Protein AF-A0A957RH98-F1 (afdb_monomer_lite)

Structure (mmCIF, N/CA/C/O backbone):
data_AF-A0A957RH98-F1
#
_entry.id   AF-A0A957RH98-F1
#
loop_
_atom_site.group_PDB
_atom_site.id
_atom_site.type_symbol
_atom_site.label_atom_id
_atom_site.label_alt_id
_atom_site.label_comp_id
_atom_site.label_asym_id
_atom_site.label_entity_id
_atom_site.label_seq_id
_atom_site.pdbx_PDB_ins_code
_atom_site.Cartn_x
_atom_site.Cartn_y
_atom_site.Cartn_z
_atom_site.occupancy
_atom_site.B_iso_or_equiv
_atom_site.auth_seq_id
_atom_site.auth_comp_id
_atom_site.auth_asym_id
_atom_site.auth_atom_id
_atom_site.pdbx_PDB_model_num
ATOM 1 N N . MET A 1 1 ? -29.090 23.094 19.861 1.00 29.77 1 MET A N 1
ATOM 2 C CA . MET A 1 1 ? -27.992 22.490 19.081 1.00 29.77 1 MET A CA 1
ATOM 3 C C . MET A 1 1 ? -27.721 23.424 17.920 1.00 29.77 1 MET A C 1
ATOM 5 O O . MET A 1 1 ? -28.563 23.540 17.043 1.00 29.77 1 MET A O 1
ATOM 9 N N . ASN A 1 2 ? -26.683 24.254 18.038 1.00 29.02 2 ASN A N 1
ATOM 10 C CA . ASN A 1 2 ? -26.508 25.449 17.209 1.00 29.02 2 ASN A CA 1
ATOM 11 C C . ASN A 1 2 ? -25.617 25.167 15.992 1.00 29.02 2 ASN A C 1
ATOM 13 O O . ASN A 1 2 ? -24.521 24.645 16.154 1.00 29.02 2 ASN A O 1
ATOM 17 N N . HIS A 1 3 ? -26.076 25.636 14.826 1.00 26.50 3 HIS A N 1
ATOM 18 C CA . HIS A 1 3 ? -25.448 25.745 13.494 1.00 26.50 3 HIS A CA 1
ATOM 19 C C . HIS A 1 3 ? -24.010 26.317 13.415 1.00 26.50 3 HIS A C 1
ATOM 21 O O . HIS A 1 3 ? -23.558 26.675 12.339 1.00 26.50 3 HIS A O 1
ATOM 27 N N . ARG A 1 4 ? -23.264 26.457 14.514 1.00 29.28 4 ARG A N 1
ATOM 28 C CA . ARG A 1 4 ? -21.980 27.180 14.528 1.00 29.28 4 ARG A CA 1
ATOM 29 C C . ARG A 1 4 ? -20.740 26.318 14.297 1.00 29.28 4 ARG A C 1
ATOM 31 O O . ARG A 1 4 ? -19.682 26.881 14.065 1.00 29.28 4 ARG A O 1
ATOM 38 N N . MET A 1 5 ? -20.851 24.993 14.330 1.00 33.06 5 MET A N 1
ATOM 39 C CA . MET A 1 5 ? -19.681 24.110 14.231 1.00 33.06 5 MET A CA 1
ATOM 40 C C . MET A 1 5 ? -19.246 23.837 12.779 1.00 33.06 5 MET A C 1
ATOM 42 O O . MET A 1 5 ? -18.066 23.652 12.519 1.00 33.06 5 MET A O 1
ATOM 46 N N . ILE A 1 6 ? -20.176 23.912 11.821 1.00 35.78 6 ILE A N 1
ATOM 47 C CA . ILE A 1 6 ? -19.923 23.665 10.386 1.00 35.78 6 ILE A CA 1
ATOM 48 C C . ILE A 1 6 ? -19.353 24.916 9.674 1.00 35.78 6 ILE A C 1
ATOM 50 O O . ILE A 1 6 ? -18.767 24.841 8.603 1.00 35.78 6 ILE A O 1
ATOM 54 N N . VAL A 1 7 ? -19.453 26.085 10.308 1.00 32.44 7 VAL A N 1
ATOM 55 C CA . VAL A 1 7 ? -19.204 27.395 9.685 1.00 32.44 7 VAL A CA 1
ATOM 56 C C . VAL A 1 7 ? -17.771 27.913 9.859 1.00 32.44 7 VAL A C 1
ATOM 58 O O . VAL A 1 7 ? -17.294 28.729 9.074 1.00 32.44 7 VAL A O 1
ATOM 61 N N . ILE A 1 8 ? -17.048 27.467 10.886 1.00 40.31 8 ILE A N 1
ATOM 62 C CA . ILE A 1 8 ? -15.886 28.222 11.389 1.00 40.31 8 ILE A CA 1
ATOM 63 C C . ILE A 1 8 ? -14.602 28.036 10.556 1.00 40.31 8 ILE A C 1
ATOM 65 O O . ILE A 1 8 ? -13.663 28.807 10.728 1.00 40.31 8 ILE A O 1
ATOM 69 N N . VAL A 1 9 ? -14.566 27.130 9.573 1.00 35.16 9 VAL A N 1
ATOM 70 C CA . VAL A 1 9 ? -13.389 26.996 8.683 1.00 35.16 9 VAL A CA 1
ATOM 71 C C . VAL A 1 9 ? -13.604 27.567 7.271 1.00 35.16 9 VAL A C 1
ATOM 73 O O . VAL A 1 9 ? -12.643 27.772 6.538 1.00 35.16 9 VAL A O 1
ATOM 76 N N . ALA A 1 10 ? -14.827 27.960 6.903 1.00 29.50 10 ALA A N 1
ATOM 77 C CA . ALA A 1 10 ? -15.150 28.367 5.529 1.00 29.50 10 ALA A CA 1
ATOM 78 C C . ALA A 1 10 ? -14.884 29.855 5.186 1.00 29.50 10 ALA A C 1
ATOM 80 O O . ALA A 1 10 ? -14.974 30.248 4.024 1.00 29.50 10 ALA A O 1
ATOM 81 N N . LEU A 1 11 ? -14.548 30.722 6.149 1.00 28.14 11 LEU A N 1
ATOM 82 C CA . LEU A 1 11 ? -14.756 32.176 5.990 1.00 28.14 11 LEU A CA 1
ATOM 83 C C . LEU A 1 11 ? -13.517 33.035 5.660 1.00 28.14 11 LEU A C 1
ATOM 85 O O . LEU A 1 11 ? -13.523 34.234 5.943 1.00 28.14 11 LEU A O 1
ATOM 89 N N . VAL A 1 12 ? -12.466 32.485 5.028 1.00 28.16 12 VAL A N 1
ATOM 90 C CA . VAL A 1 12 ? -11.275 33.293 4.648 1.00 28.16 12 VAL A CA 1
ATOM 91 C C . VAL A 1 12 ? -10.871 33.264 3.158 1.00 28.16 12 VAL A C 1
ATOM 93 O O . VAL A 1 12 ? -10.129 34.153 2.751 1.00 28.16 12 VAL A O 1
ATOM 96 N N . LEU A 1 13 ? -11.381 32.385 2.281 1.00 27.28 13 LEU A N 1
ATOM 97 C CA . LEU A 1 13 ? -10.785 32.233 0.927 1.00 27.28 13 LEU A CA 1
ATOM 98 C C . LEU A 1 13 ? -11.716 32.327 -0.297 1.00 27.28 13 LEU A C 1
ATOM 100 O O . LEU A 1 13 ? -11.290 32.057 -1.418 1.00 27.28 13 LEU A O 1
ATOM 104 N N . ALA A 1 14 ? -12.947 32.819 -0.154 1.00 25.80 14 ALA A N 1
ATOM 105 C CA . ALA A 1 14 ? -13.790 33.106 -1.315 1.00 25.80 14 ALA A CA 1
ATOM 106 C C . ALA A 1 14 ? -13.508 34.505 -1.898 1.00 25.80 14 ALA A C 1
ATOM 108 O O . ALA A 1 14 ? -14.192 35.460 -1.548 1.00 25.80 14 ALA A O 1
ATOM 109 N N . LEU A 1 15 ? -12.533 34.634 -2.811 1.00 25.78 15 LEU A N 1
ATOM 110 C CA . LEU A 1 15 ? -12.534 35.657 -3.872 1.00 25.78 15 LEU A CA 1
ATOM 111 C C . LEU A 1 15 ? -11.564 35.280 -5.015 1.00 25.78 15 LEU A C 1
ATOM 113 O O . LEU A 1 15 ? -10.349 35.300 -4.849 1.00 25.78 15 LEU A O 1
ATOM 117 N N . ILE A 1 16 ? -12.152 35.098 -6.208 1.00 24.81 16 ILE A N 1
ATOM 118 C CA . ILE A 1 16 ? -11.563 34.989 -7.564 1.00 24.81 16 ILE A CA 1
ATOM 119 C C . ILE A 1 16 ? -11.386 33.549 -8.092 1.00 24.81 16 ILE A C 1
ATOM 121 O O . ILE A 1 16 ? -10.298 32.990 -8.145 1.00 24.81 16 ILE A O 1
ATOM 125 N N . SER A 1 17 ? -12.495 33.014 -8.612 1.00 25.27 17 SER A N 1
ATOM 126 C CA . SER A 1 17 ? -12.532 31.986 -9.660 1.00 25.27 17 SER A CA 1
ATOM 127 C C . SER A 1 17 ? -12.879 32.649 -11.000 1.00 25.27 17 SER A C 1
ATOM 129 O O . SER A 1 17 ? -13.677 33.590 -11.009 1.00 25.27 17 SER A O 1
ATOM 131 N N . ALA A 1 18 ? -12.289 32.180 -12.109 1.00 25.45 18 ALA A N 1
ATOM 132 C CA . ALA A 1 18 ? -13.003 31.867 -13.360 1.00 25.45 18 ALA A CA 1
ATOM 133 C C . ALA A 1 18 ? -12.047 31.617 -14.544 1.00 25.45 18 ALA A C 1
ATOM 135 O O . ALA A 1 18 ? -11.405 32.547 -15.029 1.00 25.45 18 ALA A O 1
ATOM 136 N N . ALA A 1 19 ? -12.090 30.403 -15.105 1.00 25.14 19 ALA A N 1
ATOM 137 C CA . ALA A 1 19 ? -12.153 30.190 -16.557 1.00 25.14 19 ALA A CA 1
ATOM 138 C C . ALA A 1 19 ? -12.586 28.744 -16.871 1.00 25.14 19 ALA A C 1
ATOM 140 O O . ALA A 1 19 ? -11.840 27.794 -16.666 1.00 25.14 19 ALA A O 1
ATOM 141 N N . VAL A 1 20 ? -13.809 28.606 -17.387 1.00 26.19 20 VAL A N 1
ATOM 142 C CA . VAL A 1 20 ? -14.414 27.370 -17.910 1.00 26.19 20 VAL A CA 1
ATOM 143 C C . VAL A 1 20 ? -14.108 27.251 -19.408 1.00 26.19 20 VAL A C 1
ATOM 145 O O . VAL A 1 20 ? -14.205 28.247 -20.129 1.00 26.19 20 VAL A O 1
ATOM 148 N N . LEU A 1 21 ? -13.825 26.038 -19.898 1.00 26.12 21 LEU A N 1
ATOM 149 C CA . LEU A 1 21 ? -13.835 25.688 -21.327 1.00 26.12 21 LEU A CA 1
ATOM 150 C C . LEU A 1 21 ? -14.715 24.441 -21.579 1.00 26.12 21 LEU A C 1
ATOM 152 O O . LEU A 1 21 ? -14.805 23.585 -20.702 1.00 26.12 21 LEU A O 1
ATOM 156 N N . PRO A 1 22 ? -15.403 24.346 -22.738 1.00 28.41 22 PRO A N 1
ATOM 157 C CA . PRO A 1 22 ? -16.508 23.411 -22.957 1.00 28.41 22 PRO A CA 1
ATOM 158 C C . PRO A 1 22 ? -16.081 22.054 -23.546 1.00 28.41 22 PRO A C 1
ATOM 160 O O . PRO A 1 22 ? -15.100 21.956 -24.282 1.00 28.41 22 PRO A O 1
ATOM 163 N N . ALA A 1 23 ? -16.893 21.027 -23.276 1.00 26.70 23 ALA A N 1
ATOM 164 C CA . ALA A 1 23 ? -16.767 19.668 -23.803 1.00 26.70 23 ALA A CA 1
ATOM 165 C C . ALA A 1 23 ? -17.073 19.559 -25.313 1.00 26.70 23 ALA A C 1
ATOM 167 O O . ALA A 1 23 ? -17.955 20.242 -25.842 1.00 26.70 23 ALA A O 1
ATOM 168 N N . ALA A 1 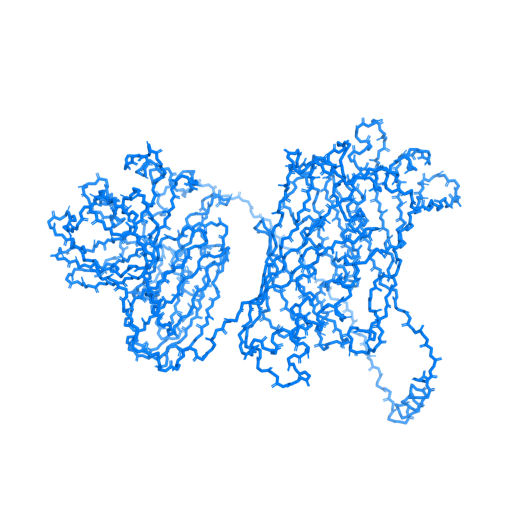24 ? -16.361 18.654 -25.992 1.00 27.55 24 ALA A N 1
ATOM 169 C CA . ALA A 1 24 ? -16.532 18.307 -27.406 1.00 27.55 24 ALA A CA 1
ATOM 170 C C . ALA A 1 24 ? -17.416 17.046 -27.594 1.00 27.55 24 ALA A C 1
ATOM 172 O O . ALA A 1 24 ? -17.500 16.222 -26.683 1.00 27.55 24 ALA A O 1
ATOM 173 N N . PRO A 1 25 ? -18.084 16.873 -28.755 1.00 29.22 25 PRO A N 1
ATOM 174 C CA . PRO A 1 25 ? -19.106 15.843 -28.951 1.00 29.22 25 PRO A CA 1
ATOM 175 C C . PRO A 1 25 ? -18.546 14.476 -29.380 1.00 29.22 25 PRO A C 1
ATOM 177 O O . PRO A 1 25 ? -17.615 14.382 -30.179 1.00 29.22 25 PRO A O 1
ATOM 180 N N . VAL A 1 26 ? -19.204 13.417 -28.905 1.00 27.11 26 VAL A N 1
ATOM 181 C CA . VAL A 1 26 ? -18.986 12.010 -29.274 1.00 27.11 26 VAL A CA 1
ATOM 182 C C . VAL A 1 26 ? -19.637 11.709 -30.633 1.00 27.11 26 VAL A C 1
ATOM 184 O O . VAL A 1 26 ? -20.814 12.004 -30.845 1.00 27.11 26 VAL A O 1
ATOM 187 N N . LEU A 1 27 ? -18.882 11.101 -31.554 1.00 27.61 27 LEU A N 1
ATOM 188 C CA . LEU A 1 27 ? -19.374 10.579 -32.836 1.00 27.61 27 LEU A CA 1
ATOM 189 C C . LEU A 1 27 ? -19.612 9.065 -32.728 1.00 27.61 27 LEU A C 1
ATOM 191 O O . LEU A 1 27 ? -18.693 8.309 -32.430 1.00 27.61 27 LEU A O 1
ATOM 195 N N . ALA A 1 28 ? -20.842 8.629 -33.006 1.00 27.38 28 ALA A N 1
ATOM 196 C CA . ALA A 1 28 ? -21.233 7.222 -33.056 1.00 27.38 28 ALA A CA 1
ATOM 197 C C . ALA A 1 28 ? -20.888 6.585 -34.418 1.00 27.38 28 ALA A C 1
ATOM 199 O O . ALA A 1 28 ? -21.296 7.093 -35.466 1.00 27.38 28 ALA A O 1
ATOM 200 N N . GLY A 1 29 ? -20.166 5.460 -34.397 1.00 29.31 29 GLY A N 1
ATOM 201 C CA . GLY A 1 29 ? -19.955 4.562 -35.542 1.00 29.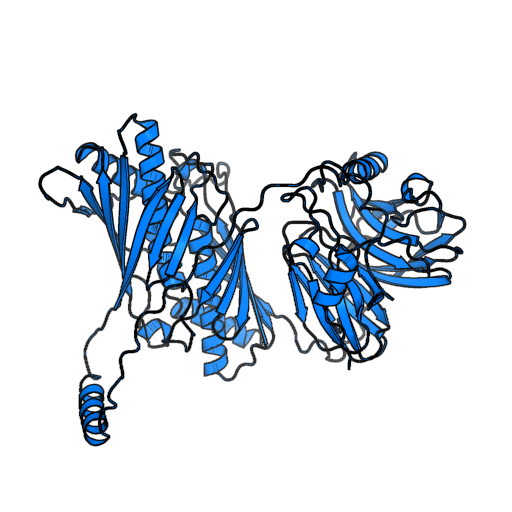31 29 GLY A CA 1
ATOM 202 C C . GLY A 1 29 ? -20.968 3.401 -35.562 1.00 29.31 29 GLY A C 1
ATOM 203 O O . GLY A 1 29 ? -21.584 3.119 -34.534 1.00 29.31 29 GLY A O 1
ATOM 204 N N . PRO A 1 30 ? -21.199 2.743 -36.715 1.00 28.33 30 PRO A N 1
ATOM 205 C CA . PRO A 1 30 ? -22.316 1.821 -36.890 1.00 28.33 30 PRO A CA 1
ATOM 206 C C . PRO A 1 30 ? -22.034 0.415 -36.338 1.00 28.33 30 PRO A C 1
ATOM 208 O O . PRO A 1 30 ? -20.932 -0.114 -36.455 1.00 28.33 30 PRO A O 1
ATOM 211 N N . LEU A 1 31 ? -23.089 -0.188 -35.788 1.00 26.23 31 LEU A N 1
ATOM 212 C CA . LEU A 1 31 ? -23.157 -1.547 -35.251 1.00 26.23 31 LEU A CA 1
ATOM 213 C C . LEU A 1 31 ? -22.905 -2.607 -36.339 1.00 26.23 31 LEU A C 1
ATOM 215 O O . LEU A 1 31 ? -23.602 -2.632 -37.357 1.00 26.23 31 LEU A O 1
ATOM 219 N N . VAL A 1 32 ? -21.955 -3.511 -36.090 1.00 27.92 32 VAL A N 1
ATOM 220 C CA . VAL A 1 32 ? -21.774 -4.765 -36.837 1.00 27.92 32 VAL A CA 1
ATOM 221 C C . VAL A 1 32 ? -22.638 -5.841 -36.171 1.00 27.92 32 VAL A C 1
ATOM 223 O O . VAL A 1 32 ? -22.651 -5.961 -34.951 1.00 27.92 32 VAL A O 1
ATOM 226 N N . GLN A 1 33 ? -23.417 -6.576 -36.967 1.00 27.92 33 GLN A N 1
ATOM 227 C CA . GLN A 1 33 ? -24.229 -7.705 -36.506 1.00 27.92 33 GLN A CA 1
ATOM 228 C C . GLN A 1 33 ? -23.386 -8.983 -36.509 1.00 27.92 33 GLN A C 1
ATOM 230 O O . GLN A 1 33 ? -22.944 -9.407 -37.578 1.00 27.92 33 GLN A O 1
ATOM 235 N N . ASP A 1 34 ? -23.223 -9.612 -35.346 1.00 29.69 34 ASP A N 1
ATOM 236 C CA . ASP A 1 34 ? -22.621 -10.941 -35.229 1.00 29.69 34 ASP A CA 1
ATOM 237 C C . ASP A 1 34 ? -23.623 -12.038 -35.612 1.00 29.69 34 ASP A C 1
ATOM 239 O O . ASP A 1 34 ? -24.773 -12.062 -35.164 1.00 29.69 34 ASP A O 1
ATOM 243 N N . ALA A 1 35 ? -23.172 -12.963 -36.459 1.00 32.72 35 ALA A N 1
ATOM 244 C CA . ALA A 1 35 ? -23.873 -14.201 -36.761 1.00 32.72 35 ALA A CA 1
ATOM 245 C C . ALA A 1 35 ? -23.460 -15.279 -35.747 1.00 32.72 35 ALA A C 1
ATOM 247 O O . ALA A 1 35 ? -22.274 -15.532 -35.550 1.00 32.72 35 ALA A O 1
ATOM 248 N N . THR A 1 36 ? -24.441 -15.927 -35.125 1.00 31.50 36 THR A N 1
ATOM 249 C CA . THR A 1 36 ? -24.247 -17.041 -34.188 1.00 31.50 36 THR A CA 1
ATOM 250 C C . THR A 1 36 ? -23.942 -18.346 -34.944 1.00 31.50 36 THR A C 1
ATOM 252 O O . THR A 1 36 ? -24.664 -18.661 -35.897 1.00 31.50 36 THR A O 1
ATOM 255 N N . PRO A 1 37 ? -22.909 -19.124 -34.555 1.00 37.28 37 PRO A N 1
ATOM 256 C CA . PRO A 1 37 ? -22.647 -20.437 -35.138 1.00 37.28 37 PRO A CA 1
ATOM 257 C C . PRO A 1 37 ? -23.659 -21.478 -34.646 1.00 37.28 37 PRO A C 1
ATOM 259 O O . PRO A 1 37 ? -24.359 -21.282 -33.652 1.00 37.28 37 PRO A O 1
ATOM 262 N N . THR A 1 38 ? -23.777 -22.588 -35.376 1.00 42.69 38 THR A N 1
ATOM 263 C CA . THR A 1 38 ? -24.780 -23.626 -35.084 1.00 42.69 38 THR A CA 1
ATOM 264 C C . THR A 1 38 ? -24.230 -24.723 -34.170 1.00 42.69 38 THR A C 1
ATOM 266 O O . THR A 1 38 ? -23.065 -25.089 -34.263 1.00 42.69 38 THR A O 1
ATOM 269 N N . ALA A 1 39 ? -25.096 -25.321 -33.343 1.00 40.75 39 ALA A N 1
ATOM 270 C CA . ALA A 1 39 ? -24.755 -26.325 -32.319 1.00 40.75 39 ALA A CA 1
ATOM 271 C C . ALA A 1 39 ? -23.998 -27.581 -32.821 1.00 40.75 39 ALA A C 1
ATOM 273 O O . ALA A 1 39 ? -23.426 -28.317 -32.027 1.00 40.75 39 ALA A O 1
ATOM 274 N N . ALA A 1 40 ? -23.976 -27.844 -34.132 1.00 36.91 40 ALA A N 1
ATOM 275 C CA . ALA A 1 40 ? -23.206 -28.946 -34.721 1.00 36.91 40 ALA A CA 1
ATOM 276 C C . ALA A 1 40 ? -21.735 -28.576 -35.016 1.00 36.91 40 ALA A C 1
ATOM 278 O O . ALA A 1 40 ? -20.913 -29.466 -35.239 1.00 36.91 40 ALA A O 1
ATOM 279 N N . GLU A 1 41 ? -21.406 -27.281 -35.044 1.00 39.16 41 GLU A N 1
ATOM 280 C CA . GLU A 1 41 ? -20.034 -26.771 -35.155 1.00 39.16 41 GLU A CA 1
ATOM 281 C C . GLU A 1 41 ? -19.368 -26.691 -33.773 1.00 39.16 41 GLU A C 1
ATOM 283 O O . GLU A 1 41 ? -18.196 -27.040 -33.674 1.00 39.16 41 GLU A O 1
ATOM 288 N N . GLU A 1 42 ? -20.127 -26.387 -32.709 1.00 37.97 42 GLU A N 1
ATOM 289 C CA . GLU A 1 42 ? -19.653 -26.388 -31.310 1.00 37.97 42 GLU A CA 1
ATOM 290 C C . GLU A 1 42 ? -19.216 -27.780 -30.818 1.00 37.97 42 GLU A C 1
ATOM 292 O O . GLU A 1 42 ? -18.209 -27.917 -30.126 1.00 37.97 42 GLU A O 1
ATOM 297 N N . GLU A 1 43 ? -19.935 -28.840 -31.202 1.00 34.38 43 GLU A N 1
ATOM 298 C CA . GLU A 1 43 ? -19.629 -30.209 -30.755 1.00 34.38 43 GLU A CA 1
ATOM 299 C C . GLU A 1 43 ? -18.377 -30.780 -31.451 1.00 34.38 43 GLU A C 1
ATOM 301 O O . GLU A 1 43 ? -17.658 -31.603 -30.890 1.00 34.38 43 GLU A O 1
ATOM 306 N N . LYS A 1 44 ? -18.065 -30.301 -32.664 1.00 33.94 44 LYS A N 1
ATOM 307 C CA . LYS A 1 44 ? -16.897 -30.740 -33.444 1.00 33.94 44 LYS A CA 1
ATOM 308 C C . LYS A 1 44 ? -15.617 -29.973 -33.102 1.00 33.94 44 LYS A C 1
ATOM 310 O O . LYS A 1 44 ? -14.535 -30.526 -33.287 1.00 33.94 44 LYS A O 1
ATOM 315 N N . THR A 1 45 ? -15.734 -28.733 -32.624 1.00 42.78 45 THR A N 1
ATOM 316 C CA . THR A 1 45 ? -14.619 -27.976 -32.036 1.00 42.78 45 THR A CA 1
ATOM 317 C C . THR A 1 45 ? -14.295 -28.490 -30.638 1.00 42.78 45 THR A C 1
ATOM 319 O O . THR A 1 45 ? -13.128 -28.709 -30.350 1.00 42.78 45 THR A O 1
ATOM 322 N N . ALA A 1 46 ? -15.303 -28.834 -29.826 1.00 39.47 46 ALA A N 1
ATOM 323 C CA . ALA A 1 46 ? -15.091 -29.354 -28.473 1.00 39.47 46 ALA A CA 1
ATOM 324 C C . ALA A 1 46 ? -14.312 -30.685 -28.434 1.00 39.47 46 ALA A C 1
ATOM 326 O O . ALA A 1 46 ? -13.457 -30.867 -27.572 1.00 39.47 46 ALA A O 1
ATOM 327 N N . ASP A 1 47 ? -14.559 -31.602 -29.377 1.00 33.25 47 ASP A N 1
ATOM 328 C CA . ASP A 1 47 ? -13.866 -32.904 -29.435 1.00 33.25 47 ASP A CA 1
ATOM 329 C C . ASP A 1 47 ? -12.442 -32.793 -30.030 1.00 33.25 47 ASP A C 1
ATOM 331 O O . ASP A 1 47 ? -11.559 -33.593 -29.713 1.00 33.25 47 ASP A O 1
ATOM 335 N N . ALA A 1 48 ? -12.193 -31.776 -30.867 1.00 35.41 48 ALA A N 1
ATOM 336 C CA . ALA A 1 48 ? -10.863 -31.452 -31.390 1.00 35.41 48 ALA A CA 1
ATOM 337 C C . ALA A 1 48 ? -10.011 -30.678 -30.365 1.00 35.41 48 ALA A C 1
ATOM 339 O O . ALA A 1 48 ? -8.819 -30.953 -30.246 1.00 35.41 48 ALA A O 1
ATOM 340 N N . ASP A 1 49 ? -10.630 -29.793 -29.581 1.00 39.41 49 ASP A N 1
ATOM 341 C CA . ASP A 1 49 ? -9.997 -29.076 -28.469 1.00 39.41 49 ASP A CA 1
ATOM 342 C C . ASP A 1 49 ? -9.702 -30.025 -27.293 1.00 39.41 49 ASP A C 1
ATOM 344 O O . ASP A 1 49 ? -8.649 -29.930 -26.666 1.00 39.41 49 ASP A O 1
ATOM 348 N N . ALA A 1 50 ? -10.564 -31.021 -27.047 1.00 36.47 50 ALA A N 1
ATOM 349 C CA . ALA A 1 50 ? -10.331 -32.051 -26.031 1.00 36.47 50 ALA A CA 1
ATOM 350 C C . ALA A 1 50 ? -9.210 -33.038 -26.412 1.00 36.47 50 ALA A C 1
ATOM 352 O O . ALA A 1 50 ? -8.485 -33.501 -25.533 1.00 36.47 50 ALA A O 1
ATOM 353 N N . GLN A 1 51 ? -9.031 -33.344 -27.705 1.00 34.94 51 GLN A N 1
ATOM 354 C CA . GLN A 1 51 ? -7.936 -34.202 -28.192 1.00 34.94 51 GLN A CA 1
ATOM 355 C C . GLN A 1 51 ? -6.621 -33.451 -28.459 1.00 34.94 51 GLN A C 1
ATOM 357 O O . GLN A 1 51 ? -5.584 -34.095 -28.603 1.00 34.94 51 GLN A O 1
ATOM 362 N N . ALA A 1 52 ? -6.624 -32.113 -28.475 1.00 35.12 52 ALA A N 1
ATOM 363 C CA . ALA A 1 52 ? -5.410 -31.289 -28.475 1.00 35.12 52 ALA A CA 1
ATOM 364 C C . ALA A 1 52 ? -4.797 -31.110 -27.068 1.00 35.12 52 ALA A C 1
ATOM 366 O O . ALA A 1 52 ? -3.699 -30.578 -26.930 1.00 35.12 52 ALA A O 1
ATOM 367 N N . MET A 1 53 ? -5.485 -31.581 -26.023 1.00 39.16 53 MET A N 1
ATOM 368 C CA . MET A 1 53 ? -5.153 -31.333 -24.616 1.00 39.16 53 MET A CA 1
ATOM 369 C C . MET A 1 53 ? -4.199 -32.372 -23.993 1.00 39.16 53 MET A C 1
ATOM 371 O O . MET A 1 53 ? -3.971 -32.357 -22.783 1.00 39.16 53 MET A O 1
ATOM 375 N N . GLU A 1 54 ? -3.606 -33.255 -24.803 1.00 38.84 54 GLU A N 1
ATOM 376 C CA . GLU A 1 54 ? -2.636 -34.261 -24.359 1.00 38.84 54 GLU A CA 1
ATOM 377 C C . GLU A 1 54 ? -1.295 -34.087 -25.116 1.00 38.84 54 GLU A C 1
ATOM 379 O O . GLU A 1 54 ? -1.176 -34.411 -26.293 1.00 38.84 54 GLU A O 1
ATOM 384 N N . GLU A 1 55 ? -0.296 -33.554 -24.391 1.00 44.03 55 GLU A N 1
ATOM 385 C CA . GLU A 1 55 ? 1.139 -33.380 -24.725 1.00 44.03 55 GLU A CA 1
ATOM 386 C C . GLU A 1 55 ? 1.599 -32.196 -25.616 1.00 44.03 55 GLU A C 1
ATOM 388 O O . GLU A 1 55 ? 2.184 -32.396 -26.679 1.00 44.03 55 GLU A O 1
ATOM 393 N N . VAL A 1 56 ? 1.555 -30.959 -25.088 1.00 40.41 56 VAL A N 1
ATOM 394 C CA . VAL A 1 56 ? 2.570 -29.915 -25.381 1.00 40.41 56 VAL A CA 1
ATOM 395 C C . VAL A 1 56 ? 2.942 -29.149 -24.094 1.00 40.41 56 VAL A C 1
ATOM 397 O O . VAL A 1 56 ? 2.098 -28.796 -23.273 1.00 40.41 56 VAL A O 1
ATOM 400 N N . LEU A 1 57 ? 4.241 -28.919 -23.874 1.00 52.28 57 LEU A N 1
ATOM 401 C CA . LEU A 1 57 ? 4.776 -27.984 -22.873 1.00 52.28 57 LEU A CA 1
ATOM 402 C C . LEU A 1 57 ? 4.451 -26.539 -23.304 1.00 52.28 57 LEU A C 1
ATOM 404 O O . LEU A 1 57 ? 5.285 -25.890 -23.929 1.00 52.28 57 LEU A O 1
ATOM 408 N N . GLU A 1 58 ? 3.255 -26.028 -23.020 1.00 60.62 58 GLU A N 1
ATOM 409 C CA . GLU A 1 58 ? 2.888 -24.667 -23.438 1.00 60.62 58 GLU A CA 1
ATOM 410 C C . GLU A 1 58 ? 3.342 -23.621 -22.412 1.00 60.62 58 GLU A C 1
ATOM 412 O O . GLU A 1 58 ? 2.644 -23.287 -21.457 1.00 60.62 58 GLU A O 1
ATOM 417 N N . LEU A 1 59 ? 4.563 -23.113 -22.606 1.00 74.69 59 LEU A N 1
ATOM 418 C CA . LEU A 1 59 ? 4.940 -21.804 -22.077 1.00 74.69 59 LEU A CA 1
ATOM 419 C C . LEU A 1 59 ? 4.085 -20.731 -22.759 1.00 74.69 59 LEU A C 1
ATOM 421 O O . LEU A 1 59 ? 3.890 -20.779 -23.972 1.00 74.69 59 LEU A O 1
ATOM 425 N N . VAL A 1 60 ? 3.634 -19.747 -21.989 1.00 85.25 60 VAL A N 1
ATOM 426 C CA . VAL A 1 60 ? 2.996 -18.531 -22.499 1.00 85.25 60 VAL A CA 1
ATOM 427 C C . VAL A 1 60 ? 3.990 -17.382 -22.400 1.00 85.25 60 VAL A C 1
ATOM 429 O O . VAL A 1 60 ? 4.721 -17.274 -21.414 1.00 85.25 60 VAL A O 1
ATOM 432 N N . THR A 1 61 ? 4.000 -16.522 -23.417 1.00 90.69 61 THR A N 1
ATOM 433 C CA . THR A 1 61 ? 4.794 -15.293 -23.441 1.00 90.69 61 THR A CA 1
ATOM 434 C C . THR A 1 61 ? 3.899 -14.107 -23.101 1.00 90.69 61 THR A C 1
ATOM 436 O O . THR A 1 61 ? 2.961 -13.801 -23.835 1.00 90.69 61 THR A O 1
ATOM 439 N N . ALA A 1 62 ? 4.182 -13.445 -21.982 1.00 93.12 62 ALA A N 1
ATOM 440 C CA . ALA A 1 62 ? 3.577 -12.167 -21.627 1.00 93.12 62 ALA A CA 1
ATOM 441 C C . ALA A 1 62 ? 4.382 -11.017 -22.247 1.00 93.12 62 ALA A C 1
ATOM 443 O O . ALA A 1 62 ? 5.610 -11.099 -22.311 1.00 93.12 62 ALA A O 1
ATOM 444 N N . THR A 1 63 ? 3.703 -9.950 -22.677 1.00 96.44 63 THR A N 1
ATOM 445 C CA . THR A 1 63 ? 4.329 -8.817 -23.375 1.00 96.44 63 THR A CA 1
ATOM 446 C C . THR A 1 63 ? 3.841 -7.486 -22.817 1.00 96.44 63 THR A C 1
ATOM 448 O O . THR A 1 63 ? 2.637 -7.290 -22.652 1.00 96.44 63 THR A O 1
ATOM 451 N N . ALA A 1 64 ? 4.765 -6.549 -22.600 1.00 97.62 64 ALA A N 1
ATOM 452 C CA . ALA A 1 64 ? 4.455 -5.159 -22.275 1.00 97.62 64 ALA A CA 1
ATOM 453 C C . ALA A 1 64 ? 5.326 -4.196 -23.093 1.00 97.62 64 ALA A C 1
ATOM 455 O O . ALA A 1 64 ? 6.442 -4.534 -23.496 1.00 97.62 64 ALA A O 1
ATOM 456 N N . HIS A 1 65 ? 4.807 -2.993 -23.319 1.00 97.06 65 HIS A N 1
ATOM 457 C CA . HIS A 1 65 ? 5.493 -1.907 -24.014 1.00 97.06 65 HIS A CA 1
ATOM 458 C 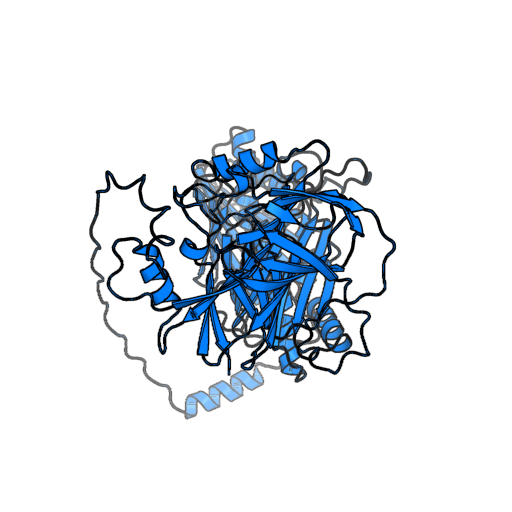C . HIS A 1 65 ? 5.667 -0.732 -23.060 1.00 97.06 65 HIS A C 1
ATOM 460 O O . HIS A 1 65 ? 4.800 -0.492 -22.221 1.00 97.06 65 HIS A O 1
ATOM 466 N N . ALA A 1 66 ? 6.783 -0.030 -23.185 1.00 97.81 66 ALA A N 1
ATOM 467 C CA . ALA A 1 66 ? 7.129 1.121 -22.374 1.00 97.81 66 ALA A CA 1
ATOM 468 C C . ALA A 1 66 ? 7.622 2.246 -23.285 1.00 97.81 66 ALA A C 1
ATOM 470 O O . ALA A 1 66 ? 8.531 2.032 -24.081 1.00 97.81 66 ALA A O 1
ATOM 471 N N . ASP A 1 67 ? 7.056 3.437 -23.162 1.00 93.62 67 ASP A N 1
ATOM 472 C CA . ASP A 1 67 ? 7.356 4.586 -24.009 1.00 93.62 67 ASP A CA 1
ATOM 473 C C . ASP A 1 67 ? 7.732 5.783 -23.139 1.00 93.62 67 ASP A C 1
ATOM 475 O O . ASP A 1 67 ? 6.971 6.192 -22.259 1.00 93.62 67 ASP A O 1
ATOM 479 N N . LEU A 1 68 ? 8.902 6.373 -23.383 1.00 94.12 68 LEU A N 1
ATOM 480 C CA . LEU A 1 68 ? 9.283 7.627 -22.746 1.00 94.12 68 LEU A CA 1
ATOM 481 C C . LEU A 1 68 ? 8.395 8.755 -23.285 1.00 94.12 68 LEU A C 1
ATOM 483 O O . LEU A 1 68 ? 8.500 9.124 -24.455 1.00 94.12 68 LEU A O 1
ATOM 487 N N . VAL A 1 69 ? 7.528 9.315 -22.439 1.00 91.69 69 VAL A N 1
ATOM 488 C CA . VAL A 1 69 ? 6.571 10.359 -22.860 1.00 91.69 69 VAL A CA 1
ATOM 489 C C . VAL A 1 69 ? 7.037 11.770 -22.522 1.00 91.69 69 VAL A C 1
ATOM 491 O O . VAL A 1 69 ? 6.742 12.719 -23.248 1.00 91.69 69 VAL A O 1
ATOM 494 N N . ARG A 1 70 ? 7.771 11.919 -21.420 1.00 90.44 70 ARG A N 1
ATOM 495 C CA . ARG A 1 70 ? 8.483 13.135 -21.009 1.00 90.44 70 ARG A CA 1
ATOM 496 C C . ARG A 1 70 ? 9.619 12.725 -20.068 1.00 90.44 70 ARG A C 1
ATOM 498 O O . ARG A 1 70 ? 9.539 11.621 -19.529 1.00 90.44 70 ARG A O 1
ATOM 505 N N . PRO A 1 71 ? 10.613 13.593 -19.817 1.00 90.00 71 PRO A N 1
ATOM 506 C CA . PRO A 1 71 ? 11.709 13.247 -18.928 1.00 90.00 71 PRO A CA 1
ATOM 507 C C . PRO A 1 71 ? 11.240 12.685 -17.588 1.00 90.00 71 PRO A C 1
ATOM 509 O O . PRO A 1 71 ? 10.415 13.305 -16.911 1.00 90.00 71 PRO A O 1
ATOM 512 N N . GLY A 1 72 ? 11.731 11.495 -17.244 1.00 91.06 72 GLY A N 1
ATOM 513 C CA . GLY A 1 72 ? 11.402 10.801 -16.006 1.00 91.06 72 GLY A CA 1
ATOM 514 C C . GLY A 1 72 ? 9.986 10.225 -15.927 1.00 91.06 72 GLY A C 1
ATOM 515 O O . GLY A 1 72 ? 9.574 9.874 -14.827 1.00 91.06 72 GLY A O 1
ATOM 516 N N . ARG A 1 73 ? 9.236 10.120 -17.034 1.00 94.94 73 ARG A N 1
ATOM 517 C CA . ARG A 1 73 ? 7.884 9.535 -17.059 1.00 94.94 73 ARG A CA 1
ATOM 518 C C . ARG A 1 73 ? 7.699 8.589 -18.240 1.00 94.94 73 ARG A C 1
ATOM 520 O O . ARG A 1 73 ? 7.843 8.984 -19.400 1.00 94.94 73 ARG A O 1
ATOM 527 N N . VAL A 1 74 ? 7.304 7.358 -17.938 1.00 97.00 74 VAL A N 1
ATOM 528 C CA . VAL A 1 74 ? 7.163 6.268 -18.905 1.00 97.00 74 VAL A CA 1
ATOM 529 C C . VAL A 1 74 ? 5.710 5.808 -18.965 1.00 97.00 74 VAL A C 1
ATOM 531 O O . VAL A 1 74 ? 5.131 5.441 -17.946 1.00 97.00 74 VAL A O 1
ATOM 534 N N . LEU A 1 75 ? 5.125 5.812 -20.162 1.00 96.94 75 LEU A N 1
ATOM 535 C CA . LEU A 1 75 ? 3.824 5.211 -20.435 1.00 96.94 75 LEU A CA 1
ATOM 536 C C . LEU A 1 75 ? 3.989 3.723 -20.690 1.00 96.94 75 LEU A C 1
ATOM 538 O O . LEU A 1 75 ? 4.761 3.314 -21.549 1.00 96.94 75 LEU A O 1
ATOM 542 N N . ILE A 1 76 ? 3.222 2.922 -19.971 1.00 98.31 76 ILE A N 1
ATOM 543 C CA . ILE A 1 76 ? 3.176 1.481 -20.126 1.00 98.31 76 ILE A CA 1
ATOM 544 C C . ILE A 1 76 ? 1.912 1.085 -20.872 1.00 98.31 76 ILE A C 1
ATOM 546 O O . ILE A 1 76 ? 0.852 1.668 -20.661 1.00 98.31 76 ILE A O 1
ATOM 550 N N . SER A 1 77 ? 2.031 0.079 -21.736 1.00 95.31 77 SER A N 1
ATOM 551 C CA . SER A 1 77 ? 0.907 -0.545 -22.428 1.00 95.31 77 SER A CA 1
ATOM 552 C C . SER A 1 77 ? 1.016 -2.068 -22.373 1.00 95.31 77 SER A C 1
ATOM 554 O O . SER A 1 77 ? 1.978 -2.647 -22.887 1.00 95.31 77 SER A O 1
ATOM 556 N N . ALA A 1 78 ? 0.013 -2.736 -21.804 1.00 94.00 78 ALA A N 1
ATOM 557 C CA . ALA A 1 78 ? -0.085 -4.196 -21.791 1.00 94.00 78 ALA A CA 1
ATOM 558 C C . ALA A 1 78 ? -1.553 -4.628 -21.851 1.00 94.00 78 ALA A C 1
ATOM 560 O O . ALA A 1 78 ? -2.392 -4.084 -21.143 1.00 94.00 78 ALA A O 1
ATOM 561 N N . ARG A 1 79 ? -1.874 -5.595 -22.721 1.00 92.12 79 ARG A N 1
ATOM 562 C CA . ARG A 1 79 ? -3.235 -6.148 -22.904 1.00 92.12 79 ARG A CA 1
ATOM 563 C C . ARG A 1 79 ? -4.364 -5.110 -23.087 1.00 92.12 79 ARG A C 1
ATOM 565 O O . ARG A 1 79 ? -5.511 -5.402 -22.779 1.00 92.12 79 ARG A O 1
ATOM 572 N N . GLY A 1 80 ? -4.057 -3.927 -23.621 1.00 88.50 80 GLY A N 1
ATOM 573 C CA . GLY A 1 80 ? -5.028 -2.838 -23.810 1.00 88.50 80 GLY A CA 1
ATOM 574 C C . GLY A 1 80 ? -5.174 -1.888 -22.617 1.00 88.50 80 GLY A C 1
ATOM 575 O O . GLY A 1 80 ? -5.847 -0.872 -22.752 1.00 88.50 80 GLY A O 1
ATOM 576 N N . ASN A 1 81 ? -4.504 -2.173 -21.498 1.00 95.31 81 ASN A N 1
ATOM 577 C CA . ASN A 1 81 ? -4.407 -1.282 -20.349 1.00 95.31 81 ASN A CA 1
ATOM 578 C C . ASN A 1 81 ? -3.186 -0.369 -20.472 1.00 95.31 81 ASN A C 1
ATOM 580 O O . ASN A 1 81 ? -2.154 -0.761 -21.030 1.00 95.31 81 ASN A O 1
ATOM 584 N N . HIS A 1 82 ? -3.316 0.839 -19.922 1.00 95.50 82 HIS A N 1
ATOM 585 C CA . HIS A 1 82 ? -2.301 1.882 -19.978 1.00 95.50 82 HIS A CA 1
ATOM 586 C C . HIS A 1 82 ? -2.113 2.533 -18.609 1.00 95.50 82 HIS A C 1
ATOM 588 O O . HIS A 1 82 ? -3.091 2.914 -17.973 1.00 95.50 82 HIS A O 1
ATOM 594 N N . TRP A 1 83 ? -0.867 2.684 -18.167 1.00 96.56 83 TRP A N 1
ATOM 595 C CA . TRP A 1 83 ? -0.535 3.331 -16.895 1.00 96.56 83 TRP A CA 1
ATOM 596 C C . TRP A 1 83 ? 0.836 3.995 -16.960 1.00 96.56 83 TRP A C 1
ATOM 598 O O . TRP A 1 83 ? 1.570 3.829 -17.933 1.00 96.56 83 TRP A O 1
ATOM 608 N N . ILE A 1 84 ? 1.177 4.775 -15.941 1.00 96.38 84 ILE A N 1
ATOM 609 C CA . ILE A 1 84 ? 2.418 5.541 -15.890 1.00 96.38 84 ILE A CA 1
ATOM 610 C C . ILE A 1 84 ? 3.347 4.963 -14.824 1.00 96.38 84 ILE A C 1
ATOM 612 O O . ILE A 1 84 ? 2.893 4.586 -13.746 1.00 96.38 84 ILE A O 1
ATOM 616 N N . TYR A 1 85 ? 4.646 4.942 -15.128 1.00 97.38 85 TYR A N 1
ATOM 617 C CA . TYR A 1 85 ? 5.688 4.896 -14.111 1.00 97.38 85 TYR A CA 1
ATOM 618 C C . TYR A 1 85 ? 6.547 6.161 -14.136 1.00 97.38 85 TYR A C 1
ATOM 620 O O . TYR A 1 85 ? 7.008 6.582 -15.202 1.00 97.38 85 TYR A O 1
ATOM 628 N N . ASP A 1 86 ? 6.813 6.716 -12.957 1.00 93.44 86 ASP A N 1
ATOM 629 C CA . ASP A 1 86 ? 7.724 7.840 -12.759 1.00 93.44 86 ASP A CA 1
ATOM 630 C C . ASP A 1 86 ? 9.109 7.389 -12.286 1.00 93.44 86 ASP A C 1
ATOM 632 O O . ASP A 1 86 ? 9.289 6.388 -11.589 1.00 93.44 86 ASP A O 1
ATOM 636 N N . SER A 1 87 ? 10.106 8.166 -12.698 1.00 90.50 87 SER A N 1
ATOM 637 C CA . SER A 1 87 ? 11.480 8.055 -12.235 1.00 90.50 87 SER A CA 1
ATOM 638 C C . SER A 1 87 ? 11.608 8.587 -10.811 1.00 90.50 87 SER A C 1
ATOM 640 O O . SER A 1 87 ? 10.874 9.482 -10.391 1.00 90.50 87 SER A O 1
ATOM 642 N N . VAL A 1 88 ? 12.571 8.042 -10.077 1.00 87.31 88 VAL A N 1
ATOM 643 C CA . VAL A 1 88 ? 12.802 8.315 -8.655 1.00 87.31 88 VAL A CA 1
ATOM 644 C C . VAL A 1 88 ? 13.839 9.430 -8.450 1.00 87.31 88 VAL A C 1
ATOM 646 O O . VAL A 1 88 ? 14.658 9.665 -9.343 1.00 87.31 88 VAL A O 1
ATOM 649 N N . PRO A 1 89 ? 13.896 10.077 -7.267 1.00 84.50 89 PRO A N 1
ATOM 650 C CA . PRO A 1 89 ? 14.846 11.160 -7.011 1.00 84.50 89 PRO A CA 1
ATOM 651 C C . PRO A 1 89 ? 16.327 10.779 -7.218 1.00 84.50 89 PRO A C 1
ATOM 653 O O . PRO A 1 89 ? 17.054 11.601 -7.765 1.00 84.50 89 PRO A O 1
ATOM 656 N N . PRO A 1 90 ? 16.795 9.547 -6.897 1.00 84.88 90 PRO A N 1
ATOM 657 C CA . PRO A 1 90 ? 18.149 9.095 -7.249 1.00 84.88 90 PRO A CA 1
ATOM 658 C C . PRO A 1 90 ? 18.513 9.159 -8.743 1.00 84.88 90 PRO A C 1
ATOM 660 O O . PRO A 1 90 ? 19.694 9.134 -9.070 1.00 84.88 90 PRO A O 1
ATOM 663 N N . LEU A 1 91 ? 17.527 9.221 -9.644 1.00 85.88 91 LEU A N 1
ATOM 664 C CA . LEU A 1 91 ? 17.709 9.368 -11.094 1.00 85.88 91 LEU A CA 1
ATOM 665 C C . LEU A 1 91 ? 17.307 10.771 -11.593 1.00 85.88 91 LEU A C 1
ATOM 667 O O . LEU A 1 91 ? 17.104 10.957 -12.792 1.00 85.88 91 LEU A O 1
ATOM 671 N N . ASP A 1 92 ? 17.177 11.748 -10.687 1.00 83.31 92 ASP A N 1
ATOM 672 C CA . ASP A 1 92 ? 16.642 13.096 -10.940 1.00 83.31 92 ASP A CA 1
ATOM 673 C C . ASP A 1 92 ? 15.208 13.086 -11.517 1.00 83.31 92 ASP A C 1
ATOM 675 O O . ASP A 1 92 ? 14.826 13.939 -12.321 1.00 83.31 92 ASP A O 1
ATOM 679 N N . GLY A 1 93 ? 14.410 12.088 -11.123 1.00 84.25 93 GLY A N 1
ATOM 680 C CA . GLY A 1 93 ? 13.025 11.912 -11.551 1.00 84.25 93 GLY A CA 1
ATOM 681 C C . GLY A 1 93 ? 11.988 12.656 -10.696 1.00 84.25 93 GLY A C 1
ATOM 682 O O . GLY A 1 93 ? 12.270 12.991 -9.544 1.00 84.25 93 GLY A O 1
ATOM 683 N N . PRO A 1 94 ? 10.774 12.890 -11.235 1.00 79.75 94 PRO A N 1
ATOM 684 C CA . PRO A 1 94 ? 9.708 13.626 -10.549 1.00 79.75 94 PRO A CA 1
ATOM 685 C C . PRO A 1 94 ? 9.131 12.872 -9.344 1.00 79.75 94 PRO A C 1
ATOM 687 O O . PRO A 1 94 ? 8.794 13.492 -8.341 1.00 79.75 94 PRO A O 1
ATOM 690 N N . ASN A 1 95 ? 9.043 11.539 -9.431 1.00 83.69 95 ASN A N 1
ATOM 691 C CA . ASN A 1 95 ? 8.496 10.656 -8.399 1.00 83.69 95 ASN A CA 1
ATOM 692 C C . ASN A 1 95 ? 7.083 11.040 -7.905 1.00 83.69 95 ASN A C 1
ATOM 694 O O . ASN A 1 95 ? 6.726 10.731 -6.766 1.00 83.69 95 ASN A O 1
ATOM 698 N N . GLU A 1 96 ? 6.301 11.712 -8.757 1.00 82.75 96 GLU A N 1
ATOM 699 C CA . GLU A 1 96 ? 4.932 12.168 -8.475 1.00 82.75 96 GLU A CA 1
ATOM 700 C C . GLU A 1 96 ? 3.950 10.986 -8.559 1.00 82.75 96 GLU A C 1
ATOM 702 O O . GLU A 1 96 ? 3.079 10.839 -7.709 1.00 82.75 96 GLU A O 1
ATOM 707 N N . GLU A 1 97 ? 4.142 10.110 -9.549 1.00 88.12 97 GLU A N 1
ATOM 708 C CA . GLU A 1 97 ? 3.339 8.901 -9.784 1.00 88.12 97 GLU A CA 1
ATOM 709 C C . GLU A 1 97 ? 3.999 7.640 -9.201 1.00 88.12 97 GLU A C 1
ATOM 711 O O . GLU A 1 97 ? 5.121 7.673 -8.681 1.00 88.12 97 GLU A O 1
ATOM 716 N N . VAL A 1 98 ? 3.321 6.495 -9.345 1.00 92.31 98 VAL A N 1
ATOM 717 C CA . VAL A 1 98 ? 3.859 5.148 -9.080 1.00 92.31 98 VAL A CA 1
ATOM 718 C C . VAL A 1 98 ? 5.219 4.984 -9.768 1.00 92.31 98 VAL A C 1
ATOM 720 O O . VAL A 1 98 ? 5.363 5.317 -10.941 1.00 92.31 98 VAL A O 1
ATOM 723 N N . ASN A 1 99 ? 6.229 4.451 -9.079 1.00 94.56 99 ASN A N 1
ATOM 724 C CA . ASN A 1 99 ? 7.520 4.132 -9.703 1.00 94.56 99 ASN A CA 1
ATOM 725 C C . ASN A 1 99 ? 7.637 2.615 -9.991 1.00 94.56 99 ASN A C 1
ATOM 727 O O . ASN A 1 99 ? 6.852 1.820 -9.464 1.00 94.56 99 ASN A O 1
ATOM 731 N N . PRO A 1 100 ? 8.610 2.157 -10.805 1.00 96.81 100 PRO A N 1
ATOM 732 C CA . PRO A 1 100 ? 8.725 0.737 -11.151 1.00 96.81 100 PRO A CA 1
ATOM 733 C C . PRO A 1 100 ? 8.915 -0.204 -9.949 1.00 96.81 100 PRO A C 1
ATOM 735 O O . PRO A 1 100 ? 8.524 -1.370 -10.009 1.00 96.81 100 PRO A O 1
ATOM 738 N N . LEU A 1 101 ? 9.516 0.282 -8.858 1.00 95.69 101 LEU A N 1
ATOM 739 C CA . LEU A 1 101 ? 9.708 -0.496 -7.635 1.00 95.69 101 LEU A CA 1
ATOM 740 C C . LEU A 1 101 ? 8.387 -0.658 -6.874 1.00 95.69 101 LEU A C 1
ATOM 742 O O . LEU A 1 101 ? 8.077 -1.777 -6.469 1.00 95.69 101 LEU A O 1
ATOM 746 N N . ASP A 1 102 ? 7.578 0.400 -6.775 1.00 95.81 102 ASP A N 1
ATOM 747 C CA . ASP A 1 102 ? 6.214 0.332 -6.234 1.00 95.81 102 ASP A CA 1
ATOM 748 C C . ASP A 1 102 ? 5.366 -0.676 -7.029 1.00 95.81 102 ASP A C 1
ATOM 750 O O . ASP A 1 102 ? 4.708 -1.539 -6.447 1.00 95.81 102 ASP A O 1
ATOM 754 N N . GLY A 1 103 ? 5.454 -0.635 -8.364 1.00 97.56 103 GLY A N 1
ATOM 755 C CA . GLY A 1 103 ? 4.771 -1.579 -9.252 1.00 97.56 103 GLY A CA 1
ATOM 756 C C . GLY A 1 103 ? 5.195 -3.035 -9.031 1.00 97.56 103 GLY A C 1
ATOM 757 O O . GLY A 1 103 ? 4.347 -3.916 -8.896 1.00 97.56 103 GLY A O 1
ATOM 758 N N . MET A 1 104 ? 6.503 -3.306 -8.921 1.00 98.06 104 MET A N 1
ATOM 759 C CA . MET A 1 104 ? 7.020 -4.651 -8.626 1.00 98.06 104 MET A CA 1
ATOM 760 C C . MET A 1 104 ? 6.549 -5.168 -7.257 1.00 98.06 104 MET A C 1
ATOM 762 O O . MET A 1 104 ? 6.157 -6.333 -7.141 1.00 98.06 104 MET A O 1
ATOM 766 N N . LEU A 1 105 ? 6.599 -4.328 -6.220 1.00 98.06 105 LEU A N 1
ATOM 767 C CA . LEU A 1 105 ? 6.187 -4.697 -4.864 1.00 98.06 105 LEU A CA 1
ATOM 768 C C . LEU A 1 105 ? 4.669 -4.917 -4.793 1.00 98.06 105 LEU A C 1
ATOM 770 O O . LEU A 1 105 ? 4.224 -5.971 -4.334 1.00 98.06 105 LEU A O 1
ATOM 774 N N . GLY A 1 106 ? 3.873 -3.992 -5.332 1.00 98.00 106 GLY A N 1
ATOM 775 C CA . GLY A 1 106 ? 2.418 -4.122 -5.415 1.00 98.00 106 GLY A CA 1
ATOM 776 C C . GLY A 1 106 ? 1.982 -5.364 -6.189 1.00 98.00 106 GLY A C 1
ATOM 777 O O . GLY A 1 106 ? 1.033 -6.047 -5.792 1.00 98.00 106 GLY A O 1
ATOM 778 N N . ALA A 1 107 ? 2.718 -5.710 -7.248 1.00 98.50 107 ALA A N 1
ATOM 779 C CA . ALA A 1 107 ? 2.504 -6.934 -7.998 1.00 98.50 107 ALA A CA 1
ATOM 780 C C . ALA A 1 107 ? 2.780 -8.181 -7.139 1.00 98.50 107 ALA A C 1
ATOM 782 O O . ALA A 1 107 ? 1.938 -9.078 -7.075 1.00 98.50 107 ALA A O 1
ATOM 783 N N . LEU A 1 108 ? 3.918 -8.238 -6.436 1.00 98.62 108 LEU A N 1
ATOM 784 C CA . LEU A 1 108 ? 4.253 -9.346 -5.533 1.00 98.62 108 LEU A CA 1
ATOM 785 C C . LEU A 1 108 ? 3.175 -9.551 -4.457 1.00 98.62 108 LEU A C 1
ATOM 787 O O . LEU A 1 108 ? 2.720 -10.681 -4.260 1.00 98.62 108 LEU A O 1
ATOM 791 N N . LEU A 1 109 ? 2.745 -8.472 -3.802 1.00 98.31 109 LEU A N 1
ATOM 792 C CA . LEU A 1 109 ? 1.732 -8.530 -2.754 1.00 98.31 109 LEU A CA 1
ATOM 793 C C . LEU A 1 109 ? 0.369 -8.977 -3.298 1.00 98.31 109 LEU A C 1
ATOM 795 O O . LEU A 1 109 ? -0.206 -9.935 -2.785 1.00 98.31 109 LEU A O 1
ATOM 799 N N . SER A 1 110 ? -0.109 -8.358 -4.382 1.00 98.56 110 SER A N 1
ATOM 800 C CA . SER A 1 110 ? -1.407 -8.699 -4.985 1.00 98.56 110 SER A CA 1
ATOM 801 C C . SER A 1 110 ? -1.427 -10.126 -5.534 1.00 98.56 110 SER A C 1
ATOM 803 O O . SER A 1 110 ? -2.395 -10.851 -5.338 1.00 98.56 110 SER A O 1
ATOM 805 N N . CYS A 1 111 ? -0.328 -10.587 -6.142 1.00 98.50 111 CYS A N 1
ATOM 806 C CA . CYS A 1 111 ? -0.183 -11.987 -6.540 1.00 98.50 111 CYS A CA 1
ATOM 807 C C . CYS A 1 111 ? -0.328 -12.936 -5.343 1.00 98.50 111 CYS A C 1
ATOM 809 O O . CYS A 1 111 ? -0.997 -13.960 -5.457 1.00 98.50 111 CYS A O 1
ATOM 811 N N . GLY A 1 112 ? 0.265 -12.597 -4.194 1.00 98.06 112 GLY A N 1
ATOM 812 C CA . GLY A 1 112 ? 0.082 -13.349 -2.955 1.00 98.06 112 GLY A CA 1
ATOM 813 C C . GLY A 1 112 ? -1.380 -13.396 -2.508 1.00 98.06 112 GLY A C 1
ATOM 814 O O . GLY A 1 112 ? -1.894 -14.490 -2.286 1.00 98.06 112 GLY A O 1
ATOM 815 N N . LEU A 1 113 ? -2.061 -12.247 -2.461 1.00 97.88 113 LEU A N 1
ATOM 816 C CA . LEU A 1 113 ? -3.481 -12.156 -2.092 1.00 97.88 113 LEU A CA 1
ATOM 817 C C . LEU A 1 113 ? -4.376 -13.010 -3.008 1.00 97.88 113 LEU A C 1
ATOM 819 O O . LEU A 1 113 ? -5.241 -13.739 -2.526 1.00 97.88 113 LEU A O 1
ATOM 823 N N . TYR A 1 114 ? -4.118 -13.018 -4.317 1.00 98.50 114 TYR A N 1
ATOM 824 C CA . TYR A 1 114 ? -4.884 -13.840 -5.260 1.00 98.50 114 TYR A CA 1
ATOM 825 C C . TYR A 1 114 ? -4.626 -15.337 -5.121 1.00 98.50 114 TYR A C 1
ATOM 827 O O . TYR A 1 114 ? -5.541 -16.137 -5.314 1.00 98.50 114 TYR A O 1
ATOM 835 N N . ILE A 1 115 ? -3.406 -15.745 -4.755 1.00 98.25 115 ILE A N 1
ATOM 836 C CA . ILE A 1 115 ? -3.157 -17.152 -4.422 1.00 98.25 115 ILE A CA 1
ATOM 837 C C . ILE A 1 115 ? -3.870 -17.536 -3.121 1.00 98.25 115 ILE A C 1
ATOM 839 O O . ILE A 1 115 ? -4.409 -18.639 -3.053 1.00 98.25 115 ILE A O 1
ATOM 843 N N . TYR A 1 116 ? -3.932 -16.650 -2.122 1.00 97.81 116 TYR A N 1
ATOM 844 C CA . TYR A 1 116 ? -4.702 -16.895 -0.897 1.00 97.81 116 TYR A CA 1
ATOM 845 C C . TYR A 1 116 ? -6.185 -17.099 -1.211 1.00 97.81 116 TYR A C 1
ATOM 847 O O . TYR A 1 116 ? -6.758 -18.102 -0.793 1.00 97.81 116 TYR A O 1
ATOM 855 N N . GLU A 1 117 ? -6.782 -16.214 -2.011 1.00 97.31 117 GLU A N 1
ATOM 856 C CA . GLU A 1 117 ? -8.175 -16.335 -2.451 1.00 97.31 117 GLU A CA 1
ATOM 857 C C . GLU A 1 117 ? -8.432 -17.636 -3.229 1.00 97.31 117 GLU A C 1
ATOM 859 O O . GLU A 1 117 ? -9.393 -18.356 -2.946 1.00 97.31 117 GLU A O 1
ATOM 864 N N . ALA A 1 118 ? -7.553 -17.985 -4.175 1.00 96.88 118 ALA A N 1
ATOM 865 C CA . ALA A 1 118 ? -7.679 -19.211 -4.959 1.00 96.88 118 ALA A CA 1
ATOM 866 C C . ALA A 1 118 ? -7.608 -20.465 -4.075 1.00 96.88 118 ALA A C 1
ATOM 868 O O . ALA A 1 118 ? -8.448 -21.357 -4.180 1.00 96.88 118 ALA A O 1
ATOM 869 N N . VAL A 1 119 ? -6.636 -20.519 -3.162 1.00 97.31 119 VAL A N 1
ATOM 870 C CA . VAL A 1 119 ? -6.452 -21.642 -2.233 1.00 97.31 119 VAL A CA 1
ATOM 871 C C . VAL A 1 119 ? -7.611 -21.735 -1.247 1.00 97.31 119 VAL A C 1
ATOM 873 O O . VAL A 1 119 ? -8.061 -22.844 -0.953 1.00 97.31 119 VAL A O 1
ATOM 876 N N . ALA A 1 120 ? -8.117 -20.600 -0.761 1.00 96.75 120 ALA A N 1
ATOM 877 C CA . ALA A 1 120 ? -9.282 -20.563 0.110 1.00 96.75 120 ALA A CA 1
ATOM 878 C C . ALA A 1 120 ? -10.507 -21.167 -0.587 1.00 96.75 120 ALA A C 1
ATOM 880 O O . ALA A 1 120 ? -11.155 -22.061 -0.041 1.00 96.75 120 ALA A O 1
ATOM 881 N N . LEU A 1 121 ? -10.757 -20.763 -1.836 1.00 95.06 121 LEU A N 1
ATOM 882 C CA . LEU A 1 121 ? -11.843 -21.297 -2.653 1.00 95.06 121 LEU A CA 1
ATOM 883 C C . LEU A 1 121 ? -11.696 -22.807 -2.908 1.00 95.06 121 LEU A C 1
ATOM 885 O O . LEU A 1 121 ? -12.661 -23.551 -2.740 1.00 95.06 121 LEU A O 1
ATOM 889 N N . GLU A 1 122 ? -10.503 -23.259 -3.298 1.00 95.69 122 GLU A N 1
ATOM 890 C CA . GLU A 1 122 ? -10.201 -24.667 -3.600 1.00 95.69 122 GLU A CA 1
ATOM 891 C C . GLU A 1 122 ? -10.374 -25.592 -2.386 1.00 95.69 122 GLU A C 1
ATOM 893 O O . GLU A 1 122 ? -10.757 -26.751 -2.546 1.00 95.69 122 GLU A O 1
ATOM 898 N N . ASN A 1 123 ? -10.093 -25.089 -1.181 1.00 96.75 123 ASN A N 1
ATOM 899 C CA . ASN A 1 123 ? -10.104 -25.874 0.057 1.00 96.75 123 ASN A CA 1
ATOM 900 C C . ASN A 1 123 ? -11.317 -25.582 0.951 1.00 96.75 123 ASN A C 1
ATOM 902 O O . ASN A 1 123 ? -11.401 -26.120 2.051 1.00 96.75 123 ASN A O 1
ATOM 906 N N . HIS A 1 124 ? -12.265 -24.768 0.476 1.00 96.44 124 HIS A N 1
ATOM 907 C CA . HIS A 1 124 ? -13.453 -24.349 1.226 1.00 96.44 124 HIS A CA 1
ATOM 908 C C . HIS A 1 124 ? -13.128 -23.660 2.561 1.00 96.44 124 HIS A C 1
ATOM 910 O O . HIS A 1 124 ? -13.844 -23.833 3.548 1.00 96.44 124 HIS A O 1
ATOM 916 N N . ILE A 1 125 ? -12.050 -22.877 2.582 1.00 95.88 125 ILE A N 1
ATOM 917 C CA . ILE A 1 125 ? -11.628 -22.095 3.743 1.00 95.88 125 ILE A CA 1
ATOM 918 C C . ILE A 1 125 ? -12.346 -20.743 3.674 1.00 95.88 125 ILE A C 1
ATOM 920 O O . ILE A 1 125 ? -12.317 -20.108 2.615 1.00 95.88 125 ILE A O 1
ATOM 924 N N . PRO A 1 126 ? -13.001 -20.283 4.753 1.00 88.56 126 PRO A N 1
ATOM 925 C CA . PRO A 1 126 ? -13.562 -18.940 4.780 1.00 88.56 126 PRO A CA 1
ATOM 926 C C . PRO A 1 126 ? -12.424 -17.920 4.689 1.00 88.56 126 PRO A C 1
ATOM 928 O O . PRO A 1 126 ? -11.493 -17.958 5.486 1.00 88.56 126 PRO A O 1
ATOM 931 N N . LEU A 1 127 ? -12.500 -17.023 3.710 1.00 88.44 127 LEU A N 1
ATOM 932 C CA . LEU A 1 127 ? -11.620 -15.865 3.589 1.00 88.44 127 LEU A CA 1
ATOM 933 C C . LEU A 1 127 ? -12.516 -14.637 3.450 1.00 88.44 127 LEU A C 1
ATOM 935 O O . LEU A 1 127 ? -12.976 -14.320 2.355 1.00 88.44 127 LEU A O 1
ATOM 939 N N . ASN A 1 128 ? -12.829 -14.015 4.583 1.00 81.31 128 ASN A N 1
ATOM 940 C CA . ASN A 1 128 ? -13.754 -12.884 4.664 1.00 81.31 128 ASN A CA 1
ATOM 941 C C . ASN A 1 128 ? -13.061 -11.576 4.276 1.00 81.31 128 ASN A C 1
ATOM 943 O O . ASN A 1 128 ? -13.658 -10.716 3.635 1.00 81.31 128 ASN A O 1
ATOM 947 N N . HIS A 1 129 ? -11.787 -11.457 4.647 1.00 79.19 129 HIS A N 1
ATOM 948 C CA . HIS A 1 129 ? -10.946 -10.304 4.368 1.00 79.19 129 HIS A CA 1
ATOM 949 C C . HIS A 1 129 ? -9.519 -10.761 4.085 1.00 79.19 129 HIS A C 1
ATOM 951 O O . HIS A 1 129 ? -9.019 -11.702 4.708 1.00 79.19 129 HIS A O 1
ATOM 957 N N . ALA A 1 130 ? -8.864 -10.082 3.148 1.00 82.88 130 ALA A N 1
ATOM 958 C CA . ALA A 1 130 ? -7.449 -10.259 2.871 1.00 82.88 130 ALA A CA 1
ATOM 959 C C . ALA A 1 130 ? -6.827 -8.920 2.461 1.00 82.88 130 ALA A C 1
ATOM 961 O O . ALA A 1 130 ? -7.199 -8.319 1.449 1.00 82.88 130 ALA A O 1
ATOM 962 N N . SER A 1 131 ? -5.853 -8.465 3.236 1.00 84.94 131 SER A N 1
ATOM 963 C CA . SER A 1 131 ? -5.000 -7.328 2.912 1.00 84.94 131 SER A CA 1
ATOM 964 C C . SER A 1 131 ? -3.554 -7.644 3.256 1.00 84.94 131 SER A C 1
ATOM 966 O O . SER A 1 131 ? -3.227 -8.733 3.724 1.00 84.94 131 SER A O 1
ATOM 968 N N . GLY A 1 132 ? -2.654 -6.712 2.999 1.00 78.69 132 GLY A N 1
ATOM 969 C CA . GLY A 1 132 ? -1.288 -6.868 3.432 1.00 78.69 132 GLY A CA 1
ATOM 970 C C . GLY A 1 132 ? -0.415 -5.679 3.112 1.00 78.69 132 GLY A C 1
ATOM 971 O O . GLY A 1 132 ? -0.835 -4.698 2.496 1.00 78.69 132 GLY A O 1
ATOM 972 N N . THR A 1 133 ? 0.832 -5.809 3.531 1.00 76.19 133 THR A N 1
ATOM 973 C CA . THR A 1 133 ? 1.904 -4.872 3.233 1.00 76.19 133 THR A CA 1
ATOM 974 C C . THR A 1 133 ? 3.102 -5.640 2.708 1.00 76.19 133 THR A C 1
ATOM 976 O O . THR A 1 133 ? 3.313 -6.815 3.019 1.00 76.19 133 THR A O 1
ATOM 979 N N . VAL A 1 134 ? 3.900 -4.979 1.885 1.00 91.44 134 VAL A N 1
ATOM 980 C CA . VAL A 1 134 ? 5.177 -5.496 1.425 1.00 91.44 134 VAL A CA 1
ATOM 981 C C . VAL A 1 134 ? 6.232 -4.413 1.533 1.00 91.44 134 VAL A C 1
ATOM 983 O O . VAL A 1 134 ? 6.009 -3.266 1.151 1.00 91.44 134 VAL A O 1
ATOM 986 N N . THR A 1 135 ? 7.401 -4.797 2.033 1.00 79.00 135 THR A N 1
ATOM 987 C CA . THR A 1 135 ? 8.602 -3.964 2.003 1.00 79.00 135 THR A CA 1
ATOM 988 C C . THR A 1 135 ? 9.725 -4.662 1.256 1.00 79.00 135 THR A C 1
ATOM 990 O O . THR A 1 135 ? 9.778 -5.894 1.196 1.00 79.00 135 THR A O 1
ATOM 993 N N . GLY A 1 136 ? 10.625 -3.868 0.681 1.00 87.44 136 GLY A N 1
ATOM 994 C CA . GLY A 1 136 ? 11.871 -4.347 0.089 1.00 87.44 136 GLY A CA 1
ATOM 995 C C . GLY A 1 136 ? 13.056 -3.557 0.625 1.00 87.44 136 GLY A C 1
ATOM 996 O O . GLY A 1 136 ? 12.978 -2.342 0.726 1.00 87.44 136 GLY A O 1
ATOM 997 N N . GLU A 1 137 ? 14.160 -4.219 0.956 1.00 87.38 137 GLU A N 1
ATOM 998 C CA . GLU A 1 137 ? 15.387 -3.539 1.387 1.00 87.38 137 GLU A CA 1
ATOM 999 C C . GLU A 1 137 ? 16.359 -3.368 0.218 1.00 87.38 137 GLU A C 1
ATOM 1001 O O . GLU A 1 137 ? 16.783 -4.361 -0.372 1.00 87.38 137 GLU A O 1
ATOM 1006 N N . LEU A 1 138 ? 16.758 -2.137 -0.102 1.00 90.75 138 LEU A N 1
ATOM 1007 C CA . LEU A 1 138 ? 17.751 -1.856 -1.146 1.00 90.75 138 LEU A CA 1
ATOM 1008 C C . LEU A 1 138 ? 18.672 -0.691 -0.776 1.00 90.75 138 LEU A C 1
ATOM 1010 O O . LEU A 1 138 ? 18.338 0.120 0.081 1.00 90.75 138 LEU A O 1
ATOM 1014 N N . ASP A 1 139 ? 19.811 -0.585 -1.456 1.00 90.00 139 ASP A N 1
ATOM 1015 C CA . ASP A 1 139 ? 20.705 0.572 -1.348 1.00 90.00 139 ASP A CA 1
ATOM 1016 C C . ASP A 1 139 ? 20.470 1.519 -2.532 1.00 90.00 139 ASP A C 1
ATOM 1018 O O . ASP A 1 139 ? 20.907 1.265 -3.658 1.00 90.00 139 ASP A O 1
ATOM 1022 N N . ALA A 1 140 ? 19.742 2.611 -2.287 1.00 88.44 140 ALA A N 1
ATOM 1023 C CA . ALA A 1 140 ? 19.354 3.552 -3.336 1.00 88.44 140 ALA A CA 1
ATOM 1024 C C . ALA A 1 140 ? 20.549 4.305 -3.949 1.00 88.44 140 ALA A C 1
ATOM 1026 O O . ALA A 1 140 ? 20.429 4.837 -5.054 1.00 88.44 140 ALA A O 1
ATOM 1027 N N . ARG A 1 141 ? 21.722 4.313 -3.296 1.00 89.31 141 ARG A N 1
ATOM 1028 C CA . ARG A 1 141 ? 22.933 4.938 -3.855 1.00 89.31 141 ARG A CA 1
ATOM 1029 C C . ARG A 1 141 ? 23.382 4.240 -5.136 1.00 89.31 141 ARG A C 1
ATOM 1031 O O . ARG A 1 141 ? 23.874 4.904 -6.043 1.00 89.31 141 ARG A O 1
ATOM 1038 N N . GLY A 1 142 ? 23.172 2.926 -5.238 1.00 89.81 142 GLY A N 1
ATOM 1039 C CA . GLY A 1 142 ? 23.479 2.160 -6.450 1.00 89.81 142 GLY A CA 1
ATOM 1040 C C . GLY A 1 142 ? 22.619 2.584 -7.641 1.00 89.81 142 GLY A C 1
ATOM 1041 O O . GLY A 1 142 ? 23.091 2.628 -8.774 1.00 89.81 142 GLY A O 1
ATOM 1042 N N . VAL A 1 143 ? 21.375 2.992 -7.374 1.00 91.50 143 VAL A N 1
ATOM 1043 C CA . VAL A 1 143 ? 20.476 3.552 -8.392 1.00 91.50 143 VAL A CA 1
ATOM 1044 C C . VAL A 1 143 ? 21.035 4.877 -8.918 1.00 91.50 143 VAL A C 1
ATOM 1046 O O . VAL A 1 143 ? 21.060 5.093 -10.126 1.00 91.50 143 VAL A O 1
ATOM 1049 N N . ALA A 1 144 ? 21.582 5.708 -8.027 1.00 87.94 144 ALA A N 1
ATOM 1050 C CA . ALA A 1 144 ? 22.274 6.954 -8.368 1.00 87.94 144 ALA A CA 1
ATOM 1051 C C . ALA A 1 144 ? 23.675 6.756 -8.994 1.00 87.94 144 ALA A C 1
ATOM 1053 O O . ALA A 1 144 ? 24.379 7.733 -9.239 1.00 87.94 144 ALA A O 1
ATOM 1054 N N . GLY A 1 145 ? 24.111 5.514 -9.240 1.00 87.62 145 GLY A N 1
ATOM 1055 C CA . GLY A 1 145 ? 25.399 5.211 -9.871 1.00 87.62 145 GLY A CA 1
ATOM 1056 C C . GLY A 1 145 ? 26.593 5.086 -8.921 1.00 87.62 145 GLY A C 1
ATOM 1057 O O . GLY A 1 145 ? 27.731 5.048 -9.390 1.00 87.62 145 GLY A O 1
ATOM 1058 N N . ALA A 1 146 ? 26.377 5.008 -7.604 1.00 88.31 146 ALA A N 1
ATOM 1059 C CA . ALA A 1 146 ? 27.441 4.608 -6.684 1.00 88.31 146 ALA A CA 1
ATOM 1060 C C . ALA A 1 146 ? 27.851 3.141 -6.916 1.00 88.31 146 ALA A C 1
ATOM 1062 O O . ALA A 1 146 ? 27.054 2.332 -7.389 1.00 88.31 146 ALA A O 1
ATOM 1063 N N . ASP A 1 147 ? 29.078 2.787 -6.525 1.00 86.38 147 ASP A N 1
ATOM 1064 C CA . ASP A 1 147 ? 29.636 1.427 -6.640 1.00 86.38 147 ASP A CA 1
ATOM 1065 C C . ASP A 1 147 ? 29.076 0.482 -5.557 1.00 86.38 147 ASP A C 1
ATOM 1067 O O . ASP A 1 147 ? 29.795 -0.080 -4.733 1.00 86.38 147 ASP A O 1
ATOM 1071 N N . VAL A 1 148 ? 27.747 0.388 -5.498 1.00 88.00 148 VAL A N 1
ATOM 1072 C CA . VAL A 1 148 ? 26.987 -0.493 -4.610 1.00 88.00 148 VAL A CA 1
ATOM 1073 C C . VAL A 1 148 ? 25.813 -1.080 -5.378 1.00 88.00 148 VAL A C 1
ATOM 1075 O O . VAL A 1 148 ? 25.229 -0.448 -6.253 1.00 88.00 148 VAL A O 1
ATOM 1078 N N . ASN A 1 149 ? 25.458 -2.315 -5.059 1.00 88.69 149 ASN A N 1
ATOM 1079 C CA . ASN A 1 149 ? 24.419 -3.039 -5.771 1.00 88.69 149 ASN A CA 1
ATOM 1080 C C . ASN A 1 149 ? 23.012 -2.604 -5.305 1.00 88.69 149 ASN A C 1
ATOM 1082 O O . ASN A 1 149 ? 22.694 -2.779 -4.124 1.00 88.69 149 ASN A O 1
ATOM 1086 N N . PRO A 1 150 ? 22.146 -2.094 -6.203 1.00 92.06 150 PRO A N 1
ATOM 1087 C CA . PRO A 1 150 ? 20.832 -1.574 -5.835 1.00 92.06 150 PRO A CA 1
ATOM 1088 C C . PRO A 1 150 ? 19.739 -2.645 -5.733 1.00 92.06 150 PRO A C 1
ATOM 1090 O O . PRO A 1 150 ? 18.566 -2.295 -5.607 1.00 92.06 150 PRO A O 1
ATOM 1093 N N . ARG A 1 151 ? 20.073 -3.941 -5.809 1.00 92.50 151 ARG A N 1
ATOM 1094 C CA . ARG A 1 151 ? 19.061 -5.000 -5.720 1.00 92.50 151 ARG A CA 1
ATOM 1095 C C . ARG A 1 151 ? 18.262 -4.896 -4.423 1.00 92.50 151 ARG A C 1
ATOM 1097 O O . ARG A 1 151 ? 18.813 -4.635 -3.349 1.00 92.50 151 ARG A O 1
ATOM 1104 N N . VAL A 1 152 ? 16.986 -5.250 -4.507 1.00 93.75 152 VAL A N 1
ATOM 1105 C CA . VAL A 1 152 ? 16.216 -5.629 -3.323 1.00 93.75 152 VAL A CA 1
ATOM 1106 C C . VAL A 1 152 ? 16.810 -6.919 -2.760 1.00 93.75 152 VAL A C 1
ATOM 1108 O O . VAL A 1 152 ? 16.815 -7.954 -3.432 1.00 93.75 152 VAL A O 1
ATOM 1111 N N . ARG A 1 153 ? 17.368 -6.853 -1.550 1.00 90.56 153 ARG A N 1
ATOM 1112 C CA . ARG A 1 153 ? 18.094 -7.965 -0.912 1.00 90.56 153 ARG A CA 1
ATOM 1113 C C . ARG A 1 153 ? 17.218 -8.849 -0.040 1.00 90.56 153 ARG A C 1
ATOM 1115 O O . ARG A 1 153 ? 17.594 -9.989 0.203 1.00 90.56 153 ARG A O 1
ATOM 1122 N N . ALA A 1 154 ? 16.086 -8.329 0.417 1.00 89.62 154 ALA A N 1
ATOM 1123 C CA . ALA A 1 154 ? 15.101 -9.038 1.215 1.00 89.62 154 ALA A CA 1
ATOM 1124 C C . ALA A 1 154 ? 13.726 -8.406 0.996 1.00 89.62 154 ALA A C 1
ATOM 1126 O O . ALA A 1 154 ? 13.621 -7.184 0.862 1.00 89.62 154 ALA A O 1
ATOM 1127 N N . PHE A 1 155 ? 12.698 -9.250 0.970 1.00 94.94 155 PHE A N 1
ATOM 1128 C CA . PHE A 1 155 ? 11.301 -8.837 0.959 1.00 94.94 155 PHE A CA 1
ATOM 1129 C C . PHE A 1 155 ? 10.622 -9.305 2.245 1.00 94.94 155 PHE A C 1
ATOM 1131 O O . PHE A 1 155 ? 10.813 -10.453 2.653 1.00 94.94 155 PHE A O 1
ATOM 1138 N N . SER A 1 156 ? 9.793 -8.451 2.841 1.00 86.06 156 SER A N 1
ATOM 1139 C CA . SER A 1 156 ? 8.920 -8.822 3.959 1.00 86.06 156 SER A CA 1
ATOM 1140 C C . SER A 1 156 ? 7.473 -8.569 3.565 1.00 86.06 156 SER A C 1
ATOM 1142 O O . SER A 1 156 ? 7.107 -7.429 3.279 1.00 86.06 156 SER A O 1
ATOM 1144 N N . LEU A 1 157 ? 6.681 -9.638 3.483 1.00 90.88 157 LEU A N 1
ATOM 1145 C CA . LEU A 1 157 ? 5.254 -9.614 3.169 1.00 90.88 157 LEU A CA 1
ATOM 1146 C C . LEU A 1 157 ? 4.487 -9.897 4.453 1.00 90.88 157 LEU A C 1
ATOM 1148 O O . LEU A 1 157 ? 4.606 -10.984 5.015 1.00 90.88 157 LEU A O 1
ATOM 1152 N N . THR A 1 158 ? 3.655 -8.957 4.877 1.00 80.31 158 THR A N 1
ATOM 1153 C CA . THR A 1 158 ? 2.685 -9.186 5.948 1.00 80.31 158 THR A CA 1
ATOM 1154 C C . THR A 1 158 ? 1.315 -9.376 5.321 1.00 80.31 158 THR A C 1
ATOM 1156 O O . THR A 1 158 ? 0.825 -8.480 4.645 1.00 80.31 158 THR A O 1
ATOM 1159 N N . MET A 1 159 ? 0.719 -10.548 5.514 1.00 82.44 159 MET A N 1
ATOM 1160 C CA . MET A 1 159 ? -0.607 -10.917 5.029 1.00 82.44 159 MET A CA 1
ATOM 1161 C C . MET A 1 159 ? -1.588 -10.867 6.192 1.00 82.44 159 MET A C 1
ATOM 1163 O O . MET A 1 159 ? -1.471 -11.636 7.143 1.00 82.44 159 MET A O 1
ATOM 1167 N N . ASN A 1 160 ? -2.560 -9.977 6.100 1.00 77.88 160 ASN A N 1
ATOM 1168 C CA . ASN A 1 160 ? -3.632 -9.808 7.061 1.00 77.88 160 ASN A CA 1
ATOM 1169 C C . ASN A 1 160 ? -4.870 -10.549 6.552 1.00 77.88 160 ASN A C 1
ATOM 1171 O O . ASN A 1 160 ? -5.411 -10.183 5.509 1.00 77.88 160 ASN A O 1
ATOM 1175 N N . VAL A 1 161 ? -5.303 -11.604 7.242 1.00 81.50 161 VAL A N 1
ATOM 1176 C CA . VAL A 1 161 ? -6.367 -12.488 6.741 1.00 81.50 161 VAL A CA 1
ATOM 1177 C C . VAL A 1 161 ? -7.405 -12.795 7.802 1.00 81.50 161 VAL A C 1
ATOM 1179 O O . VAL A 1 161 ? -7.057 -13.149 8.924 1.00 81.50 161 VAL A O 1
ATOM 1182 N N . GLU A 1 162 ? -8.678 -12.704 7.429 1.00 82.69 162 GLU A N 1
ATOM 1183 C CA . GLU A 1 162 ? -9.809 -13.037 8.293 1.00 82.69 162 GLU A CA 1
ATOM 1184 C C . GLU A 1 162 ? -10.524 -14.293 7.795 1.00 82.69 162 GLU A C 1
ATOM 1186 O O . GLU A 1 162 ? -10.892 -14.378 6.622 1.00 82.69 162 GLU A O 1
ATOM 1191 N N . GLY A 1 163 ? -10.744 -15.254 8.695 1.00 84.25 163 GLY A N 1
ATOM 1192 C CA . GLY A 1 163 ? -11.436 -16.515 8.410 1.00 84.25 163 GLY A CA 1
ATOM 1193 C C . GLY A 1 163 ? -10.538 -17.759 8.480 1.00 84.25 163 GLY A C 1
ATOM 1194 O O . GLY A 1 163 ? -10.909 -18.695 9.192 1.00 84.25 163 GLY A O 1
ATOM 1195 N N . PRO A 1 164 ? -9.356 -17.799 7.831 1.00 88.94 164 PRO A N 1
ATOM 1196 C CA . PRO A 1 164 ? -8.465 -18.952 7.910 1.00 88.94 164 PRO A CA 1
ATOM 1197 C C . PRO A 1 164 ? -7.876 -19.138 9.313 1.00 88.94 164 PRO A C 1
ATOM 1199 O O . PRO A 1 164 ? -7.452 -18.184 9.965 1.00 88.94 164 PRO A O 1
ATOM 1202 N N . SER A 1 165 ? -7.751 -20.387 9.757 1.00 89.31 165 SER A N 1
ATOM 1203 C CA . SER A 1 165 ? -6.919 -20.751 10.907 1.00 89.31 165 SER A CA 1
ATOM 1204 C C . SER A 1 165 ? -5.427 -20.523 10.626 1.00 89.31 165 SER A C 1
ATOM 1206 O O . SER A 1 165 ? -4.995 -20.375 9.483 1.00 89.31 165 SER A O 1
ATOM 1208 N N . ALA A 1 166 ? -4.593 -20.570 11.670 1.00 84.06 166 ALA A N 1
ATOM 1209 C CA . ALA A 1 166 ? -3.139 -20.446 11.523 1.00 84.06 166 ALA A CA 1
ATOM 1210 C C . ALA A 1 166 ? -2.533 -21.498 10.580 1.00 84.06 166 ALA A C 1
ATOM 1212 O O . ALA A 1 166 ? -1.624 -21.191 9.809 1.00 84.06 166 ALA A O 1
ATOM 1213 N N . GLU A 1 167 ? -3.037 -22.734 10.634 1.00 93.69 167 GLU A N 1
ATOM 1214 C CA . GLU A 1 167 ? -2.581 -23.825 9.768 1.00 93.69 167 GLU A CA 1
ATOM 1215 C C . GLU A 1 167 ? -2.999 -23.588 8.310 1.00 93.69 167 GLU A C 1
ATOM 1217 O O . GLU A 1 167 ? -2.188 -23.744 7.397 1.00 93.69 167 GLU A O 1
ATOM 1222 N N . GLU A 1 168 ? -4.231 -23.131 8.092 1.00 97.19 168 GLU A N 1
ATOM 1223 C CA . GLU A 1 168 ? -4.751 -22.785 6.768 1.00 97.19 168 GLU A CA 1
ATOM 1224 C C . GLU A 1 168 ? -4.017 -21.585 6.159 1.00 97.19 168 GLU A C 1
ATOM 1226 O O . GLU A 1 168 ? -3.601 -21.646 5.003 1.00 97.19 168 GLU A O 1
ATOM 1231 N N . ALA A 1 169 ? -3.759 -20.530 6.933 1.00 89.56 169 ALA A N 1
ATOM 1232 C CA . ALA A 1 169 ? -2.976 -19.383 6.480 1.00 89.56 169 ALA A CA 1
ATOM 1233 C C . ALA A 1 169 ? -1.519 -19.770 6.163 1.00 89.56 169 ALA A C 1
ATOM 1235 O O . ALA A 1 169 ? -0.941 -19.297 5.181 1.00 89.56 169 ALA A O 1
ATOM 1236 N N . ALA A 1 170 ? -0.909 -20.667 6.948 1.00 93.00 170 ALA A N 1
ATOM 1237 C CA . ALA A 1 170 ? 0.419 -21.205 6.648 1.00 93.00 170 ALA A CA 1
ATOM 1238 C C . ALA A 1 170 ? 0.421 -22.045 5.357 1.00 93.00 170 ALA A C 1
ATOM 1240 O O . ALA A 1 170 ? 1.358 -21.955 4.558 1.00 93.00 170 ALA A O 1
ATOM 1241 N N . MET A 1 171 ? -0.638 -22.823 5.112 1.00 97.19 171 MET A N 1
ATOM 1242 C CA . MET A 1 171 ? -0.834 -23.539 3.851 1.00 97.19 171 MET A CA 1
ATOM 1243 C C . MET A 1 171 ? -0.972 -22.568 2.669 1.00 97.19 171 MET A C 1
ATOM 1245 O O . MET A 1 171 ? -0.349 -22.790 1.631 1.00 97.19 171 MET A O 1
ATOM 1249 N N . MET A 1 172 ? -1.733 -21.480 2.822 1.00 97.88 172 MET A N 1
ATOM 1250 C CA . MET A 1 172 ? -1.861 -20.431 1.804 1.00 97.88 172 MET A CA 1
ATOM 1251 C C . MET A 1 172 ? -0.514 -19.758 1.508 1.00 97.88 172 MET A C 1
ATOM 1253 O O . MET A 1 172 ? -0.136 -19.646 0.343 1.00 97.88 172 MET A O 1
ATOM 1257 N N . ALA A 1 173 ? 0.275 -19.419 2.533 1.00 95.38 173 ALA A N 1
ATOM 1258 C CA . ALA A 1 173 ? 1.631 -18.886 2.363 1.00 95.38 173 ALA A CA 1
ATOM 1259 C C . ALA A 1 173 ? 2.542 -19.857 1.587 1.00 95.38 173 ALA A C 1
ATOM 1261 O O . ALA A 1 173 ? 3.246 -19.464 0.651 1.00 95.38 173 ALA A O 1
ATOM 1262 N N . ALA A 1 174 ? 2.496 -21.149 1.927 1.00 96.69 174 ALA A N 1
ATOM 1263 C CA . ALA A 1 174 ? 3.246 -22.186 1.222 1.00 96.69 174 ALA A CA 1
ATOM 1264 C C . ALA A 1 174 ? 2.788 -22.342 -0.240 1.00 96.69 174 ALA A C 1
ATOM 1266 O O . ALA A 1 174 ? 3.612 -22.542 -1.138 1.00 96.69 174 ALA A O 1
ATOM 1267 N N . ALA A 1 175 ? 1.485 -22.214 -0.498 1.00 96.88 175 ALA A N 1
ATOM 1268 C CA . ALA A 1 175 ? 0.936 -22.210 -1.844 1.00 96.88 175 ALA A CA 1
ATOM 1269 C C . ALA A 1 175 ? 1.396 -20.980 -2.637 1.00 96.88 175 ALA A C 1
ATOM 1271 O O . ALA A 1 175 ? 1.792 -21.143 -3.790 1.00 96.88 175 ALA A O 1
ATOM 1272 N N . THR A 1 176 ? 1.458 -19.789 -2.033 1.00 96.62 176 THR A N 1
ATOM 1273 C CA . THR A 1 176 ? 2.032 -18.580 -2.653 1.00 96.62 176 THR A CA 1
ATOM 1274 C C . THR A 1 176 ? 3.478 -18.806 -3.071 1.00 96.62 176 THR A C 1
ATOM 1276 O O . THR A 1 176 ? 3.824 -18.559 -4.228 1.00 96.62 176 THR A O 1
ATOM 1279 N N . ALA A 1 177 ? 4.300 -19.390 -2.195 1.00 95.62 177 ALA A N 1
ATOM 1280 C CA . ALA A 1 177 ? 5.691 -19.709 -2.509 1.00 95.62 177 ALA A CA 1
ATOM 1281 C C . ALA A 1 177 ? 5.856 -20.711 -3.672 1.00 95.62 177 ALA A C 1
ATOM 1283 O O . ALA A 1 177 ? 6.912 -20.759 -4.310 1.00 95.62 177 ALA A O 1
ATOM 1284 N N . LYS A 1 178 ? 4.821 -21.511 -3.968 1.00 96.12 178 LYS A N 1
ATOM 1285 C CA . LYS A 1 178 ? 4.812 -22.498 -5.059 1.00 96.12 178 LYS A CA 1
ATOM 1286 C C . LYS A 1 178 ? 4.169 -21.976 -6.350 1.00 96.12 178 LYS A C 1
ATOM 1288 O O . LYS A 1 178 ? 4.668 -22.287 -7.432 1.00 96.12 178 LYS A O 1
ATOM 1293 N N . ARG A 1 179 ? 3.063 -21.236 -6.240 1.00 96.12 179 ARG A N 1
ATOM 1294 C CA . ARG A 1 179 ? 2.127 -20.919 -7.334 1.00 96.12 179 ARG A CA 1
ATOM 1295 C C . ARG A 1 179 ? 2.181 -19.467 -7.792 1.00 96.12 179 ARG A C 1
ATOM 1297 O O . ARG A 1 179 ? 1.816 -19.203 -8.932 1.00 96.12 179 ARG A O 1
ATOM 1304 N N . CYS A 1 180 ? 2.637 -18.527 -6.960 1.00 97.12 180 CYS A N 1
ATOM 1305 C CA . CYS A 1 180 ? 2.746 -17.138 -7.397 1.00 97.12 180 CYS A CA 1
ATOM 1306 C C . CYS A 1 180 ? 3.927 -17.002 -8.384 1.00 97.12 180 CYS A C 1
ATOM 1308 O O . CYS A 1 180 ? 5.085 -17.221 -7.993 1.00 97.12 180 CYS A O 1
ATOM 1310 N N . PRO A 1 181 ? 3.687 -16.634 -9.661 1.00 95.56 181 PRO A N 1
ATOM 1311 C CA . PRO A 1 181 ? 4.757 -16.482 -10.650 1.00 95.56 181 PRO A CA 1
ATOM 1312 C C . PRO A 1 181 ? 5.747 -15.386 -10.244 1.00 95.56 181 PRO A C 1
ATOM 1314 O O . PRO A 1 181 ? 6.932 -15.486 -10.540 1.00 95.56 181 PRO A O 1
ATOM 1317 N N . ILE A 1 182 ? 5.291 -14.377 -9.501 1.00 96.88 182 ILE A N 1
ATOM 1318 C CA . ILE A 1 182 ? 6.118 -13.256 -9.043 1.00 96.88 182 ILE A CA 1
ATOM 1319 C C . ILE A 1 182 ? 7.028 -13.690 -7.898 1.00 96.88 182 ILE A C 1
ATOM 1321 O O . ILE A 1 182 ? 8.243 -13.561 -8.005 1.00 96.88 182 ILE A O 1
ATOM 1325 N N . PHE A 1 183 ? 6.469 -14.312 -6.856 1.00 97.31 183 PHE A N 1
ATOM 1326 C CA . PHE A 1 183 ? 7.243 -14.876 -5.748 1.00 97.31 183 PHE A CA 1
ATOM 1327 C C . PHE A 1 183 ? 8.320 -15.836 -6.264 1.00 97.31 183 PHE A C 1
ATOM 1329 O O . PHE A 1 183 ? 9.492 -15.743 -5.898 1.00 97.31 183 PHE A O 1
ATOM 1336 N N . THR A 1 184 ? 7.940 -16.765 -7.145 1.00 95.00 184 THR A N 1
ATOM 1337 C CA . THR A 1 184 ? 8.864 -17.772 -7.687 1.00 95.00 184 THR A CA 1
ATOM 1338 C C . THR A 1 184 ? 9.922 -17.189 -8.630 1.00 95.00 184 THR A C 1
ATOM 1340 O O . THR A 1 184 ? 10.980 -17.801 -8.775 1.00 95.00 184 THR A O 1
ATOM 1343 N N . THR A 1 185 ? 9.667 -16.019 -9.229 1.00 94.75 185 THR A N 1
ATOM 1344 C CA . THR A 1 185 ? 10.641 -15.254 -10.030 1.00 94.75 185 THR A CA 1
ATOM 1345 C C . THR A 1 185 ? 11.552 -14.386 -9.163 1.00 94.75 185 THR A C 1
ATOM 1347 O O . THR A 1 185 ? 12.716 -14.238 -9.478 1.00 94.75 185 THR A O 1
ATOM 1350 N N . LEU A 1 186 ? 11.080 -13.822 -8.052 1.00 94.62 186 LEU A N 1
ATOM 1351 C CA . LEU A 1 186 ? 11.908 -12.971 -7.181 1.00 94.62 186 LEU A CA 1
ATOM 1352 C C . LEU A 1 186 ? 12.786 -13.783 -6.214 1.00 94.62 186 LEU A C 1
ATOM 1354 O O . LEU A 1 186 ? 13.879 -13.367 -5.827 1.00 94.62 186 LEU A O 1
ATOM 1358 N N . SER A 1 187 ? 12.338 -14.987 -5.857 1.00 91.88 187 SER A N 1
ATOM 1359 C CA . SER A 1 187 ? 13.098 -15.930 -5.024 1.00 91.88 187 SER A CA 1
ATOM 1360 C C . SER A 1 187 ? 14.101 -16.781 -5.814 1.00 91.88 187 SER A C 1
ATOM 1362 O O . SER A 1 187 ? 14.805 -17.607 -5.228 1.00 91.88 187 SER A O 1
ATOM 1364 N N . ARG A 1 188 ? 14.184 -16.619 -7.143 1.00 86.19 188 ARG A N 1
ATOM 1365 C CA . ARG A 1 188 ? 15.079 -17.383 -8.029 1.00 86.19 188 ARG A CA 1
ATOM 1366 C C . ARG A 1 188 ? 15.527 -16.525 -9.201 1.00 86.19 188 ARG A C 1
ATOM 1368 O O . ARG A 1 188 ? 14.686 -15.948 -9.861 1.00 86.19 188 ARG A O 1
ATOM 1375 N N . SER A 1 189 ? 16.804 -16.550 -9.560 1.00 82.81 189 SER A N 1
ATOM 1376 C CA . SER A 1 189 ? 17.266 -15.762 -10.704 1.00 82.81 189 SER A CA 1
ATOM 1377 C C . SER A 1 189 ? 16.567 -16.128 -12.028 1.00 82.81 189 SER A C 1
ATOM 1379 O O . SER A 1 189 ? 16.318 -17.300 -12.355 1.00 82.81 189 SER A O 1
ATOM 1381 N N . ALA A 1 190 ? 16.278 -15.099 -12.818 1.00 84.19 190 ALA A N 1
ATOM 1382 C CA . ALA A 1 190 ? 15.834 -15.174 -14.201 1.00 84.19 190 ALA A CA 1
ATOM 1383 C C . ALA A 1 190 ? 16.918 -14.607 -15.126 1.00 84.19 190 ALA A C 1
ATOM 1385 O O . ALA A 1 190 ? 17.661 -13.699 -14.758 1.00 84.19 190 ALA A O 1
ATOM 1386 N N . SER A 1 191 ? 17.023 -15.142 -16.343 1.00 87.38 191 SER A N 1
ATOM 1387 C CA . SER A 1 191 ? 17.925 -14.566 -17.343 1.00 87.38 191 SER A CA 1
ATOM 1388 C C . SER A 1 191 ? 17.272 -13.360 -18.006 1.00 87.38 191 SER A C 1
ATOM 1390 O O . SER A 1 191 ? 16.105 -13.438 -18.390 1.00 87.38 191 SER A O 1
ATOM 1392 N N . ILE A 1 192 ? 18.033 -12.294 -18.220 1.00 89.44 192 ILE A N 1
ATOM 1393 C CA . ILE A 1 192 ? 17.600 -11.133 -18.998 1.00 89.44 192 ILE A CA 1
ATOM 1394 C C . ILE A 1 192 ? 18.503 -11.021 -20.227 1.00 89.44 192 ILE A C 1
ATOM 1396 O O . ILE A 1 192 ? 19.718 -11.170 -20.123 1.00 89.44 192 ILE A O 1
ATOM 1400 N N . SER A 1 193 ? 17.920 -10.772 -21.395 1.00 90.88 193 SER A N 1
ATOM 1401 C CA . SER A 1 193 ? 18.657 -10.347 -22.588 1.00 90.88 193 SER A CA 1
ATOM 1402 C C . SER A 1 193 ? 18.167 -8.974 -23.014 1.00 90.88 193 SER A C 1
ATOM 1404 O O . SER A 1 193 ? 16.957 -8.789 -23.162 1.00 90.88 193 SER A O 1
ATOM 1406 N N . VAL A 1 194 ? 19.093 -8.046 -23.247 1.00 90.06 194 VAL A N 1
ATOM 1407 C CA . VAL A 1 194 ? 18.790 -6.700 -23.740 1.00 90.06 194 VAL A CA 1
ATOM 1408 C C . VAL A 1 194 ? 19.282 -6.596 -25.181 1.00 90.06 194 VAL A C 1
ATOM 1410 O O . VAL A 1 194 ? 20.401 -6.989 -25.500 1.00 90.06 194 VAL A O 1
ATOM 1413 N N . THR A 1 195 ? 18.422 -6.116 -26.071 1.00 90.31 195 THR A N 1
ATOM 1414 C CA . THR A 1 195 ? 18.756 -5.846 -27.472 1.00 90.31 195 THR A CA 1
ATOM 1415 C C . THR A 1 195 ? 18.505 -4.377 -27.755 1.00 90.31 195 THR A C 1
ATOM 1417 O O . THR A 1 195 ? 17.379 -3.911 -27.601 1.00 90.31 195 THR A O 1
ATOM 1420 N N . ASN A 1 196 ? 19.542 -3.661 -28.184 1.00 88.62 196 ASN A N 1
ATOM 1421 C CA . ASN A 1 196 ? 19.428 -2.263 -28.584 1.00 88.62 196 ASN A CA 1
ATOM 1422 C C . ASN A 1 196 ? 19.136 -2.142 -30.079 1.00 88.62 196 ASN A C 1
ATOM 1424 O O . ASN A 1 196 ? 19.734 -2.829 -30.910 1.00 88.62 196 ASN A O 1
ATOM 1428 N N . VAL A 1 197 ? 18.240 -1.222 -30.417 1.00 86.56 197 VAL A N 1
ATOM 1429 C CA . VAL A 1 197 ? 17.911 -0.828 -31.784 1.00 86.56 197 VAL A CA 1
ATOM 1430 C C . VAL A 1 197 ? 18.030 0.688 -31.871 1.00 86.56 197 VAL A C 1
ATOM 1432 O O . VAL A 1 197 ? 17.252 1.421 -31.267 1.00 86.56 197 VAL A O 1
ATOM 1435 N N . VAL A 1 198 ? 19.014 1.167 -32.629 1.00 86.69 198 VAL A N 1
ATOM 1436 C CA . VAL A 1 198 ? 19.270 2.602 -32.807 1.00 86.69 198 VAL A CA 1
ATOM 1437 C C . VAL A 1 198 ? 18.596 3.102 -34.080 1.00 86.69 198 VAL A C 1
ATOM 1439 O O . VAL A 1 198 ? 18.835 2.572 -35.171 1.00 86.69 198 VAL A O 1
ATOM 1442 N N . TYR A 1 199 ? 17.769 4.142 -33.967 1.00 81.62 199 TYR A N 1
ATOM 1443 C CA . TYR A 1 199 ? 17.075 4.716 -35.117 1.00 81.62 199 TYR A CA 1
ATOM 1444 C C . TYR A 1 199 ? 18.064 5.276 -36.157 1.00 81.62 199 TYR A C 1
ATOM 1446 O O . TYR A 1 199 ? 19.018 5.979 -35.836 1.00 81.62 199 TYR A O 1
ATOM 1454 N N . GLY A 1 200 ? 17.847 4.964 -37.439 1.00 70.31 200 GLY A N 1
ATOM 1455 C CA . GLY A 1 200 ? 18.670 5.472 -38.545 1.00 70.31 200 GLY A CA 1
ATOM 1456 C C . GLY A 1 200 ? 20.007 4.752 -38.785 1.00 70.31 200 GLY A C 1
ATOM 1457 O O . GLY A 1 200 ? 20.681 5.074 -39.767 1.00 70.31 200 GLY A O 1
ATOM 1458 N N . GLN A 1 201 ? 20.380 3.759 -37.970 1.00 67.94 201 GLN A N 1
ATOM 1459 C CA . GLN A 1 201 ? 21.486 2.839 -38.269 1.00 67.94 201 GLN A CA 1
ATOM 1460 C C . GLN A 1 201 ? 20.953 1.546 -38.916 1.00 67.94 201 GLN A C 1
ATOM 1462 O O . GLN A 1 201 ? 19.782 1.200 -38.761 1.00 67.94 201 GLN A O 1
ATOM 1467 N N . ALA A 1 202 ? 21.776 0.857 -39.721 1.00 56.19 202 ALA A N 1
ATOM 1468 C CA . ALA A 1 202 ? 21.378 -0.431 -40.297 1.00 56.19 202 ALA A CA 1
ATOM 1469 C C . ALA A 1 202 ? 20.986 -1.388 -39.159 1.00 56.19 202 ALA A C 1
ATOM 1471 O O . ALA A 1 202 ? 21.687 -1.429 -38.153 1.00 56.19 202 ALA A O 1
ATOM 1472 N N . GLN A 1 203 ? 19.872 -2.116 -39.315 1.00 52.66 203 GLN A N 1
ATOM 1473 C CA . GLN A 1 203 ? 19.330 -3.074 -38.338 1.00 52.66 203 GLN A CA 1
ATOM 1474 C C . GLN A 1 203 ? 20.277 -4.269 -38.126 1.00 52.66 203 GLN A C 1
ATOM 1476 O O . GLN A 1 203 ? 19.977 -5.400 -38.503 1.00 52.66 203 GLN A O 1
ATOM 1481 N N . GLU A 1 204 ? 21.436 -4.037 -37.530 1.00 52.50 204 GLU A N 1
ATOM 1482 C CA . GLU A 1 204 ? 22.191 -5.071 -36.846 1.00 52.50 204 GLU A CA 1
ATOM 1483 C C . GLU A 1 204 ? 21.727 -5.021 -35.392 1.00 52.50 204 GLU A C 1
ATOM 1485 O O . GLU A 1 204 ? 22.195 -4.215 -34.596 1.00 52.50 204 GLU A O 1
ATOM 1490 N N . ALA A 1 205 ? 20.708 -5.823 -35.073 1.00 53.56 205 ALA A N 1
ATOM 1491 C CA . ALA A 1 205 ? 20.305 -6.045 -33.692 1.00 53.56 205 ALA A CA 1
ATOM 1492 C C . ALA A 1 205 ? 21.465 -6.747 -32.979 1.00 53.56 205 ALA A C 1
ATOM 1494 O O . ALA A 1 205 ? 21.772 -7.905 -33.277 1.00 53.56 205 ALA A O 1
ATOM 1495 N N . ILE A 1 206 ? 22.128 -6.039 -32.069 1.00 57.44 206 ILE A N 1
ATOM 1496 C CA . ILE A 1 206 ? 23.174 -6.615 -31.231 1.00 57.44 206 ILE A CA 1
ATOM 1497 C C . ILE A 1 206 ? 22.511 -7.017 -29.917 1.00 57.44 206 ILE A C 1
ATOM 1499 O O . ILE A 1 206 ? 22.114 -6.181 -29.107 1.00 57.44 206 ILE A O 1
ATOM 1503 N N . THR A 1 207 ? 22.337 -8.324 -29.731 1.00 57.44 207 THR A N 1
ATOM 1504 C CA . THR A 1 207 ? 21.907 -8.888 -28.452 1.00 57.44 207 THR A CA 1
ATOM 1505 C C . THR A 1 207 ? 23.137 -9.066 -27.579 1.00 57.44 207 THR A C 1
ATOM 1507 O O . THR A 1 207 ? 23.992 -9.907 -27.870 1.00 57.44 207 THR A O 1
ATOM 1510 N N . THR A 1 208 ? 23.222 -8.309 -26.492 1.00 57.62 208 THR A N 1
ATOM 1511 C CA . THR A 1 208 ? 24.215 -8.568 -25.455 1.00 57.62 208 THR A CA 1
ATOM 1512 C C . THR A 1 208 ? 23.633 -9.590 -24.480 1.00 57.62 208 THR A C 1
ATOM 1514 O O . THR A 1 208 ? 22.494 -9.484 -24.017 1.00 57.62 208 THR A O 1
ATOM 1517 N N . ALA A 1 209 ? 24.396 -10.648 -24.189 1.00 51.88 209 ALA A N 1
ATOM 1518 C CA . ALA A 1 209 ? 24.113 -11.434 -22.995 1.00 51.88 209 ALA A CA 1
ATOM 1519 C C . ALA A 1 209 ? 24.299 -10.501 -21.795 1.00 51.88 209 ALA A C 1
ATOM 1521 O O . ALA A 1 209 ? 25.273 -9.746 -21.785 1.00 51.88 209 ALA A O 1
ATOM 1522 N N . ALA A 1 210 ? 23.378 -10.545 -20.826 1.00 52.22 210 ALA A N 1
ATOM 1523 C CA . ALA A 1 210 ? 23.501 -9.822 -19.566 1.00 52.22 210 ALA A CA 1
ATOM 1524 C C . ALA A 1 210 ? 24.954 -9.882 -19.063 1.00 52.22 210 ALA A C 1
ATOM 1526 O O . ALA A 1 210 ? 25.431 -10.995 -18.803 1.00 52.22 210 ALA A O 1
ATOM 1527 N N . PRO A 1 211 ? 25.679 -8.753 -18.955 1.00 52.69 211 PRO A N 1
ATOM 1528 C CA . PRO A 1 211 ? 26.948 -8.774 -18.247 1.00 52.69 211 PRO A CA 1
ATOM 1529 C C . PRO A 1 211 ? 26.670 -9.268 -16.822 1.00 52.69 211 PRO A C 1
ATOM 1531 O O . PRO A 1 211 ? 25.645 -8.917 -16.230 1.00 52.69 211 PRO A O 1
ATOM 1534 N N . ASP A 1 212 ? 27.538 -10.139 -16.301 1.00 51.72 212 ASP A N 1
ATOM 1535 C CA . ASP A 1 212 ? 27.473 -10.555 -14.897 1.00 51.72 212 ASP A CA 1
ATOM 1536 C C . ASP A 1 212 ? 27.510 -9.269 -14.061 1.00 51.72 212 ASP A C 1
ATOM 1538 O O . ASP A 1 212 ? 28.430 -8.473 -14.276 1.00 51.72 212 ASP A O 1
ATOM 1542 N N . PRO A 1 213 ? 26.500 -8.968 -13.224 1.00 54.62 213 PRO A N 1
ATOM 1543 C CA . PRO A 1 213 ? 26.437 -7.685 -12.542 1.00 54.62 213 PRO A CA 1
ATOM 1544 C C . PRO A 1 213 ? 27.671 -7.525 -11.646 1.00 54.62 213 PRO A C 1
ATOM 1546 O O . PRO A 1 213 ? 27.757 -8.110 -10.568 1.00 54.62 213 PRO A O 1
ATOM 1549 N N . LEU A 1 214 ? 28.629 -6.732 -12.135 1.00 54.53 214 LEU A N 1
ATOM 1550 C CA . LEU A 1 214 ? 29.998 -6.620 -11.618 1.00 54.53 214 LEU A CA 1
ATOM 1551 C C . LEU A 1 214 ? 30.065 -6.091 -10.180 1.00 54.53 214 LEU A C 1
ATOM 1553 O O . LEU A 1 214 ? 31.079 -6.270 -9.510 1.00 54.53 214 LEU A O 1
ATOM 1557 N N . VAL A 1 215 ? 28.988 -5.461 -9.705 1.00 63.75 215 VAL A N 1
ATOM 1558 C CA . VAL A 1 215 ? 28.893 -4.928 -8.347 1.00 63.75 215 VAL A CA 1
ATOM 1559 C C . VAL A 1 215 ? 28.323 -6.004 -7.423 1.00 63.75 215 VAL A C 1
ATOM 1561 O O . VAL A 1 215 ? 27.123 -6.316 -7.453 1.00 63.75 215 VAL A O 1
ATOM 1564 N N . GLU A 1 216 ? 29.203 -6.607 -6.623 1.00 71.44 216 GLU A N 1
ATOM 1565 C CA . GLU A 1 216 ? 28.826 -7.535 -5.555 1.00 71.44 216 GLU A CA 1
ATOM 1566 C C . GLU A 1 216 ? 28.013 -6.823 -4.462 1.00 71.44 216 GLU A C 1
ATOM 1568 O O . GLU A 1 216 ? 28.011 -5.597 -4.339 1.00 71.44 216 GLU A O 1
ATOM 1573 N N . ASP A 1 217 ? 27.277 -7.598 -3.666 1.00 70.19 217 ASP A N 1
ATOM 1574 C CA . ASP A 1 217 ? 26.617 -7.038 -2.490 1.00 70.19 217 ASP A CA 1
ATOM 1575 C C . ASP A 1 217 ? 27.665 -6.555 -1.481 1.00 70.19 217 ASP A C 1
ATOM 1577 O O . ASP A 1 217 ? 28.654 -7.238 -1.207 1.00 70.19 217 ASP A O 1
ATOM 1581 N N . MET A 1 218 ? 27.416 -5.394 -0.877 1.00 71.56 218 MET A N 1
ATOM 1582 C CA . MET A 1 218 ? 28.240 -4.905 0.221 1.00 71.56 218 MET A CA 1
ATOM 1583 C C . MET A 1 218 ? 28.124 -5.856 1.418 1.00 71.56 218 MET A C 1
ATOM 1585 O O . MET A 1 218 ? 27.034 -6.069 1.946 1.00 71.56 218 MET A O 1
ATOM 1589 N N . THR A 1 219 ? 29.250 -6.427 1.847 1.00 69.50 219 THR A N 1
ATOM 1590 C CA . THR A 1 219 ? 29.279 -7.431 2.924 1.00 69.50 219 THR A CA 1
ATOM 1591 C C . THR A 1 219 ? 29.417 -6.829 4.322 1.00 69.50 219 THR A C 1
ATOM 1593 O O . THR A 1 219 ? 29.206 -7.531 5.306 1.00 69.50 219 THR A O 1
ATOM 1596 N N . ASP A 1 220 ? 29.836 -5.565 4.429 1.00 73.00 220 ASP A N 1
ATOM 1597 C CA . ASP A 1 220 ? 29.925 -4.855 5.707 1.00 73.00 220 ASP A CA 1
ATOM 1598 C C . ASP A 1 220 ? 28.582 -4.192 6.031 1.00 73.00 220 ASP A C 1
ATOM 1600 O O . ASP A 1 220 ? 28.232 -3.152 5.471 1.00 73.00 220 ASP A O 1
ATOM 1604 N N . GLU A 1 221 ? 27.829 -4.800 6.949 1.00 69.06 221 GLU A N 1
ATOM 1605 C CA . GLU A 1 221 ? 26.505 -4.314 7.345 1.00 69.06 221 GLU A CA 1
ATOM 1606 C C . GLU A 1 221 ? 26.530 -2.907 7.962 1.00 69.06 221 GLU A C 1
ATOM 1608 O O . GLU A 1 221 ? 25.527 -2.198 7.915 1.00 69.06 221 GLU A O 1
ATOM 1613 N N . THR A 1 222 ? 27.672 -2.462 8.499 1.00 65.94 222 THR A N 1
ATOM 1614 C CA . THR A 1 222 ? 27.786 -1.148 9.154 1.00 65.94 222 THR A CA 1
ATOM 1615 C C . THR A 1 222 ? 27.830 0.031 8.179 1.00 65.94 222 THR A C 1
ATOM 1617 O O . THR A 1 222 ? 27.696 1.176 8.608 1.00 65.94 222 THR A O 1
ATOM 1620 N N . GLN A 1 223 ? 27.998 -0.234 6.879 1.00 68.19 223 GLN A N 1
ATOM 1621 C CA . GLN A 1 223 ? 28.044 0.780 5.815 1.00 68.19 223 GLN A CA 1
ATOM 1622 C C . GLN A 1 223 ? 26.800 0.782 4.914 1.00 68.19 223 GLN A C 1
ATOM 1624 O O . GLN A 1 223 ? 26.751 1.483 3.895 1.00 68.19 223 GLN A O 1
ATOM 1629 N N . LEU A 1 224 ? 25.788 -0.004 5.285 1.00 72.25 224 LEU A N 1
ATOM 1630 C CA . LEU A 1 224 ? 24.534 -0.088 4.558 1.00 72.25 224 LEU A CA 1
ATOM 1631 C C . LEU A 1 224 ? 23.667 1.146 4.811 1.00 72.25 224 LEU A C 1
ATOM 1633 O O . LEU A 1 224 ? 23.293 1.435 5.944 1.00 72.25 224 LEU A O 1
ATOM 1637 N N . GLU A 1 225 ? 23.278 1.821 3.733 1.00 79.12 225 GLU A N 1
ATOM 1638 C CA . GLU A 1 225 ? 22.265 2.877 3.757 1.00 79.12 225 GLU A CA 1
ATOM 1639 C C . GLU A 1 225 ? 21.010 2.341 3.069 1.00 79.12 225 GLU A C 1
ATOM 1641 O O . GLU A 1 225 ? 20.807 2.492 1.864 1.00 79.12 225 GLU A O 1
ATOM 1646 N N . LEU A 1 226 ? 20.205 1.608 3.840 1.00 81.56 226 LEU A N 1
ATOM 1647 C CA . LEU A 1 226 ? 19.033 0.918 3.315 1.00 81.56 226 LEU A CA 1
ATOM 1648 C C . LEU A 1 226 ? 17.837 1.853 3.183 1.00 81.56 226 LEU A C 1
ATOM 1650 O O . LEU A 1 226 ? 17.388 2.463 4.149 1.00 81.56 226 LEU A O 1
ATOM 1654 N N . THR A 1 227 ? 17.265 1.878 1.986 1.00 82.31 227 THR A N 1
ATOM 1655 C CA . THR A 1 227 ? 15.913 2.370 1.735 1.00 82.31 227 THR A CA 1
ATOM 1656 C C . THR A 1 227 ? 14.928 1.208 1.842 1.00 82.31 227 THR A C 1
ATOM 1658 O O . THR A 1 227 ? 15.240 0.082 1.443 1.00 82.31 227 THR A O 1
ATOM 1661 N N . ARG A 1 228 ? 13.739 1.485 2.388 1.00 80.94 228 ARG A N 1
ATOM 1662 C CA . ARG A 1 228 ? 12.662 0.509 2.594 1.00 80.94 228 ARG A CA 1
ATOM 1663 C C . ARG A 1 228 ? 11.340 1.016 2.008 1.00 80.94 228 ARG A C 1
ATOM 1665 O O . ARG A 1 228 ? 10.502 1.498 2.765 1.00 80.94 228 ARG A O 1
ATOM 1672 N N . PRO A 1 229 ? 11.148 0.968 0.676 1.00 81.44 229 PRO A N 1
ATOM 1673 C CA . PRO A 1 229 ? 9.832 1.181 0.081 1.00 81.44 229 PRO A CA 1
ATOM 1674 C C . PRO A 1 229 ? 8.793 0.253 0.714 1.00 81.44 229 PRO A C 1
ATOM 1676 O O . PRO A 1 229 ? 9.083 -0.915 0.989 1.00 81.44 229 PRO A O 1
ATOM 1679 N N . LEU A 1 230 ? 7.592 0.788 0.908 1.00 80.94 230 LEU A N 1
ATOM 1680 C CA . LEU A 1 230 ? 6.432 0.091 1.446 1.00 80.94 230 LEU A CA 1
ATOM 1681 C C . LEU A 1 230 ? 5.271 0.244 0.463 1.00 80.94 230 LEU A C 1
ATOM 1683 O O . LEU A 1 230 ? 4.964 1.351 0.028 1.00 80.94 230 LEU A O 1
ATOM 1687 N N . VAL A 1 231 ? 4.636 -0.877 0.136 1.00 84.06 231 VAL A N 1
ATOM 1688 C CA . VAL A 1 231 ? 3.398 -0.926 -0.643 1.00 84.06 231 VAL A CA 1
ATOM 1689 C C . VAL A 1 231 ? 2.358 -1.691 0.157 1.00 84.06 231 VAL A C 1
ATOM 1691 O O . VAL A 1 231 ? 2.674 -2.699 0.793 1.00 84.06 231 VAL A O 1
ATOM 1694 N N . GLN A 1 232 ? 1.120 -1.223 0.123 1.00 73.50 232 GLN A N 1
ATOM 1695 C CA . GLN A 1 232 ? -0.020 -1.883 0.745 1.00 73.50 232 GLN A CA 1
ATOM 1696 C C . GLN A 1 232 ? -0.987 -2.353 -0.337 1.00 73.50 232 GLN A C 1
ATOM 1698 O O . GLN A 1 232 ? -1.064 -1.755 -1.409 1.00 73.50 232 GLN A O 1
ATOM 1703 N N . ALA A 1 233 ? -1.724 -3.427 -0.077 1.00 81.31 233 ALA A N 1
ATOM 1704 C CA . ALA A 1 233 ? -2.800 -3.863 -0.956 1.00 81.31 233 ALA A CA 1
ATOM 1705 C C . ALA A 1 233 ? -3.913 -4.543 -0.164 1.00 81.31 233 ALA A C 1
ATOM 1707 O O . ALA A 1 233 ? -3.656 -5.207 0.841 1.00 81.31 233 ALA A O 1
ATOM 1708 N N . ARG A 1 234 ? -5.150 -4.427 -0.645 1.00 80.81 234 ARG A N 1
ATOM 1709 C CA . ARG A 1 234 ? -6.307 -5.134 -0.086 1.00 80.81 234 ARG A CA 1
ATOM 1710 C C . ARG A 1 234 ? -7.233 -5.635 -1.173 1.00 80.81 234 ARG A C 1
ATOM 1712 O O . ARG A 1 234 ? -7.406 -4.959 -2.183 1.00 80.81 234 ARG A O 1
ATOM 1719 N N . MET A 1 235 ? -7.853 -6.786 -0.942 1.00 81.25 235 MET A N 1
ATOM 1720 C CA . MET A 1 235 ? -8.948 -7.269 -1.778 1.00 81.25 235 MET A CA 1
ATOM 1721 C C . MET A 1 235 ? -10.148 -6.330 -1.611 1.00 81.25 235 MET A C 1
ATOM 1723 O O . MET A 1 235 ? -10.552 -6.037 -0.486 1.00 81.25 235 MET A O 1
ATOM 1727 N N . ILE A 1 236 ? -10.689 -5.826 -2.719 1.00 77.31 236 ILE A N 1
ATOM 1728 C CA . ILE A 1 236 ? -11.883 -4.958 -2.723 1.00 77.31 236 ILE A CA 1
ATOM 1729 C C . ILE A 1 236 ? -13.103 -5.655 -3.322 1.00 77.31 236 ILE A C 1
ATOM 1731 O O . ILE A 1 236 ? -14.236 -5.338 -2.978 1.00 77.31 236 ILE A O 1
ATOM 1735 N N . GLU A 1 237 ? -12.865 -6.644 -4.174 1.00 83.19 237 GLU A N 1
ATOM 1736 C CA . GLU A 1 237 ? -13.845 -7.606 -4.653 1.00 83.19 237 GLU A CA 1
ATOM 1737 C C . GLU A 1 237 ? -13.105 -8.879 -5.073 1.00 83.19 237 GLU A C 1
ATOM 1739 O O . GLU A 1 237 ? -11.871 -8.943 -5.030 1.00 83.19 237 GLU A O 1
ATOM 1744 N N . LYS A 1 238 ? -13.854 -9.911 -5.464 1.00 87.44 238 LYS A N 1
ATOM 1745 C CA . LYS A 1 238 ? -13.257 -11.192 -5.829 1.00 87.44 238 LYS A CA 1
ATOM 1746 C C . LYS A 1 238 ? -12.258 -11.019 -6.975 1.00 87.44 238 LYS A C 1
ATOM 1748 O O . LYS A 1 238 ? -12.629 -10.593 -8.066 1.00 87.44 238 LYS A O 1
ATOM 1753 N N . GLY A 1 239 ? -11.009 -11.406 -6.739 1.00 91.31 239 GLY A N 1
ATOM 1754 C CA . GLY A 1 239 ? -9.939 -11.305 -7.722 1.00 91.31 239 GLY A CA 1
ATOM 1755 C C . GLY A 1 239 ? -9.540 -9.876 -8.101 1.00 91.31 239 GLY A C 1
ATOM 1756 O O . GLY A 1 239 ? -8.945 -9.720 -9.161 1.00 91.31 239 GLY A O 1
ATOM 1757 N N . ARG A 1 240 ? -9.833 -8.852 -7.290 1.00 96.25 240 ARG A N 1
ATOM 1758 C CA . ARG A 1 240 ? -9.392 -7.467 -7.532 1.00 96.25 240 ARG A CA 1
ATOM 1759 C C . ARG A 1 240 ? -8.879 -6.821 -6.253 1.00 96.25 240 ARG A C 1
ATOM 1761 O O . ARG A 1 240 ? -9.535 -6.882 -5.208 1.00 96.25 240 ARG A O 1
ATOM 1768 N N . SER A 1 241 ? -7.725 -6.169 -6.345 1.00 90.19 241 SER A N 1
ATOM 1769 C CA . SER A 1 241 ? -7.084 -5.471 -5.237 1.00 90.19 241 SER A CA 1
ATOM 1770 C C . SER A 1 241 ? -6.938 -3.976 -5.502 1.00 90.19 241 SER A C 1
ATOM 1772 O O . SER A 1 241 ? -6.633 -3.552 -6.615 1.00 90.19 241 SER A O 1
ATOM 1774 N N . LEU A 1 242 ? -7.126 -3.182 -4.448 1.00 86.75 242 LEU A N 1
ATOM 1775 C CA . LEU A 1 242 ? -6.659 -1.800 -4.378 1.00 86.75 242 LEU A CA 1
ATOM 1776 C C . LEU A 1 242 ? -5.253 -1.808 -3.789 1.00 86.75 242 LEU A C 1
ATOM 1778 O O . LEU A 1 242 ? -5.039 -2.394 -2.727 1.00 86.75 242 LEU A O 1
ATOM 1782 N N . VAL A 1 243 ? -4.319 -1.162 -4.473 1.00 87.62 243 VAL A N 1
ATOM 1783 C CA . VAL A 1 243 ? -2.910 -1.060 -4.100 1.00 87.62 243 VAL A CA 1
ATOM 1784 C C . VAL A 1 243 ? -2.577 0.401 -3.822 1.00 87.62 243 VAL A C 1
ATOM 1786 O O . VAL A 1 243 ? -3.019 1.280 -4.562 1.00 87.62 243 VAL A O 1
ATOM 1789 N N . SER A 1 244 ? -1.796 0.646 -2.772 1.00 74.88 244 SER A N 1
ATOM 1790 C CA . SER A 1 244 ? -1.415 1.985 -2.321 1.00 74.88 244 SER A CA 1
ATOM 1791 C C . SER A 1 244 ? 0.087 2.083 -2.081 1.00 74.88 244 SER A C 1
ATOM 1793 O O . SER A 1 244 ? 0.682 1.206 -1.445 1.00 74.88 244 SER A O 1
ATOM 1795 N N . ALA A 1 245 ? 0.701 3.167 -2.550 1.00 77.06 245 ALA A N 1
ATOM 1796 C CA . ALA A 1 245 ? 2.071 3.534 -2.202 1.00 77.06 245 ALA A CA 1
ATOM 1797 C C . ALA A 1 245 ? 2.282 5.041 -2.353 1.00 77.06 245 ALA A C 1
ATOM 1799 O O . ALA A 1 245 ? 2.008 5.602 -3.413 1.00 77.06 245 ALA A O 1
ATOM 1800 N N . ARG A 1 246 ? 2.836 5.693 -1.322 1.00 74.00 246 ARG A N 1
ATOM 1801 C CA . ARG A 1 246 ? 3.239 7.113 -1.368 1.00 74.00 246 ARG A CA 1
ATOM 1802 C C . ARG A 1 246 ? 2.109 8.046 -1.850 1.00 74.00 246 ARG A C 1
ATOM 1804 O O . ARG A 1 246 ? 2.345 8.886 -2.714 1.00 74.00 246 ARG A O 1
ATOM 1811 N N . GLY A 1 247 ? 0.884 7.835 -1.364 1.00 58.44 247 GLY A N 1
ATOM 1812 C CA . GLY A 1 247 ? -0.312 8.600 -1.756 1.00 58.44 247 GLY A CA 1
ATOM 1813 C C . GLY A 1 247 ? -0.900 8.261 -3.135 1.00 58.44 247 GLY A C 1
ATOM 1814 O O . GLY A 1 247 ? -1.938 8.801 -3.504 1.00 58.44 247 GLY A O 1
ATOM 1815 N N . ASN A 1 248 ? -0.272 7.365 -3.902 1.00 71.75 248 ASN A N 1
ATOM 1816 C CA . ASN A 1 248 ? -0.826 6.856 -5.154 1.00 71.75 248 ASN A CA 1
ATOM 1817 C C . ASN A 1 248 ? -1.680 5.616 -4.893 1.00 71.75 248 ASN A C 1
ATOM 1819 O O . ASN A 1 248 ? -1.285 4.747 -4.113 1.00 71.75 248 ASN A O 1
ATOM 1823 N N . HIS A 1 249 ? -2.794 5.502 -5.617 1.00 80.31 249 HIS A N 1
ATOM 1824 C CA . HIS A 1 249 ? -3.721 4.377 -5.536 1.00 80.31 249 HIS A CA 1
ATOM 1825 C C . HIS A 1 249 ? -4.021 3.823 -6.927 1.00 80.31 249 HIS A C 1
ATOM 1827 O O . HIS A 1 249 ? -4.323 4.578 -7.851 1.00 80.31 249 HIS A O 1
ATOM 1833 N N . TRP A 1 250 ? -3.956 2.505 -7.084 1.00 92.31 250 TRP A N 1
ATOM 1834 C CA . TRP A 1 250 ? -4.255 1.843 -8.352 1.00 92.31 250 TRP A CA 1
ATOM 1835 C C . TRP A 1 250 ? -4.846 0.452 -8.133 1.00 92.31 250 TRP A C 1
ATOM 1837 O O . TRP A 1 250 ? -4.790 -0.104 -7.038 1.00 92.31 250 TRP A O 1
ATOM 1847 N N . ILE A 1 251 ? -5.433 -0.107 -9.187 1.00 94.88 251 ILE A N 1
ATOM 1848 C CA . ILE A 1 251 ? -6.085 -1.414 -9.149 1.00 94.88 251 ILE A CA 1
ATOM 1849 C C . ILE A 1 251 ? -5.206 -2.455 -9.825 1.00 94.88 251 ILE A C 1
ATOM 1851 O O . ILE A 1 251 ? -4.619 -2.186 -10.876 1.00 94.88 251 ILE A O 1
ATOM 1855 N N . TYR A 1 252 ? -5.167 -3.653 -9.246 1.00 98.25 252 TYR A N 1
ATOM 1856 C CA . TYR A 1 252 ? -4.788 -4.848 -9.982 1.00 98.25 252 TYR A CA 1
ATOM 1857 C C . TYR A 1 252 ? -5.925 -5.854 -10.031 1.00 98.25 252 TYR A C 1
ATOM 1859 O O . TYR A 1 252 ? -6.707 -5.952 -9.095 1.00 98.25 252 TYR A O 1
ATOM 1867 N N . ASP A 1 253 ? -5.941 -6.657 -11.090 1.00 98.12 253 ASP A N 1
ATOM 1868 C CA . ASP A 1 253 ? -6.826 -7.805 -11.241 1.00 98.12 253 ASP A CA 1
ATOM 1869 C C . ASP A 1 253 ? -6.053 -9.124 -11.197 1.00 98.12 253 ASP A C 1
ATOM 1871 O O . ASP A 1 253 ? -4.925 -9.261 -11.674 1.00 98.12 253 ASP A O 1
ATOM 1875 N N . SER A 1 254 ? -6.700 -10.137 -10.643 1.00 96.56 254 SER A N 1
ATOM 1876 C CA . SER A 1 254 ? -6.314 -11.534 -10.745 1.00 96.56 254 SER A CA 1
ATOM 1877 C C . SER A 1 254 ? -6.545 -12.053 -12.168 1.00 96.56 254 SER A C 1
ATOM 1879 O O . SER A 1 254 ? -7.224 -11.434 -12.986 1.00 96.56 254 SER A O 1
ATOM 1881 N N . VAL A 1 255 ? -5.994 -13.227 -12.473 1.00 93.94 255 VAL A N 1
ATOM 1882 C CA . VAL A 1 255 ? -5.937 -13.784 -13.831 1.00 93.94 255 VAL A CA 1
ATOM 1883 C C . VAL A 1 255 ? -6.892 -14.971 -14.031 1.00 93.94 255 VAL A C 1
ATOM 1885 O O . VAL A 1 255 ? -7.204 -15.680 -13.069 1.00 93.94 255 VAL A O 1
ATOM 1888 N N . PRO A 1 256 ? -7.303 -15.280 -15.280 1.00 90.50 256 PRO A N 1
ATOM 1889 C CA . PRO A 1 256 ? -8.269 -16.347 -15.551 1.00 90.50 256 PRO A CA 1
ATOM 1890 C C . PRO A 1 256 ? -7.877 -17.741 -15.023 1.00 90.50 256 PRO A C 1
ATOM 1892 O O . PRO A 1 256 ? -8.764 -18.425 -14.514 1.00 90.50 256 PRO A O 1
ATOM 1895 N N . PRO A 1 257 ? -6.591 -18.175 -15.040 1.00 89.50 257 PRO A N 1
ATOM 1896 C CA . PRO A 1 257 ? -6.180 -19.459 -14.455 1.00 89.50 257 PRO A CA 1
ATOM 1897 C C . PRO A 1 257 ? -6.531 -19.664 -12.973 1.00 89.50 257 PRO A C 1
ATOM 1899 O O . PRO A 1 257 ? -6.514 -20.800 -12.507 1.00 89.50 257 PRO A O 1
ATOM 1902 N N . ILE A 1 258 ? -6.827 -18.591 -12.233 1.00 90.75 258 ILE A N 1
ATOM 1903 C CA . ILE A 1 258 ? -7.276 -18.629 -10.833 1.00 90.75 258 ILE A CA 1
ATOM 1904 C C . ILE A 1 258 ? -8.610 -17.886 -10.638 1.00 90.75 258 ILE A C 1
ATOM 1906 O O . ILE A 1 258 ? -8.911 -17.410 -9.550 1.00 90.75 258 ILE A O 1
ATOM 1910 N N . ASN A 1 259 ? -9.445 -17.846 -11.685 1.00 88.38 259 ASN A N 1
ATOM 1911 C CA . ASN A 1 259 ? -10.796 -17.265 -11.695 1.00 88.38 259 ASN A CA 1
ATOM 1912 C C . ASN A 1 259 ? -10.865 -15.744 -11.460 1.00 88.38 259 ASN A C 1
ATOM 1914 O O . ASN A 1 259 ? -11.862 -15.256 -10.926 1.00 88.38 259 ASN A O 1
ATOM 1918 N N . GLY A 1 260 ? -9.824 -15.005 -11.843 1.00 92.81 260 GLY A N 1
ATOM 1919 C CA . GLY A 1 260 ? -9.807 -13.546 -11.766 1.00 92.81 260 GLY A CA 1
ATOM 1920 C C . GLY A 1 260 ? -10.490 -12.842 -12.951 1.00 92.81 260 GLY A C 1
ATOM 1921 O O . GLY A 1 260 ? -10.535 -13.417 -14.044 1.00 92.81 260 GLY A O 1
ATOM 1922 N N . PRO A 1 261 ? -10.983 -11.602 -12.753 1.00 93.38 261 PRO A N 1
ATOM 1923 C CA . PRO A 1 261 ? -11.662 -10.804 -13.781 1.00 93.38 261 PRO A CA 1
ATOM 1924 C C . PRO A 1 261 ? -10.728 -10.395 -14.927 1.00 93.38 261 PRO A C 1
ATOM 1926 O O . PRO A 1 261 ? -11.103 -10.492 -16.094 1.00 93.38 261 PRO A O 1
ATOM 1929 N N . ASN A 1 262 ? -9.482 -10.031 -14.604 1.00 94.44 262 ASN A N 1
ATOM 1930 C CA . ASN A 1 262 ? -8.426 -9.691 -15.561 1.00 94.44 262 ASN A CA 1
ATOM 1931 C C . ASN A 1 262 ? -8.797 -8.562 -16.548 1.00 94.44 262 ASN A C 1
ATOM 1933 O O . ASN A 1 262 ? -8.272 -8.525 -17.670 1.00 94.44 262 ASN A O 1
ATOM 1937 N N . GLU A 1 263 ? -9.704 -7.678 -16.132 1.00 93.44 263 GLU A N 1
ATOM 1938 C CA . GLU A 1 263 ? -10.173 -6.511 -16.882 1.00 93.44 263 GLU A CA 1
ATOM 1939 C C . GLU A 1 263 ? -9.140 -5.383 -16.764 1.00 93.44 263 GLU A C 1
ATOM 1941 O O . GLU A 1 263 ? -8.703 -4.827 -17.771 1.00 93.44 263 GLU A O 1
ATOM 1946 N N . GLU A 1 264 ? -8.668 -5.134 -15.541 1.00 95.31 264 GLU A N 1
ATOM 1947 C CA . GLU A 1 264 ? -7.610 -4.177 -15.226 1.00 95.31 264 GLU A CA 1
ATOM 1948 C C . GLU A 1 264 ? -6.201 -4.771 -15.405 1.00 95.31 264 GLU A C 1
ATOM 1950 O O . GLU A 1 264 ? -6.004 -5.930 -15.810 1.00 95.31 264 GLU A O 1
ATOM 1955 N N . VAL A 1 265 ? -5.181 -3.945 -15.143 1.00 96.81 265 VAL A N 1
ATOM 1956 C CA . VAL A 1 265 ? -3.774 -4.372 -15.088 1.00 96.81 265 VAL A CA 1
ATOM 1957 C C . VAL A 1 265 ? -3.654 -5.555 -14.128 1.00 96.81 265 VAL A C 1
ATOM 1959 O O . VAL A 1 265 ? -4.165 -5.503 -13.018 1.00 96.81 265 VAL A O 1
ATOM 1962 N N . ASN A 1 266 ? -2.971 -6.631 -14.521 1.00 96.00 266 ASN A N 1
ATOM 1963 C CA . ASN A 1 266 ? -2.719 -7.740 -13.600 1.00 96.00 266 ASN A CA 1
ATOM 1964 C C . ASN A 1 266 ? -1.284 -7.676 -13.040 1.00 96.00 266 ASN A C 1
ATOM 1966 O O . ASN A 1 266 ? -0.411 -7.035 -13.635 1.00 96.00 266 ASN A O 1
ATOM 1970 N N . PRO A 1 267 ? -0.990 -8.362 -11.919 1.00 97.50 267 PRO A N 1
ATOM 1971 C CA . PRO A 1 267 ? 0.341 -8.346 -11.323 1.00 97.50 267 PRO A CA 1
ATOM 1972 C C . PRO A 1 267 ? 1.466 -8.794 -12.265 1.00 97.50 267 PRO A C 1
ATOM 1974 O O . PRO A 1 267 ? 2.596 -8.329 -12.140 1.00 97.50 267 PRO A O 1
ATOM 1977 N N . LEU A 1 268 ? 1.191 -9.698 -13.210 1.00 96.00 268 LEU A N 1
ATOM 1978 C CA . LEU A 1 268 ? 2.208 -10.131 -14.165 1.00 96.00 268 LEU A CA 1
ATOM 1979 C C . LEU A 1 268 ? 2.572 -8.991 -15.123 1.00 96.00 268 LEU A C 1
ATOM 1981 O O . LEU A 1 268 ? 3.757 -8.735 -15.311 1.00 96.00 268 LEU A O 1
ATOM 1985 N N . ASP A 1 269 ? 1.578 -8.286 -15.667 1.00 96.75 269 ASP A N 1
ATOM 1986 C CA . ASP A 1 269 ? 1.772 -7.120 -16.536 1.00 96.75 269 ASP A CA 1
ATOM 1987 C C . ASP A 1 269 ? 2.577 -6.025 -15.814 1.00 96.75 269 ASP A C 1
ATOM 1989 O O . ASP A 1 269 ? 3.524 -5.469 -16.374 1.00 96.75 269 ASP A O 1
ATOM 1993 N N . ALA A 1 270 ? 2.237 -5.762 -14.547 1.00 97.69 270 ALA A N 1
ATOM 1994 C CA . ALA A 1 270 ? 2.930 -4.802 -13.692 1.00 97.69 270 ALA A CA 1
ATOM 1995 C C . ALA A 1 270 ? 4.393 -5.184 -13.418 1.00 97.69 270 ALA A C 1
ATOM 1997 O O . ALA A 1 270 ? 5.281 -4.333 -13.519 1.00 97.69 270 ALA A O 1
ATOM 1998 N N . LEU A 1 271 ? 4.655 -6.462 -13.114 1.00 97.62 271 LEU A N 1
ATOM 1999 C CA . LEU A 1 271 ? 6.002 -6.973 -12.870 1.00 97.62 271 LEU A CA 1
ATOM 2000 C C . LEU A 1 271 ? 6.877 -6.875 -14.121 1.00 97.62 271 LEU A C 1
ATOM 2002 O O . LEU A 1 271 ? 8.013 -6.404 -14.043 1.00 97.62 271 LEU A O 1
ATOM 2006 N N . ILE A 1 272 ? 6.381 -7.361 -15.265 1.00 97.50 272 ILE A N 1
ATOM 2007 C CA . ILE A 1 272 ? 7.205 -7.432 -16.475 1.00 97.50 272 ILE A CA 1
ATOM 2008 C C . ILE A 1 272 ? 7.509 -6.036 -17.007 1.00 97.50 272 ILE A C 1
ATOM 2010 O O . ILE A 1 272 ? 8.625 -5.814 -17.466 1.00 97.50 272 ILE A O 1
ATOM 2014 N N . SER A 1 273 ? 6.567 -5.091 -16.912 1.00 98.19 273 SER A N 1
ATOM 2015 C CA . SER A 1 273 ? 6.739 -3.732 -17.430 1.00 98.19 273 SER A CA 1
ATOM 2016 C C . SER A 1 273 ? 7.605 -2.835 -16.543 1.00 98.19 273 SER A C 1
ATOM 2018 O O . SER A 1 273 ? 8.214 -1.892 -17.051 1.00 98.19 273 SER A O 1
ATOM 2020 N N . ALA A 1 274 ? 7.737 -3.151 -15.250 1.00 98.06 274 ALA A N 1
ATOM 2021 C CA . ALA A 1 274 ? 8.649 -2.448 -14.350 1.00 98.06 274 ALA A CA 1
ATOM 2022 C C . ALA A 1 274 ? 10.110 -2.513 -14.840 1.00 98.06 274 ALA A C 1
ATOM 2024 O O . ALA A 1 274 ? 10.868 -1.556 -14.676 1.00 98.06 274 ALA A O 1
ATOM 2025 N N . LEU A 1 275 ? 10.507 -3.614 -15.491 1.00 97.88 275 LEU A N 1
ATOM 2026 C CA . LEU A 1 275 ? 11.864 -3.804 -16.010 1.00 97.88 275 LEU A CA 1
ATOM 2027 C C . LEU A 1 275 ? 12.232 -2.823 -17.143 1.00 97.88 275 LEU A C 1
ATOM 2029 O O . LEU A 1 275 ? 13.203 -2.083 -16.968 1.00 97.88 275 LEU A O 1
ATOM 2033 N N . PRO A 1 276 ? 11.518 -2.774 -18.288 1.00 97.50 276 PRO A N 1
ATOM 2034 C CA . PRO A 1 276 ? 11.819 -1.809 -19.340 1.00 97.50 276 PRO A CA 1
ATOM 2035 C C . PRO A 1 276 ? 11.592 -0.361 -18.890 1.00 97.50 276 PRO A C 1
ATOM 2037 O O . PRO A 1 276 ? 12.353 0.505 -19.303 1.00 97.50 276 PRO A O 1
ATOM 2040 N N . ALA A 1 277 ? 10.622 -0.085 -18.007 1.00 98.12 277 ALA A N 1
ATOM 2041 C CA . ALA A 1 277 ? 10.416 1.260 -17.466 1.00 98.12 277 ALA A CA 1
ATOM 2042 C C . ALA A 1 277 ? 11.634 1.754 -16.672 1.00 98.12 277 ALA A C 1
ATOM 2044 O O . ALA A 1 277 ? 12.163 2.829 -16.946 1.00 98.12 277 ALA A O 1
ATOM 2045 N N . CYS A 1 278 ? 12.134 0.924 -15.752 1.00 97.81 278 CYS A N 1
ATOM 2046 C CA . CYS A 1 278 ? 13.369 1.191 -15.021 1.00 97.81 278 CYS A CA 1
ATOM 2047 C C . CYS A 1 278 ? 14.567 1.366 -15.971 1.00 97.81 278 CYS A C 1
ATOM 2049 O O . CYS A 1 278 ? 15.383 2.265 -15.783 1.00 97.81 278 CYS A O 1
ATOM 2051 N N . GLY A 1 279 ? 14.654 0.544 -17.024 1.00 97.00 279 GLY A N 1
ATOM 2052 C CA . GLY A 1 279 ? 15.695 0.659 -18.046 1.00 97.00 279 GLY A CA 1
ATOM 2053 C C . GLY A 1 279 ? 15.668 1.987 -18.795 1.00 97.00 279 GLY A C 1
ATOM 2054 O O . GLY A 1 279 ? 16.711 2.622 -18.921 1.00 97.00 279 GLY A O 1
ATOM 2055 N N . ILE A 1 280 ? 14.490 2.448 -19.223 1.00 98.00 280 ILE A N 1
ATOM 2056 C CA . ILE A 1 280 ? 14.317 3.758 -19.868 1.00 98.00 280 ILE A CA 1
ATOM 2057 C C . ILE A 1 280 ? 14.809 4.886 -18.952 1.00 98.00 280 ILE A C 1
ATOM 2059 O O . ILE A 1 280 ? 15.566 5.744 -19.396 1.00 98.00 280 ILE A O 1
ATOM 2063 N N . MET A 1 281 ? 14.450 4.854 -17.668 1.00 96.75 281 MET A N 1
ATOM 2064 C CA . MET A 1 281 ? 14.853 5.884 -16.701 1.00 96.75 281 MET A CA 1
ATOM 2065 C C . MET A 1 281 ? 16.369 5.896 -16.460 1.00 96.75 281 MET A C 1
ATOM 2067 O O . MET A 1 281 ? 16.974 6.962 -16.358 1.00 96.75 281 MET A O 1
ATOM 2071 N N . VAL A 1 282 ? 17.008 4.720 -16.421 1.00 96.75 282 VAL A N 1
ATOM 2072 C CA . VAL A 1 282 ? 18.475 4.633 -16.352 1.00 96.75 282 VAL A CA 1
ATOM 2073 C C . VAL A 1 282 ? 19.117 5.157 -17.640 1.00 96.75 282 VAL A C 1
ATOM 2075 O O . VAL A 1 282 ? 20.110 5.874 -17.558 1.00 96.75 282 VAL A O 1
ATOM 2078 N N . TYR A 1 283 ? 18.555 4.861 -18.817 1.00 97.00 283 TYR A N 1
ATOM 2079 C CA . TYR A 1 283 ? 19.054 5.394 -20.093 1.00 97.00 283 TYR A CA 1
ATOM 2080 C C . TYR A 1 283 ? 18.992 6.925 -20.112 1.00 97.00 283 TYR A C 1
ATOM 2082 O O . TYR A 1 283 ? 19.965 7.559 -20.509 1.00 97.00 283 TYR A O 1
ATOM 2090 N N . GLU A 1 284 ? 17.901 7.529 -19.632 1.00 96.56 284 GLU A N 1
ATOM 2091 C CA . GLU A 1 284 ? 17.795 8.988 -19.510 1.00 96.56 284 GLU A CA 1
ATOM 2092 C C . GLU A 1 284 ? 18.851 9.582 -18.574 1.00 96.56 284 GLU A C 1
ATOM 2094 O O . GLU A 1 284 ? 19.512 10.562 -18.930 1.00 96.56 284 GLU A O 1
ATOM 2099 N N . ALA A 1 285 ? 19.035 8.988 -17.390 1.00 95.62 285 ALA A N 1
ATOM 2100 C CA . ALA A 1 285 ? 20.027 9.455 -16.427 1.00 95.62 285 ALA A CA 1
ATOM 2101 C C . ALA A 1 285 ? 21.448 9.378 -17.005 1.00 95.62 285 ALA A C 1
ATOM 2103 O O . ALA A 1 285 ? 22.174 10.371 -17.006 1.00 95.62 285 ALA A O 1
ATOM 2104 N N . VAL A 1 286 ? 21.813 8.235 -17.590 1.00 96.19 286 VAL A N 1
ATOM 2105 C CA . VAL A 1 286 ? 23.139 8.009 -18.182 1.00 96.19 286 VAL A CA 1
ATOM 2106 C C . VAL A 1 286 ? 23.372 8.912 -19.389 1.00 96.19 286 VAL A C 1
ATOM 2108 O O . VAL A 1 286 ? 24.471 9.449 -19.538 1.00 96.19 286 VAL A O 1
ATOM 2111 N N . ALA A 1 287 ? 22.359 9.115 -20.236 1.00 96.75 287 ALA A N 1
ATOM 2112 C CA . ALA A 1 287 ? 22.479 10.002 -21.383 1.00 96.75 287 ALA A CA 1
ATOM 2113 C C . ALA A 1 287 ? 22.778 11.440 -20.945 1.00 96.75 287 ALA A C 1
ATOM 2115 O O . ALA A 1 287 ? 23.696 12.069 -21.469 1.00 96.75 287 ALA A O 1
ATOM 2116 N N . ARG A 1 288 ? 22.071 11.931 -19.922 1.00 95.31 288 ARG A N 1
ATOM 2117 C CA . ARG A 1 288 ? 22.316 13.249 -19.326 1.00 95.31 288 ARG A CA 1
ATOM 2118 C C . ARG A 1 288 ? 23.694 13.354 -18.671 1.00 95.31 288 ARG A C 1
ATOM 2120 O O . ARG A 1 288 ? 24.361 14.364 -18.852 1.00 95.31 288 ARG A O 1
ATOM 2127 N N . GLU A 1 289 ? 24.124 12.342 -17.919 1.00 95.56 289 GLU A N 1
ATOM 2128 C CA . GLU A 1 289 ? 25.435 12.317 -17.248 1.00 95.56 289 GLU A CA 1
ATOM 2129 C C . GLU A 1 289 ? 26.618 12.370 -18.226 1.00 95.56 289 GLU A C 1
ATOM 2131 O O . GLU A 1 289 ? 27.683 12.874 -17.874 1.00 95.56 289 GLU A O 1
ATOM 2136 N N . ASN A 1 290 ? 26.435 11.842 -19.439 1.00 96.75 290 ASN A N 1
ATOM 2137 C CA . ASN A 1 290 ? 27.493 11.689 -20.439 1.00 96.75 290 ASN A CA 1
ATOM 2138 C C . ASN A 1 290 ? 27.317 12.613 -21.657 1.00 96.75 290 ASN A C 1
ATOM 2140 O O . ASN A 1 290 ? 28.004 12.425 -22.659 1.00 96.75 290 ASN A O 1
ATOM 2144 N N . ASP A 1 291 ? 26.411 13.595 -21.583 1.00 96.75 291 ASP A N 1
ATOM 2145 C CA . ASP A 1 291 ? 26.087 14.520 -22.680 1.00 96.75 291 ASP A CA 1
ATOM 2146 C C . ASP A 1 291 ? 25.704 13.806 -24.004 1.00 96.75 291 ASP A C 1
ATOM 2148 O O . ASP A 1 291 ? 25.971 14.301 -25.104 1.00 96.75 291 ASP A O 1
ATOM 2152 N N . ILE A 1 292 ? 25.059 12.636 -23.911 1.00 97.31 292 ILE A N 1
ATOM 2153 C CA . ILE A 1 292 ? 24.570 11.853 -25.056 1.00 97.31 292 ILE A CA 1
ATOM 2154 C C . ILE A 1 292 ? 23.202 12.392 -25.479 1.00 97.31 292 ILE A C 1
ATOM 2156 O O . ILE A 1 292 ? 22.296 12.568 -24.662 1.00 97.31 292 ILE A O 1
ATOM 2160 N N . ALA A 1 293 ? 23.018 12.621 -26.780 1.00 94.62 293 ALA A N 1
ATOM 2161 C CA . ALA A 1 293 ? 21.724 13.024 -27.314 1.00 94.62 293 ALA A CA 1
ATOM 2162 C C . ALA A 1 293 ? 20.724 11.862 -27.218 1.00 94.62 293 ALA A C 1
ATOM 2164 O O . ALA A 1 293 ? 20.904 10.846 -27.881 1.00 94.62 293 ALA A O 1
ATOM 2165 N N . LEU A 1 294 ? 19.656 12.033 -26.438 1.00 94.38 294 LEU A N 1
ATOM 2166 C CA . LEU A 1 294 ? 18.555 11.078 -26.321 1.00 94.38 294 LEU A CA 1
ATOM 2167 C C . LEU A 1 294 ? 17.237 11.786 -26.652 1.00 94.38 294 LEU A C 1
ATOM 2169 O O . LEU A 1 294 ? 16.703 12.542 -25.846 1.00 94.38 294 LEU A O 1
ATOM 2173 N N . ASN A 1 295 ? 16.741 11.578 -27.870 1.00 92.25 295 ASN A N 1
ATOM 2174 C CA . ASN A 1 295 ? 15.541 12.245 -28.384 1.00 92.25 295 ASN A CA 1
ATOM 2175 C C . ASN A 1 295 ? 14.258 11.464 -28.070 1.00 92.25 295 ASN A C 1
ATOM 2177 O O . ASN A 1 295 ? 13.172 12.041 -28.046 1.00 92.25 295 ASN A O 1
ATOM 2181 N N . GLY A 1 296 ? 14.379 10.155 -27.854 1.00 90.06 296 GLY A N 1
ATOM 2182 C CA . GLY A 1 296 ? 13.266 9.284 -27.513 1.00 90.06 296 GLY A CA 1
ATOM 2183 C C . GLY A 1 296 ? 13.727 7.861 -27.238 1.00 90.06 296 GLY A C 1
ATOM 2184 O O . GLY A 1 296 ? 14.727 7.398 -27.794 1.00 90.06 296 GLY A O 1
ATOM 2185 N N . VAL A 1 297 ? 12.979 7.170 -26.380 1.00 93.81 297 VAL A N 1
ATOM 2186 C CA . VAL A 1 297 ? 13.177 5.753 -26.079 1.00 93.81 297 VAL A CA 1
ATOM 2187 C C . VAL A 1 297 ? 11.823 5.075 -25.985 1.00 93.81 297 VAL A C 1
ATOM 2189 O O . VAL A 1 297 ? 10.911 5.586 -25.338 1.00 93.81 297 VAL A O 1
ATOM 2192 N N . ASN A 1 298 ? 11.702 3.906 -26.596 1.00 94.25 298 ASN A N 1
ATOM 2193 C CA . ASN A 1 298 ? 10.646 2.962 -26.268 1.00 94.25 298 ASN A CA 1
ATOM 2194 C C . ASN A 1 298 ? 11.238 1.570 -26.103 1.00 94.25 298 ASN A C 1
ATOM 2196 O O . ASN A 1 298 ? 12.327 1.276 -26.595 1.00 94.25 298 ASN A O 1
ATOM 2200 N N . ALA A 1 299 ? 10.530 0.708 -25.398 1.00 94.94 299 ALA A N 1
ATOM 2201 C CA . ALA A 1 299 ? 10.982 -0.626 -25.103 1.00 94.94 299 ALA A CA 1
ATOM 2202 C C . ALA A 1 299 ? 9.833 -1.624 -25.163 1.00 94.94 299 ALA A C 1
ATOM 2204 O O . ALA A 1 299 ? 8.684 -1.315 -24.856 1.00 94.94 299 ALA A O 1
ATOM 2205 N N . THR A 1 300 ? 10.153 -2.850 -25.549 1.00 97.25 300 THR A N 1
ATOM 2206 C CA . THR A 1 300 ? 9.245 -3.997 -25.470 1.00 97.25 300 THR A CA 1
ATOM 2207 C C . THR A 1 300 ? 9.894 -5.058 -24.606 1.00 97.25 300 THR A C 1
ATOM 2209 O O . THR A 1 300 ? 11.084 -5.333 -24.758 1.00 97.25 300 THR A O 1
ATOM 2212 N N . VAL A 1 301 ? 9.124 -5.660 -23.708 1.00 97.69 301 VAL A N 1
ATOM 2213 C CA . VAL A 1 301 ? 9.560 -6.801 -22.905 1.00 97.69 301 VAL A CA 1
ATOM 2214 C C . VAL A 1 301 ? 8.681 -8.001 -23.196 1.00 97.69 301 VAL A C 1
ATOM 2216 O O . VAL A 1 301 ? 7.460 -7.882 -23.255 1.00 97.69 301 VAL A O 1
ATOM 2219 N N . GLU A 1 302 ? 9.310 -9.159 -23.339 1.00 96.81 302 GLU A N 1
ATOM 2220 C CA . GLU A 1 302 ? 8.648 -10.456 -23.373 1.00 96.81 302 GLU A CA 1
ATOM 2221 C C . GLU A 1 302 ? 9.135 -11.330 -22.217 1.00 96.81 302 GLU A C 1
ATOM 2223 O O . GLU A 1 302 ? 10.335 -11.371 -21.931 1.00 96.81 302 GLU A O 1
ATOM 2228 N N . ALA A 1 303 ? 8.220 -12.057 -21.581 1.00 95.19 303 ALA A N 1
ATOM 2229 C CA . ALA A 1 303 ? 8.507 -12.921 -20.443 1.00 95.19 303 ALA A CA 1
ATOM 2230 C C . ALA A 1 303 ? 7.805 -14.276 -20.586 1.00 95.19 303 ALA A C 1
ATOM 2232 O O . ALA A 1 303 ? 6.584 -14.327 -20.724 1.00 95.19 303 ALA A O 1
ATOM 2233 N N . ASP A 1 304 ? 8.564 -15.374 -20.511 1.00 90.75 304 ASP A N 1
ATOM 2234 C CA . ASP A 1 304 ? 8.001 -16.726 -20.643 1.00 90.75 304 ASP A CA 1
ATOM 2235 C C . ASP A 1 304 ? 7.739 -17.371 -19.284 1.00 90.75 304 ASP A C 1
ATOM 2237 O O . ASP A 1 304 ? 8.664 -17.520 -18.476 1.00 90.75 304 ASP A O 1
ATOM 2241 N N . LEU A 1 305 ? 6.513 -17.848 -19.080 1.00 92.19 305 LEU A N 1
ATOM 2242 C CA . LEU A 1 305 ? 6.095 -18.582 -17.887 1.00 92.19 305 LEU A CA 1
ATOM 2243 C C . LEU A 1 305 ? 5.151 -19.741 -18.227 1.00 92.19 305 LEU A C 1
ATOM 2245 O O . LEU A 1 305 ? 4.590 -19.810 -19.316 1.00 92.19 305 LEU A O 1
ATOM 2249 N N . ASP A 1 306 ? 4.967 -20.660 -17.280 1.00 91.88 306 ASP A N 1
ATOM 2250 C CA . ASP A 1 306 ? 3.997 -21.752 -17.401 1.00 91.88 306 ASP A CA 1
ATOM 2251 C C . ASP A 1 306 ? 2.768 -21.451 -16.522 1.00 91.88 306 ASP A C 1
ATOM 2253 O O . ASP A 1 306 ? 2.839 -21.619 -15.296 1.00 91.88 306 ASP A O 1
ATOM 2257 N N . PRO A 1 307 ? 1.641 -20.993 -17.101 1.00 90.00 307 PRO A N 1
ATOM 2258 C CA . PRO A 1 307 ? 0.477 -20.564 -16.326 1.00 90.00 307 PRO A CA 1
ATOM 2259 C C . PRO A 1 307 ? -0.202 -21.719 -15.580 1.00 90.00 307 PRO A C 1
ATOM 2261 O O . PRO A 1 307 ? -0.928 -21.483 -14.614 1.00 90.00 307 PRO A O 1
ATOM 2264 N N . ARG A 1 308 ? 0.067 -22.978 -15.959 1.00 91.69 308 ARG A N 1
ATOM 2265 C CA . ARG A 1 308 ? -0.487 -24.152 -15.269 1.00 91.69 308 ARG A CA 1
ATOM 2266 C C . ARG A 1 308 ? -0.012 -24.220 -13.820 1.00 91.69 308 ARG A C 1
ATOM 2268 O O . ARG A 1 308 ? -0.759 -24.668 -12.957 1.00 91.69 308 ARG A O 1
ATOM 2275 N N . GLY A 1 309 ? 1.200 -23.735 -13.539 1.00 92.62 309 GLY A N 1
ATOM 2276 C CA . GLY A 1 309 ? 1.720 -23.652 -12.174 1.00 92.62 309 GLY A CA 1
ATOM 2277 C C . GLY A 1 309 ? 0.927 -22.679 -11.299 1.00 92.62 309 GLY A C 1
ATOM 2278 O O . GLY A 1 309 ? 0.713 -22.946 -10.118 1.00 92.62 309 GLY A O 1
ATOM 2279 N N . VAL A 1 310 ? 0.414 -21.592 -11.887 1.00 92.62 310 VAL A N 1
ATOM 2280 C CA . VAL A 1 310 ? -0.460 -20.627 -11.197 1.00 92.62 310 VAL A CA 1
ATOM 2281 C C . VAL A 1 310 ? -1.783 -21.297 -10.813 1.00 92.62 310 VAL A C 1
ATOM 2283 O O . VAL A 1 310 ? -2.223 -21.212 -9.665 1.00 92.62 310 VAL A O 1
ATOM 2286 N N . ALA A 1 311 ? -2.344 -22.085 -11.734 1.00 89.81 311 ALA A N 1
ATOM 2287 C CA . ALA A 1 311 ? -3.539 -22.906 -11.527 1.00 89.81 311 ALA A CA 1
ATOM 2288 C C . ALA A 1 311 ? -3.325 -24.139 -10.615 1.00 89.81 311 ALA A C 1
ATOM 2290 O O . ALA A 1 311 ? -4.239 -24.938 -10.440 1.00 89.81 311 ALA A O 1
ATOM 2291 N N . GLY A 1 312 ? -2.132 -24.321 -10.033 1.00 90.12 312 GLY A N 1
ATOM 2292 C CA . GLY A 1 312 ? -1.858 -25.377 -9.052 1.00 90.12 312 GLY A CA 1
ATOM 2293 C C . GLY A 1 312 ? -1.280 -26.679 -9.616 1.00 90.12 312 GLY A C 1
ATOM 2294 O O . GLY A 1 312 ? -1.035 -27.609 -8.845 1.00 90.12 312 GLY A O 1
ATOM 2295 N N . ALA A 1 313 ? -1.000 -26.762 -10.923 1.00 91.38 313 ALA A N 1
ATOM 2296 C CA . ALA A 1 313 ? -0.274 -27.900 -11.485 1.00 91.38 313 ALA A CA 1
ATOM 2297 C C . ALA A 1 313 ? 1.152 -27.992 -10.910 1.00 91.38 313 ALA A C 1
ATOM 2299 O O . ALA A 1 313 ? 1.741 -26.994 -10.490 1.00 91.38 313 ALA A O 1
ATOM 2300 N N . ASP A 1 314 ? 1.745 -29.189 -10.926 1.00 91.62 314 ASP A N 1
ATOM 2301 C CA . ASP A 1 314 ? 3.097 -29.424 -10.397 1.00 91.62 314 ASP A CA 1
ATOM 2302 C C . ASP A 1 314 ? 4.203 -28.979 -11.374 1.00 91.62 314 ASP A C 1
ATOM 2304 O O . ASP A 1 314 ? 5.098 -29.730 -11.755 1.00 91.62 314 ASP A O 1
ATOM 2308 N N . VAL A 1 315 ? 4.122 -27.723 -11.806 1.00 92.12 315 VAL A N 1
ATOM 2309 C CA . VAL A 1 315 ? 5.132 -27.026 -12.597 1.00 92.12 315 VAL A CA 1
ATOM 2310 C C . VAL A 1 315 ? 5.393 -25.671 -11.958 1.00 92.12 315 VAL A C 1
ATOM 2312 O O . VAL A 1 315 ? 4.490 -25.021 -11.443 1.00 92.12 315 VAL A O 1
ATOM 2315 N N . ASN A 1 316 ? 6.650 -25.240 -11.950 1.00 91.00 316 ASN A N 1
ATOM 2316 C CA . ASN A 1 316 ? 6.997 -23.950 -11.374 1.00 91.00 316 ASN A CA 1
ATOM 2317 C C . ASN A 1 316 ? 6.624 -22.813 -12.353 1.00 91.00 316 ASN A C 1
ATOM 2319 O O . ASN A 1 316 ? 7.139 -22.826 -13.477 1.00 91.00 316 ASN A O 1
ATOM 2323 N N . PRO A 1 317 ? 5.793 -21.836 -11.938 1.00 94.31 317 PRO A N 1
ATOM 2324 C CA . PRO A 1 317 ? 5.287 -20.784 -12.816 1.00 94.31 317 PRO A CA 1
ATOM 2325 C C . PRO A 1 317 ? 6.236 -19.586 -12.957 1.00 94.31 317 PRO A C 1
ATOM 2327 O O . PRO A 1 317 ? 5.824 -18.563 -13.497 1.00 94.31 317 PRO A O 1
ATOM 2330 N N . ARG A 1 318 ? 7.488 -19.669 -12.477 1.00 93.50 318 ARG A N 1
ATOM 2331 C CA . ARG A 1 318 ? 8.445 -18.561 -12.602 1.00 93.50 318 ARG A CA 1
ATOM 2332 C C . ARG A 1 318 ? 8.619 -18.131 -14.054 1.00 93.50 318 ARG A C 1
ATOM 2334 O O . ARG A 1 318 ? 8.637 -18.968 -14.966 1.00 93.50 318 ARG A O 1
ATOM 2341 N N . ILE A 1 319 ? 8.912 -16.851 -14.228 1.00 93.81 319 ILE A N 1
ATOM 2342 C CA . ILE A 1 319 ? 9.441 -16.329 -15.477 1.00 93.81 319 ILE A CA 1
ATOM 2343 C C . ILE A 1 319 ? 10.845 -16.903 -15.665 1.00 93.81 319 ILE A C 1
ATOM 2345 O O . ILE A 1 319 ? 11.703 -16.837 -14.779 1.00 93.81 319 ILE A O 1
ATOM 2349 N N . ARG A 1 320 ? 11.078 -17.540 -16.813 1.00 84.38 320 ARG A N 1
ATOM 2350 C CA . ARG A 1 320 ? 12.362 -18.200 -17.103 1.00 84.38 320 ARG A CA 1
ATOM 2351 C C . ARG A 1 320 ? 13.357 -17.254 -17.753 1.00 84.38 320 ARG A C 1
ATOM 2353 O O . ARG A 1 320 ? 14.549 -17.349 -17.467 1.00 84.38 320 ARG A O 1
ATOM 2360 N N . ALA A 1 321 ? 12.858 -16.374 -18.611 1.00 88.56 321 ALA A N 1
ATOM 2361 C CA . ALA A 1 321 ? 13.652 -15.407 -19.340 1.00 88.56 321 ALA A CA 1
ATOM 2362 C C . ALA A 1 321 ? 12.842 -14.139 -19.602 1.00 88.56 321 ALA A C 1
ATOM 2364 O O . ALA A 1 321 ? 11.655 -14.227 -19.915 1.00 88.56 321 ALA A O 1
ATOM 2365 N N . PHE A 1 322 ? 13.520 -12.997 -19.523 1.00 93.94 322 PHE A N 1
ATOM 2366 C CA . PHE A 1 322 ? 13.052 -11.713 -20.024 1.00 93.94 322 PHE A CA 1
ATOM 2367 C C . PHE A 1 322 ? 13.832 -11.359 -21.289 1.00 93.94 322 PHE A C 1
ATOM 2369 O O . PHE A 1 322 ? 15.066 -11.416 -21.299 1.00 93.94 322 PHE A O 1
ATOM 2376 N N . ARG A 1 323 ? 13.128 -10.957 -22.343 1.00 95.44 323 ARG A N 1
ATOM 2377 C CA . ARG A 1 323 ? 13.724 -10.393 -23.558 1.00 95.44 323 ARG A CA 1
ATOM 2378 C C . ARG A 1 323 ? 13.290 -8.946 -23.673 1.00 95.44 323 ARG A C 1
ATOM 2380 O O . ARG A 1 323 ? 12.121 -8.682 -23.924 1.00 95.44 323 ARG A O 1
ATOM 2387 N N . VAL A 1 324 ? 14.223 -8.026 -23.459 1.00 96.19 324 VAL A N 1
ATOM 2388 C CA . VAL A 1 324 ? 13.985 -6.585 -23.547 1.00 96.19 324 VAL A CA 1
ATOM 2389 C C . VAL A 1 324 ? 14.571 -6.074 -24.857 1.00 96.19 324 VAL A C 1
ATOM 2391 O O . VAL A 1 324 ? 15.759 -6.249 -25.121 1.00 96.19 324 VAL A O 1
ATOM 2394 N N . THR A 1 325 ? 13.745 -5.431 -25.673 1.00 94.94 325 THR A N 1
ATOM 2395 C CA . THR A 1 325 ? 14.186 -4.680 -26.852 1.00 94.94 325 THR A CA 1
ATOM 2396 C C . THR A 1 325 ? 14.072 -3.199 -26.539 1.00 94.94 325 THR A C 1
ATOM 2398 O O . THR A 1 325 ? 12.968 -2.739 -26.274 1.00 94.94 325 THR A O 1
ATOM 2401 N N . MET A 1 326 ? 15.187 -2.472 -26.564 1.00 94.62 326 MET A N 1
ATOM 2402 C CA . MET A 1 326 ? 15.261 -1.026 -26.356 1.00 94.62 326 MET A CA 1
ATOM 2403 C C . MET A 1 326 ? 15.438 -0.339 -27.713 1.00 94.62 326 MET A C 1
ATOM 2405 O O . MET A 1 326 ? 16.463 -0.516 -28.370 1.00 94.62 326 MET A O 1
ATOM 2409 N N . ASN A 1 327 ? 14.457 0.447 -28.141 1.00 91.94 327 ASN A N 1
ATOM 2410 C CA . ASN A 1 327 ? 14.559 1.297 -29.321 1.00 91.94 327 ASN A CA 1
ATOM 2411 C C . ASN A 1 327 ? 14.922 2.716 -28.879 1.00 91.94 327 ASN A C 1
ATOM 2413 O O . ASN A 1 327 ? 14.157 3.351 -28.154 1.00 91.94 327 ASN A O 1
ATOM 2417 N N . VAL A 1 328 ? 16.072 3.215 -29.324 1.00 93.31 328 VAL A N 1
ATOM 2418 C CA . VAL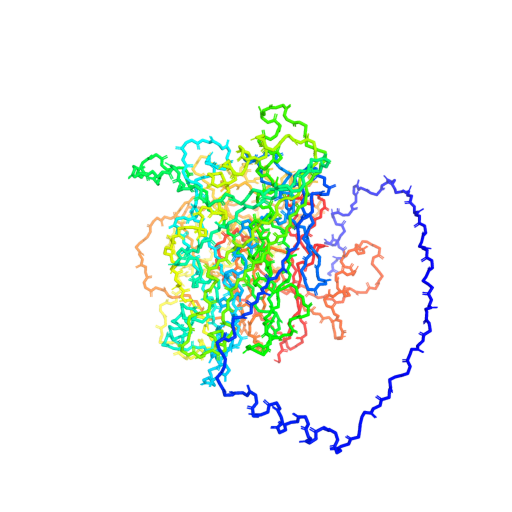 A 1 328 ? 16.611 4.525 -28.932 1.00 93.31 328 VAL A CA 1
ATOM 2419 C C . VAL A 1 328 ? 16.809 5.422 -30.155 1.00 93.31 328 VAL A C 1
ATOM 2421 O O . VAL A 1 328 ? 17.247 4.966 -31.214 1.00 93.31 328 VAL A O 1
ATOM 2424 N N . ASP A 1 329 ? 16.494 6.707 -30.010 1.00 91.88 329 ASP A N 1
ATOM 2425 C CA . ASP A 1 329 ? 16.755 7.749 -31.008 1.00 91.88 329 ASP A CA 1
ATOM 2426 C C . ASP A 1 329 ? 17.725 8.794 -30.447 1.00 91.88 329 ASP A C 1
ATOM 2428 O O . ASP A 1 329 ? 17.504 9.330 -29.360 1.00 91.88 329 ASP A O 1
ATOM 2432 N N . GLY A 1 330 ? 18.785 9.096 -31.200 1.00 93.44 330 GLY A N 1
ATOM 2433 C CA . GLY A 1 330 ? 19.852 10.028 -30.822 1.00 93.44 330 GLY A CA 1
ATOM 2434 C C . GLY A 1 330 ? 21.220 9.370 -30.583 1.00 93.44 330 GLY A C 1
ATOM 2435 O O . GLY A 1 330 ? 22.169 9.772 -31.263 1.00 93.44 330 GLY A O 1
ATOM 2436 N N . PRO A 1 331 ? 21.344 8.363 -29.696 1.00 94.38 331 PRO A N 1
ATOM 2437 C CA . PRO A 1 331 ? 22.625 7.729 -29.385 1.00 94.38 331 PRO A CA 1
ATOM 2438 C C . PRO A 1 331 ? 23.208 6.944 -30.563 1.00 94.38 331 PRO A C 1
ATOM 2440 O O . PRO A 1 331 ? 22.485 6.454 -31.426 1.00 94.38 331 PRO A O 1
ATOM 2443 N N . THR A 1 332 ? 24.522 6.752 -30.574 1.00 92.94 332 THR A N 1
ATOM 2444 C CA . THR A 1 332 ? 25.203 5.726 -31.375 1.00 92.94 332 THR A CA 1
ATOM 2445 C C . THR A 1 332 ? 24.999 4.333 -30.772 1.00 92.94 332 THR A C 1
ATOM 2447 O O . THR A 1 332 ? 24.643 4.197 -29.602 1.00 92.94 332 THR A O 1
ATOM 2450 N N . MET A 1 333 ? 25.256 3.271 -31.545 1.00 89.31 333 MET A N 1
ATOM 2451 C CA . MET A 1 333 ? 25.201 1.901 -31.012 1.00 89.31 333 MET A CA 1
ATOM 2452 C C . MET A 1 333 ? 26.155 1.684 -29.826 1.00 89.31 333 MET A C 1
ATOM 2454 O O . MET A 1 333 ? 25.762 1.064 -28.846 1.00 89.31 333 MET A O 1
ATOM 2458 N N . GLU A 1 334 ? 27.367 2.242 -29.875 1.00 91.00 334 GLU A N 1
ATOM 2459 C CA . GLU A 1 334 ? 28.346 2.148 -28.781 1.00 91.00 334 GLU A CA 1
ATOM 2460 C C . GLU A 1 334 ? 27.829 2.821 -27.497 1.00 91.00 334 GLU A C 1
ATOM 2462 O O . GLU A 1 334 ? 27.895 2.246 -26.412 1.00 91.00 334 GLU A O 1
ATOM 2467 N N . GLU A 1 335 ? 27.229 4.008 -27.621 1.00 95.06 335 GLU A N 1
ATOM 2468 C CA . GLU A 1 335 ? 26.584 4.700 -26.499 1.00 95.06 335 GLU A CA 1
ATOM 2469 C C . GLU A 1 335 ? 25.383 3.909 -25.958 1.00 95.06 335 GLU A C 1
ATOM 2471 O O . GLU A 1 335 ? 25.206 3.808 -24.744 1.00 95.06 335 GLU A O 1
ATOM 2476 N N . ALA A 1 336 ? 24.570 3.306 -26.833 1.00 92.56 336 ALA A N 1
ATOM 2477 C CA . ALA A 1 336 ? 23.441 2.469 -26.430 1.00 92.56 336 ALA A CA 1
ATOM 2478 C C . ALA A 1 336 ? 23.888 1.201 -25.682 1.00 92.56 336 ALA A C 1
ATOM 2480 O O . ALA A 1 336 ? 23.265 0.815 -24.692 1.00 92.56 336 ALA A O 1
ATOM 2481 N N . GLU A 1 337 ? 24.973 0.554 -26.113 1.00 91.12 337 GLU A N 1
ATOM 2482 C CA . GLU A 1 337 ? 25.566 -0.596 -25.419 1.00 91.12 337 GLU A CA 1
ATOM 2483 C C . GLU A 1 337 ? 26.106 -0.214 -24.035 1.00 91.12 337 GLU A C 1
ATOM 2485 O O . GLU A 1 337 ? 25.830 -0.915 -23.060 1.00 91.12 337 GLU A O 1
ATOM 2490 N N . MET A 1 338 ? 26.778 0.935 -23.919 1.00 93.00 338 MET A N 1
ATOM 2491 C CA . MET A 1 338 ? 27.194 1.487 -22.625 1.00 93.00 338 MET A CA 1
ATOM 2492 C C . MET A 1 338 ? 25.983 1.759 -21.714 1.00 93.00 338 MET A C 1
ATOM 2494 O O . MET A 1 338 ? 26.005 1.431 -20.527 1.00 93.00 338 MET A O 1
ATOM 2498 N N . MET A 1 339 ? 24.891 2.311 -22.253 1.00 95.00 339 MET A N 1
ATOM 2499 C CA . MET A 1 339 ? 23.648 2.509 -21.498 1.00 95.00 339 MET A CA 1
ATOM 2500 C C . MET A 1 339 ? 23.014 1.183 -21.053 1.00 95.00 339 MET A C 1
ATOM 2502 O O . MET A 1 339 ? 22.533 1.089 -19.924 1.00 95.00 339 MET A O 1
ATOM 2506 N N . ALA A 1 340 ? 23.054 0.133 -21.880 1.00 93.38 340 ALA A N 1
ATOM 2507 C CA . ALA A 1 340 ? 22.605 -1.208 -21.494 1.00 93.38 340 ALA A CA 1
ATOM 2508 C C . ALA A 1 340 ? 23.449 -1.803 -20.356 1.00 93.38 340 ALA A C 1
ATOM 2510 O O . ALA A 1 340 ? 22.903 -2.434 -19.448 1.00 93.38 340 ALA A O 1
ATOM 2511 N N . GLU A 1 341 ? 24.762 -1.572 -20.370 1.00 91.50 341 GLU A N 1
ATOM 2512 C CA . GLU A 1 341 ? 25.640 -1.953 -19.266 1.00 91.50 341 GLU A CA 1
ATOM 2513 C C . GLU A 1 341 ? 25.250 -1.214 -17.978 1.00 91.50 341 GLU A C 1
ATOM 2515 O O . GLU A 1 341 ? 25.058 -1.850 -16.941 1.00 91.50 341 GLU A O 1
ATOM 2520 N N . GLN A 1 342 ? 25.017 0.099 -18.037 1.00 93.31 342 GLN A N 1
ATOM 2521 C CA . GLN A 1 342 ? 24.560 0.863 -16.872 1.00 93.31 342 GLN A CA 1
ATOM 2522 C C . GLN A 1 342 ? 23.169 0.430 -16.384 1.00 93.31 342 GLN A C 1
ATOM 2524 O O . GLN A 1 342 ? 22.949 0.341 -15.177 1.00 93.31 342 GLN A O 1
ATOM 2529 N N . PHE A 1 343 ? 22.250 0.070 -17.283 1.00 94.62 343 PHE A N 1
ATOM 2530 C CA . PHE A 1 343 ? 20.958 -0.520 -16.919 1.00 94.62 343 PHE A CA 1
ATOM 2531 C C . PHE A 1 343 ? 21.129 -1.797 -16.088 1.00 94.62 343 PHE A C 1
ATOM 2533 O O . PHE A 1 343 ? 20.485 -1.938 -15.047 1.00 94.62 343 PHE A O 1
ATOM 2540 N N . SER A 1 344 ? 22.051 -2.678 -16.480 1.00 92.00 344 SER A N 1
ATOM 2541 C CA . SER A 1 344 ? 22.324 -3.919 -15.744 1.00 92.00 344 SER A CA 1
ATOM 2542 C C . SER A 1 344 ? 22.930 -3.713 -14.347 1.00 92.00 344 SER A C 1
ATOM 2544 O O . SER A 1 344 ? 22.849 -4.609 -13.506 1.00 92.00 344 SER A O 1
ATOM 2546 N N . GLN A 1 345 ? 23.525 -2.541 -14.096 1.00 90.38 345 GLN A N 1
ATOM 2547 C CA . GLN A 1 345 ? 24.222 -2.207 -12.850 1.00 90.38 345 GLN A CA 1
ATOM 2548 C C . GLN A 1 345 ? 23.361 -1.358 -11.907 1.00 90.38 345 GLN A C 1
ATOM 2550 O O . GLN A 1 345 ? 23.345 -1.608 -10.704 1.00 90.38 345 GLN A O 1
ATOM 2555 N N . ARG A 1 346 ? 22.632 -0.374 -12.447 1.00 92.88 346 ARG A N 1
ATOM 2556 C CA . ARG A 1 346 ? 21.918 0.646 -11.663 1.00 92.88 346 ARG A CA 1
ATOM 2557 C C . ARG A 1 346 ? 20.433 0.357 -11.471 1.00 92.88 346 ARG A C 1
ATOM 2559 O O . ARG A 1 346 ? 19.833 0.880 -10.537 1.00 92.88 346 ARG A O 1
ATOM 2566 N N . CYS A 1 347 ? 19.809 -0.463 -12.322 1.00 95.00 347 CYS A N 1
ATOM 2567 C CA . CYS A 1 347 ? 18.380 -0.725 -12.174 1.00 95.00 347 CYS A CA 1
ATOM 2568 C C . CYS A 1 347 ? 18.105 -1.730 -11.039 1.00 95.00 347 CYS A C 1
ATOM 2570 O O . CYS A 1 347 ? 18.527 -2.891 -11.136 1.00 95.00 347 CYS A O 1
ATOM 2572 N N . PRO A 1 348 ? 17.334 -1.352 -10.000 1.00 94.44 348 PRO A N 1
ATOM 2573 C CA . PRO A 1 348 ? 16.983 -2.266 -8.915 1.00 94.44 348 PRO A CA 1
ATOM 2574 C C . PRO A 1 348 ? 16.118 -3.436 -9.404 1.00 94.44 348 PRO A C 1
ATOM 2576 O O . PRO A 1 348 ? 16.277 -4.549 -8.921 1.00 94.44 348 PRO A O 1
ATOM 2579 N N . ILE A 1 349 ? 15.264 -3.235 -10.416 1.00 96.00 349 ILE A N 1
ATOM 2580 C CA . ILE A 1 349 ? 14.422 -4.307 -10.979 1.00 96.00 349 ILE A CA 1
ATOM 2581 C C . ILE A 1 349 ? 15.280 -5.356 -11.694 1.00 96.00 349 ILE A C 1
ATOM 2583 O O . ILE A 1 349 ? 15.157 -6.551 -11.433 1.00 96.00 349 ILE A O 1
ATOM 2587 N N . TYR A 1 350 ? 16.203 -4.908 -12.553 1.00 94.81 350 TYR A N 1
ATOM 2588 C CA . TYR A 1 350 ? 17.125 -5.789 -13.268 1.00 94.81 350 TYR A CA 1
ATOM 2589 C C . TYR A 1 350 ? 17.979 -6.592 -12.284 1.00 94.81 350 TYR A C 1
ATOM 2591 O O . TYR A 1 350 ? 18.015 -7.821 -12.347 1.00 94.81 350 TYR A O 1
ATOM 2599 N N . THR A 1 351 ? 18.653 -5.900 -11.358 1.00 92.81 351 THR A N 1
ATOM 2600 C CA . THR A 1 351 ? 19.591 -6.523 -10.414 1.00 92.81 351 THR A CA 1
ATOM 2601 C C . THR A 1 351 ? 18.888 -7.445 -9.420 1.00 92.81 351 THR A C 1
ATOM 2603 O O . THR A 1 351 ? 19.483 -8.443 -9.006 1.00 92.81 351 THR A O 1
ATOM 2606 N N . THR A 1 352 ? 17.621 -7.173 -9.089 1.00 93.75 352 THR A N 1
ATOM 2607 C CA . THR A 1 352 ? 16.755 -8.095 -8.350 1.00 93.75 352 THR A CA 1
ATOM 2608 C C . THR A 1 352 ? 16.386 -9.323 -9.175 1.00 93.75 352 THR A C 1
ATOM 2610 O O . THR A 1 352 ? 16.525 -10.416 -8.651 1.00 93.75 352 THR A O 1
ATOM 2613 N N . PHE A 1 353 ? 15.959 -9.200 -10.436 1.00 92.44 353 PHE A N 1
ATOM 2614 C CA . PHE A 1 353 ? 15.523 -10.350 -11.249 1.00 92.44 353 PHE A CA 1
ATOM 2615 C C . PHE A 1 353 ? 16.653 -11.322 -11.600 1.00 92.44 353 PHE A C 1
ATOM 2617 O O . PHE A 1 353 ? 16.435 -12.532 -11.643 1.00 92.44 353 PHE A O 1
ATOM 2624 N N . VAL A 1 354 ? 17.866 -10.825 -11.856 1.00 89.56 354 VAL A N 1
ATOM 2625 C CA . VAL A 1 354 ? 19.023 -11.693 -12.158 1.00 89.56 354 VAL A CA 1
ATOM 2626 C C . VAL A 1 354 ? 19.641 -12.316 -10.905 1.00 89.56 354 VAL A C 1
ATOM 2628 O O . VAL A 1 354 ? 20.501 -13.192 -11.004 1.00 89.56 354 VAL A O 1
ATOM 2631 N N . ARG A 1 355 ? 19.184 -11.907 -9.717 1.00 85.56 355 ARG A N 1
ATOM 2632 C CA . ARG A 1 355 ? 19.575 -12.470 -8.423 1.00 85.56 355 ARG A CA 1
ATOM 2633 C C . ARG A 1 355 ? 18.341 -13.051 -7.732 1.00 85.56 355 ARG A C 1
ATOM 2635 O O . ARG A 1 355 ? 17.235 -13.004 -8.241 1.00 85.56 355 ARG A O 1
ATOM 2642 N N . SER A 1 356 ? 18.533 -13.701 -6.597 1.00 83.25 356 SER A N 1
ATOM 2643 C CA . SER A 1 356 ? 17.421 -14.150 -5.756 1.00 83.25 356 SER A CA 1
ATOM 2644 C C . SER A 1 356 ? 17.459 -13.394 -4.443 1.00 83.25 356 SER A C 1
ATOM 2646 O O . SER A 1 356 ? 18.545 -13.190 -3.889 1.00 83.25 356 SER A O 1
ATOM 2648 N N . ALA A 1 357 ? 16.297 -13.044 -3.910 1.00 88.94 357 ALA A N 1
ATOM 2649 C CA . ALA A 1 357 ? 16.175 -12.543 -2.549 1.00 88.94 357 ALA A CA 1
ATOM 2650 C C . ALA A 1 357 ? 15.241 -13.444 -1.726 1.00 88.94 357 ALA A C 1
ATOM 2652 O O . ALA A 1 357 ? 14.277 -13.990 -2.274 1.00 88.94 357 ALA A O 1
ATOM 2653 N N . PRO A 1 358 ? 15.517 -13.639 -0.425 1.00 92.00 358 PRO A N 1
ATOM 2654 C CA . PRO A 1 358 ? 14.545 -14.225 0.480 1.00 92.00 358 PRO A CA 1
ATOM 2655 C C . PRO A 1 358 ? 13.280 -13.365 0.523 1.00 92.00 358 PRO A C 1
ATOM 2657 O O . PRO A 1 358 ? 13.338 -12.134 0.501 1.00 92.00 358 PRO A O 1
ATOM 2660 N N . ILE A 1 359 ? 12.144 -14.050 0.599 1.00 95.31 359 ILE A N 1
ATOM 2661 C CA . ILE A 1 359 ? 10.831 -13.450 0.793 1.00 95.31 359 ILE A CA 1
ATOM 2662 C C . ILE A 1 359 ? 10.268 -14.067 2.067 1.00 95.31 359 ILE A C 1
ATOM 2664 O O . ILE A 1 359 ? 9.985 -15.267 2.101 1.00 95.31 359 ILE A O 1
ATOM 2668 N N . GLU A 1 360 ? 10.162 -13.263 3.117 1.00 91.56 360 GLU A N 1
ATOM 2669 C CA . GLU A 1 360 ? 9.498 -13.649 4.356 1.00 91.56 360 GLU A CA 1
ATOM 2670 C C . GLU A 1 360 ? 8.003 -13.355 4.232 1.00 91.56 360 GLU A C 1
ATOM 2672 O O . GLU A 1 360 ? 7.621 -12.285 3.762 1.00 91.56 360 GLU A O 1
ATOM 2677 N N . VAL A 1 361 ? 7.165 -14.316 4.623 1.00 86.56 361 VAL A N 1
ATOM 2678 C CA . VAL A 1 361 ? 5.710 -14.147 4.667 1.00 86.56 361 VAL A CA 1
ATOM 2679 C C . VAL A 1 361 ? 5.253 -14.321 6.106 1.00 86.56 361 VAL A C 1
ATOM 2681 O O . VAL A 1 361 ? 5.385 -15.407 6.673 1.00 86.56 361 VAL A O 1
ATOM 2684 N N . THR A 1 362 ? 4.686 -13.262 6.665 1.00 76.75 362 THR A N 1
ATOM 2685 C CA . THR A 1 362 ? 4.099 -13.228 8.002 1.00 76.75 362 THR A CA 1
ATOM 2686 C C . THR A 1 362 ? 2.588 -13.167 7.867 1.00 76.75 362 THR A C 1
ATOM 2688 O O . THR A 1 362 ? 2.066 -12.249 7.248 1.00 76.75 362 THR A O 1
ATOM 2691 N N . ASN A 1 363 ? 1.875 -14.130 8.449 1.00 74.75 363 ASN A N 1
ATOM 2692 C CA . ASN A 1 363 ? 0.416 -14.090 8.517 1.00 74.75 363 ASN A CA 1
ATOM 2693 C C . ASN A 1 363 ? -0.033 -13.457 9.833 1.00 74.75 363 ASN A C 1
ATOM 2695 O O . ASN A 1 363 ? 0.339 -13.933 10.907 1.00 74.75 363 ASN A O 1
ATOM 2699 N N . VAL A 1 364 ? -0.881 -12.441 9.738 1.00 71.19 364 VAL A N 1
ATOM 2700 C CA . VAL A 1 364 ? -1.629 -11.853 10.845 1.00 71.19 364 VAL A CA 1
ATOM 2701 C C . VAL A 1 364 ? -3.073 -12.312 10.695 1.00 71.19 364 VAL A C 1
ATOM 2703 O O . VAL A 1 364 ? -3.753 -11.964 9.731 1.00 71.19 364 VAL A O 1
ATOM 2706 N N . LEU A 1 365 ? -3.526 -13.149 11.627 1.00 75.06 365 LEU A N 1
ATOM 2707 C CA . LEU A 1 365 ? -4.901 -13.636 11.629 1.00 75.06 365 LEU A CA 1
ATOM 2708 C C . LEU A 1 365 ? -5.798 -12.582 12.265 1.00 75.06 365 LEU A C 1
ATOM 2710 O O . LEU A 1 365 ? -5.663 -12.270 13.448 1.00 75.06 365 LEU A O 1
ATOM 2714 N N . MET A 1 366 ? -6.705 -12.050 11.461 1.00 62.16 366 MET A N 1
ATOM 2715 C CA . MET A 1 366 ? -7.794 -11.195 11.893 1.00 62.16 366 MET A CA 1
ATOM 2716 C C . MET A 1 366 ? -8.920 -12.116 12.355 1.00 62.16 366 MET A C 1
ATOM 2718 O O . MET A 1 366 ? -9.428 -12.944 11.601 1.00 62.16 366 MET A O 1
ATOM 2722 N N . ASP A 1 367 ? -9.249 -12.066 13.636 1.00 53.44 367 ASP A N 1
ATOM 2723 C CA . ASP A 1 367 ? -10.173 -13.029 14.218 1.00 53.44 367 ASP A CA 1
ATOM 2724 C C . ASP A 1 367 ? -11.623 -12.554 14.025 1.00 53.44 367 ASP A C 1
ATOM 2726 O O . ASP A 1 367 ? -12.072 -11.634 14.709 1.00 53.44 367 ASP A O 1
ATOM 2730 N N . ALA A 1 368 ? -12.372 -13.206 13.125 1.00 43.72 368 ALA A N 1
ATOM 2731 C CA . ALA A 1 368 ? -13.833 -13.062 13.035 1.00 43.72 368 ALA A CA 1
ATOM 2732 C C . ALA A 1 368 ? -14.537 -13.599 14.297 1.00 43.72 368 ALA A C 1
ATOM 2734 O O . ALA A 1 368 ? -15.694 -13.283 14.569 1.00 43.72 368 ALA A O 1
ATOM 2735 N N . SER A 1 369 ? -13.845 -14.462 15.056 1.00 37.31 369 SER A N 1
ATOM 2736 C CA . SER A 1 369 ? -14.390 -15.259 16.156 1.00 37.31 369 SER A CA 1
ATOM 2737 C C . SER A 1 369 ? -13.846 -14.896 17.537 1.00 37.31 369 SER A C 1
ATOM 2739 O O . SER A 1 369 ? -14.165 -15.572 18.517 1.00 37.31 369 SER A O 1
ATOM 2741 N N . ALA A 1 370 ? -13.188 -13.743 17.679 1.00 37.53 370 ALA A N 1
ATOM 2742 C CA . ALA A 1 370 ? -13.001 -13.113 18.989 1.00 37.53 370 ALA A CA 1
ATOM 2743 C C . ALA A 1 370 ? -14.322 -12.576 19.600 1.00 37.53 370 ALA A C 1
ATOM 2745 O O . ALA A 1 370 ? -14.296 -11.745 20.499 1.00 37.53 370 ALA A O 1
ATOM 2746 N N . GLN A 1 371 ? -15.478 -13.084 19.154 1.00 37.22 371 GLN A N 1
ATOM 2747 C CA . GLN A 1 371 ? -16.736 -13.088 19.906 1.00 37.22 371 GLN A CA 1
ATOM 2748 C C . GLN A 1 371 ? -16.901 -14.343 20.797 1.00 37.22 371 GLN A C 1
ATOM 2750 O O . GLN A 1 371 ? -17.972 -14.596 21.346 1.00 37.22 371 GLN A O 1
ATOM 2755 N N . GLY A 1 372 ? -15.853 -15.157 20.962 1.00 29.36 372 GLY A N 1
ATOM 2756 C CA . GLY A 1 372 ? -15.813 -16.248 21.936 1.00 29.36 372 GLY A CA 1
ATOM 2757 C C . GLY A 1 372 ? -15.461 -15.748 23.338 1.00 29.36 372 GLY A C 1
ATOM 2758 O O . GLY A 1 372 ? -14.415 -15.138 23.530 1.00 29.36 372 GLY A O 1
ATOM 2759 N N . GLU A 1 373 ? -16.326 -16.040 24.310 1.00 34.06 373 GLU A N 1
ATOM 2760 C CA . GLU A 1 373 ? -16.216 -15.696 25.735 1.00 34.06 373 GLU A CA 1
ATOM 2761 C C . GLU A 1 373 ? -14.765 -15.743 26.259 1.00 34.06 373 GLU A C 1
ATOM 2763 O O . GLU A 1 373 ? -14.186 -16.807 26.503 1.00 34.06 373 GLU A O 1
ATOM 2768 N N . GLN A 1 374 ? -14.170 -14.554 26.388 1.00 37.19 374 GLN A N 1
ATOM 2769 C CA . GLN A 1 374 ? -12.793 -14.340 26.815 1.00 37.19 374 GLN A CA 1
ATOM 2770 C C . GLN A 1 374 ? -12.640 -14.867 28.255 1.00 37.19 374 GLN A C 1
ATOM 2772 O O . GLN A 1 374 ? -13.451 -14.524 29.124 1.00 37.19 374 GLN A O 1
ATOM 2777 N N . PRO A 1 375 ? -11.630 -15.705 28.562 1.00 34.47 375 PRO A N 1
ATOM 2778 C CA . PRO A 1 375 ? -11.367 -16.097 29.941 1.00 34.47 375 PRO A CA 1
ATOM 2779 C C . PRO A 1 375 ? -11.100 -14.821 30.738 1.00 34.47 375 PRO A C 1
ATOM 2781 O O . PRO A 1 375 ? -10.273 -14.029 30.302 1.00 34.47 375 PRO A O 1
ATOM 2784 N N . ALA A 1 376 ? -11.820 -14.624 31.852 1.00 37.69 376 ALA A N 1
ATOM 2785 C CA . ALA A 1 376 ? -11.839 -13.401 32.663 1.00 37.69 376 ALA A CA 1
ATOM 2786 C C . ALA A 1 376 ? -10.517 -12.613 32.590 1.00 37.69 376 ALA A C 1
ATOM 2788 O O . ALA A 1 376 ? -9.543 -12.944 33.272 1.00 37.69 376 ALA A O 1
ATOM 2789 N N . ALA A 1 377 ? -10.489 -11.613 31.706 1.00 46.31 377 ALA A N 1
ATOM 2790 C CA . ALA A 1 377 ? -9.315 -10.802 31.447 1.00 46.31 377 ALA A CA 1
ATOM 2791 C C . ALA A 1 377 ? -9.003 -9.956 32.685 1.00 46.31 377 ALA A C 1
ATOM 2793 O O . ALA A 1 377 ? -9.908 -9.430 33.339 1.00 46.31 377 ALA A O 1
ATOM 2794 N N . ASN A 1 378 ? -7.716 -9.776 32.990 1.00 61.81 378 ASN A N 1
ATOM 2795 C CA . ASN A 1 378 ? -7.320 -8.619 33.782 1.00 61.81 378 ASN A CA 1
ATOM 2796 C C . ASN A 1 378 ? -7.589 -7.394 32.907 1.00 61.81 378 ASN A C 1
ATOM 2798 O O . ASN A 1 378 ? -6.829 -7.128 31.980 1.00 61.81 378 ASN A O 1
ATOM 2802 N N . ALA A 1 379 ? -8.704 -6.711 33.167 1.00 73.38 379 ALA A N 1
ATOM 2803 C CA . ALA A 1 379 ? -9.073 -5.488 32.472 1.00 73.38 379 ALA A CA 1
ATOM 2804 C C . ALA A 1 379 ? -7.957 -4.441 32.594 1.00 73.38 379 ALA A C 1
ATOM 2806 O O . ALA A 1 379 ? -7.264 -4.380 33.617 1.00 73.38 379 ALA A O 1
ATOM 2807 N N . ALA A 1 380 ? -7.806 -3.615 31.557 1.00 84.94 380 ALA A N 1
ATOM 2808 C CA . ALA A 1 380 ? -6.871 -2.501 31.583 1.00 84.94 380 ALA A CA 1
ATOM 2809 C C . ALA A 1 380 ? -7.139 -1.607 32.808 1.00 84.94 380 ALA A C 1
ATOM 2811 O O . ALA A 1 380 ? -8.306 -1.323 33.113 1.00 84.94 380 ALA A O 1
ATOM 2812 N N . PRO A 1 381 ? -6.095 -1.168 33.540 1.00 90.62 381 PRO A N 1
ATOM 2813 C CA . PRO A 1 381 ? -6.271 -0.214 34.623 1.00 90.62 381 PRO A CA 1
ATOM 2814 C C . PRO A 1 381 ? -6.998 1.028 34.104 1.00 90.62 381 PRO A C 1
ATOM 2816 O O . PRO A 1 381 ? -6.668 1.561 33.044 1.00 90.62 381 PRO A O 1
ATOM 2819 N N . THR A 1 382 ? -8.012 1.465 34.851 1.00 95.00 382 THR A N 1
ATOM 2820 C CA . THR A 1 382 ? -8.760 2.679 34.524 1.00 95.00 382 THR A CA 1
ATOM 2821 C C . THR A 1 382 ? -8.106 3.888 35.175 1.00 95.00 382 THR A C 1
ATOM 2823 O O . THR A 1 382 ? -7.830 3.876 36.377 1.00 95.00 382 THR A O 1
ATOM 2826 N N . VAL A 1 383 ? -7.895 4.935 34.384 1.00 96.75 383 VAL A N 1
ATOM 2827 C CA . VAL A 1 383 ? -7.491 6.261 34.845 1.00 96.75 383 VAL A CA 1
ATOM 2828 C C . VAL A 1 383 ? -8.595 7.242 34.491 1.00 96.75 383 VAL A C 1
ATOM 2830 O O . VAL A 1 383 ? -8.978 7.341 33.330 1.00 96.75 383 VAL A O 1
ATOM 2833 N N . THR A 1 384 ? -9.078 7.984 35.483 1.00 98.06 384 THR A N 1
ATOM 2834 C CA . THR A 1 384 ? -10.141 8.970 35.287 1.00 98.06 384 THR A CA 1
ATOM 2835 C C . THR A 1 384 ? -9.569 10.383 35.255 1.00 98.06 384 THR A C 1
ATOM 2837 O O . THR A 1 384 ? -8.826 10.778 36.156 1.00 98.06 384 THR A O 1
ATOM 2840 N N . PHE A 1 385 ? -9.982 11.152 34.254 1.00 97.75 385 PHE A N 1
ATOM 2841 C CA . PHE A 1 385 ? -9.805 12.598 34.183 1.00 97.75 385 PHE A CA 1
ATOM 2842 C C . PHE A 1 385 ? -11.175 13.269 34.132 1.00 97.75 385 PHE A C 1
ATOM 2844 O O . PHE A 1 385 ? -12.089 12.796 33.458 1.00 97.75 385 PHE A O 1
ATOM 2851 N N . THR A 1 386 ? -11.323 14.379 34.844 1.00 97.75 386 THR A N 1
ATOM 2852 C CA . THR A 1 386 ? -12.563 15.151 34.915 1.00 97.75 386 THR A CA 1
ATOM 2853 C C . THR A 1 386 ? -12.330 16.552 34.367 1.00 97.75 386 THR A C 1
ATOM 2855 O O . THR A 1 386 ? -11.417 17.232 34.822 1.00 97.75 386 THR A O 1
ATOM 2858 N N . ALA A 1 387 ? -13.142 17.000 33.410 1.00 96.31 387 ALA A N 1
ATOM 2859 C CA . ALA A 1 387 ? -13.217 18.415 33.054 1.00 96.31 387 ALA A CA 1
ATOM 2860 C C . ALA A 1 387 ? -14.186 19.116 34.013 1.00 96.31 387 ALA A C 1
ATOM 2862 O O . ALA A 1 387 ? -15.361 18.746 34.080 1.00 96.31 387 ALA A O 1
ATOM 2863 N N . ALA A 1 388 ? -13.688 20.087 34.775 1.00 93.06 388 ALA A N 1
ATOM 2864 C CA . ALA A 1 388 ? -14.484 20.894 35.691 1.00 93.06 388 ALA A CA 1
ATOM 2865 C C . ALA A 1 388 ? -13.878 22.291 35.856 1.00 93.06 388 ALA A C 1
ATOM 2867 O O . ALA A 1 388 ? -12.667 22.450 36.008 1.00 93.06 388 ALA A O 1
ATOM 2868 N N . ASN A 1 389 ? -14.731 23.313 35.906 1.00 89.50 389 ASN A N 1
ATOM 2869 C CA . ASN A 1 389 ? -14.344 24.718 36.023 1.00 89.50 389 ASN A CA 1
ATOM 2870 C C . ASN A 1 389 ? -13.356 25.167 34.932 1.00 89.50 389 ASN A C 1
ATOM 2872 O O . ASN A 1 389 ? -12.477 25.991 35.192 1.00 89.50 389 ASN A O 1
ATOM 2876 N N . SER A 1 390 ? -13.506 24.632 33.719 1.00 86.62 390 SER A N 1
ATOM 2877 C CA . SER A 1 390 ? -12.597 24.854 32.592 1.00 86.62 390 SER A CA 1
ATOM 2878 C C . SER A 1 390 ? -11.139 24.484 32.904 1.00 86.62 390 SER A C 1
ATOM 2880 O O . SER A 1 390 ? -10.212 25.174 32.474 1.00 86.62 390 SER A O 1
ATOM 2882 N N . ALA A 1 391 ? -10.939 23.388 33.641 1.00 91.38 391 ALA A N 1
ATOM 2883 C CA . ALA A 1 391 ? -9.648 22.738 33.844 1.00 91.38 391 ALA A CA 1
ATOM 2884 C C . ALA A 1 391 ? -9.789 21.202 33.878 1.00 91.38 391 ALA A C 1
ATOM 2886 O O . ALA A 1 391 ? -10.891 20.675 34.044 1.00 91.38 391 ALA A O 1
ATOM 2887 N N . TYR A 1 392 ? -8.661 20.490 33.770 1.00 94.69 392 TYR A N 1
ATOM 2888 C CA . TYR A 1 392 ? -8.598 19.044 33.999 1.00 94.69 392 TYR A CA 1
ATOM 2889 C C . TYR A 1 392 ? -8.220 18.717 35.443 1.00 94.69 392 TYR A C 1
ATOM 2891 O O . TYR A 1 392 ? -7.215 19.198 35.961 1.00 94.69 392 TYR A O 1
ATOM 2899 N N . GLU A 1 393 ? -8.996 17.837 36.065 1.00 95.44 393 GLU A N 1
ATOM 2900 C CA . GLU A 1 393 ? -8.684 17.171 37.325 1.00 95.44 393 GLU A CA 1
ATOM 2901 C C . GLU A 1 393 ? -8.345 15.700 37.044 1.00 95.44 393 GLU A C 1
ATOM 2903 O O . GLU A 1 393 ? -9.094 15.000 36.366 1.00 95.44 393 GLU A O 1
ATOM 2908 N N . GLY A 1 394 ? -7.224 15.202 37.560 1.00 94.56 394 GLY A N 1
ATOM 2909 C CA . GLY A 1 394 ? -6.772 13.827 37.340 1.00 94.56 394 GLY A CA 1
ATOM 2910 C C . GLY A 1 394 ? -5.362 13.609 37.886 1.00 94.56 394 GLY A C 1
ATOM 2911 O O . GLY A 1 394 ? -4.823 14.494 38.553 1.00 94.56 394 GLY A O 1
ATOM 2912 N N . PRO A 1 395 ? -4.758 12.432 37.670 1.00 96.12 395 PRO A N 1
ATOM 2913 C CA . PRO A 1 395 ? -3.377 12.204 38.064 1.00 96.12 395 PRO A CA 1
ATOM 2914 C C . PRO A 1 395 ? -2.399 12.908 37.117 1.00 96.12 395 PRO A C 1
ATOM 2916 O O . PRO A 1 395 ? -2.504 12.779 35.902 1.00 96.12 395 PRO A O 1
ATOM 2919 N N . ASP A 1 396 ? -1.371 13.538 37.684 1.00 95.69 396 ASP A N 1
ATOM 2920 C CA . ASP A 1 396 ? -0.262 14.127 36.913 1.00 95.69 396 ASP A CA 1
ATOM 2921 C C . ASP A 1 396 ? 0.703 13.056 36.360 1.00 95.69 396 ASP A C 1
ATOM 2923 O O . ASP A 1 396 ? 1.593 13.346 35.560 1.00 95.69 396 ASP A O 1
ATOM 2927 N N . SER A 1 397 ? 0.561 11.799 36.805 1.00 96.56 397 SER A N 1
ATOM 2928 C CA . SER A 1 397 ? 1.359 10.679 36.306 1.00 96.56 397 SER A CA 1
ATOM 2929 C C . SER A 1 397 ? 0.617 9.346 36.331 1.00 96.56 397 SER A C 1
ATOM 2931 O O . SER A 1 397 ? -0.130 9.065 37.272 1.00 96.56 397 SER A O 1
ATOM 2933 N N . ILE A 1 398 ? 0.870 8.509 35.325 1.00 96.19 398 ILE A N 1
ATOM 2934 C CA . ILE A 1 398 ? 0.302 7.158 35.190 1.00 96.19 398 ILE A CA 1
ATOM 2935 C C . ILE A 1 398 ? 1.393 6.139 34.817 1.00 96.19 398 ILE A C 1
ATOM 2937 O O . ILE A 1 398 ? 2.454 6.531 34.322 1.00 96.19 398 ILE A O 1
ATOM 2941 N N . PRO A 1 399 ? 1.203 4.834 35.075 1.00 94.69 399 PRO A N 1
ATOM 2942 C CA . PRO A 1 399 ? 2.081 3.801 34.528 1.00 94.69 399 PRO A CA 1
ATOM 2943 C C . PRO A 1 399 ? 1.856 3.621 33.018 1.00 94.69 399 PRO A C 1
ATOM 2945 O O . PRO A 1 399 ? 0.740 3.782 32.534 1.00 94.69 399 PRO A O 1
ATOM 2948 N N . ALA A 1 400 ? 2.913 3.258 32.294 1.00 92.25 400 ALA A N 1
ATOM 2949 C CA . ALA A 1 400 ? 2.844 2.867 30.891 1.00 92.25 400 ALA A CA 1
ATOM 2950 C C . ALA A 1 400 ? 2.108 1.535 30.692 1.00 92.25 400 ALA A C 1
ATOM 2952 O O . ALA A 1 400 ? 2.051 0.695 31.597 1.00 92.25 400 ALA A O 1
ATOM 2953 N N . GLY A 1 401 ? 1.626 1.324 29.471 1.00 89.44 401 GLY A N 1
ATOM 2954 C CA . GLY A 1 401 ? 0.914 0.127 29.047 1.00 89.44 401 GLY A CA 1
ATOM 2955 C C . GLY A 1 401 ? -0.538 0.404 28.667 1.00 89.44 401 GLY A C 1
ATOM 2956 O O . GLY A 1 401 ? -1.019 1.542 28.695 1.00 89.44 401 GLY A O 1
ATOM 2957 N N . LEU A 1 402 ? -1.249 -0.677 28.348 1.00 90.62 402 LEU A N 1
ATOM 2958 C CA . LEU A 1 402 ? -2.658 -0.651 27.979 1.00 90.62 402 LEU A CA 1
ATOM 2959 C C . LEU A 1 402 ? -3.513 -0.073 29.115 1.00 90.62 402 LEU A C 1
ATOM 2961 O O . LEU A 1 402 ? -3.648 -0.686 30.173 1.00 90.62 402 LEU A O 1
ATOM 2965 N N . THR A 1 403 ? -4.092 1.103 28.884 1.00 93.69 403 THR A N 1
ATOM 2966 C CA . THR A 1 403 ? -4.793 1.900 29.898 1.00 93.69 403 THR A CA 1
ATOM 2967 C C . THR A 1 403 ? -6.163 2.312 29.384 1.00 93.69 403 THR A C 1
ATOM 2969 O O . THR A 1 403 ? -6.271 2.826 28.272 1.00 93.69 403 THR A O 1
ATOM 2972 N N . ARG A 1 404 ? -7.208 2.127 30.201 1.00 95.94 404 ARG A N 1
ATOM 2973 C CA . ARG A 1 404 ? -8.547 2.668 29.933 1.00 95.94 404 ARG A CA 1
ATOM 2974 C C . ARG A 1 404 ? -8.626 4.086 30.494 1.00 95.94 404 ARG A C 1
ATOM 2976 O O . ARG A 1 404 ? -8.665 4.270 31.708 1.00 95.94 404 ARG A O 1
ATOM 2983 N N . ILE A 1 405 ? -8.646 5.085 29.626 1.00 97.06 405 ILE A N 1
ATOM 2984 C CA . ILE A 1 405 ? -8.847 6.483 29.994 1.00 97.06 405 ILE A CA 1
ATOM 2985 C C . ILE A 1 405 ? -10.347 6.757 30.037 1.00 97.06 405 ILE A C 1
ATOM 2987 O O . ILE A 1 405 ? -11.038 6.673 29.025 1.00 97.06 405 ILE A O 1
ATOM 2991 N N . GLU A 1 406 ? -10.847 7.098 31.218 1.00 97.75 406 GLU A N 1
ATOM 2992 C CA . GLU A 1 406 ? -12.218 7.538 31.440 1.00 97.75 406 GLU A CA 1
ATOM 2993 C C . GLU A 1 406 ? -12.251 9.061 31.555 1.00 97.75 406 GLU A C 1
ATOM 2995 O O . GLU A 1 406 ? -11.591 9.655 32.407 1.00 97.75 406 GLU A O 1
ATOM 3000 N N . PHE A 1 407 ? -13.026 9.697 30.686 1.00 97.81 407 PHE A N 1
ATOM 3001 C CA . PHE A 1 407 ? -13.207 11.133 30.658 1.00 97.81 407 PHE A CA 1
ATOM 3002 C C . PHE A 1 407 ? -14.606 11.503 31.144 1.00 97.81 407 PHE A C 1
ATOM 3004 O O . PHE A 1 407 ? -15.607 11.164 30.510 1.00 97.81 407 PHE A O 1
ATOM 3011 N N . VAL A 1 408 ? -14.666 12.215 32.267 1.00 98.06 408 VAL A N 1
ATOM 3012 C CA . VAL A 1 408 ? -15.900 12.741 32.854 1.00 98.06 408 VAL A CA 1
ATOM 3013 C C . VAL A 1 408 ? -15.979 14.233 32.563 1.00 98.06 408 VAL A C 1
ATOM 3015 O O . VAL A 1 408 ? -15.127 15.001 33.002 1.00 98.06 408 VAL A O 1
ATOM 3018 N N . ASN A 1 409 ? -17.017 14.675 31.866 1.00 97.19 409 ASN A N 1
ATOM 3019 C CA . ASN A 1 409 ? -17.255 16.096 31.674 1.00 97.19 409 ASN A CA 1
ATOM 3020 C C . ASN A 1 409 ? -18.277 16.608 32.697 1.00 97.19 409 ASN A C 1
ATOM 3022 O O . ASN A 1 409 ? -19.480 16.398 32.552 1.00 97.19 409 ASN A O 1
ATOM 3026 N N . ALA A 1 410 ? -17.793 17.274 33.745 1.00 96.19 410 ALA A N 1
ATOM 3027 C CA . ALA A 1 410 ? -18.621 17.873 34.789 1.00 96.19 410 ALA A CA 1
ATOM 3028 C C . ALA A 1 410 ? -18.952 19.356 34.526 1.00 96.19 410 ALA A C 1
ATOM 3030 O O . ALA A 1 410 ? -19.637 19.976 35.344 1.00 96.19 410 ALA A O 1
ATOM 3031 N N . ASP A 1 411 ? -18.488 19.920 33.409 1.00 92.81 411 ASP A N 1
ATOM 3032 C CA . ASP A 1 411 ? -18.774 21.293 33.005 1.00 92.81 411 ASP A CA 1
ATOM 3033 C C . ASP A 1 411 ? -20.076 21.411 32.195 1.00 92.81 411 ASP A C 1
ATOM 3035 O O . ASP A 1 411 ? -20.678 20.440 31.736 1.00 92.81 411 ASP A O 1
ATOM 3039 N N . GLU A 1 412 ? -20.545 22.650 32.028 1.00 90.69 412 GLU A N 1
ATOM 3040 C CA . GLU A 1 412 ? -21.761 22.972 31.263 1.00 90.69 412 GLU A CA 1
ATOM 3041 C C . GLU A 1 412 ? -21.518 23.061 29.743 1.00 90.69 412 GLU A C 1
ATOM 3043 O O . GLU A 1 412 ? -22.437 23.369 28.977 1.00 90.69 412 GLU A O 1
ATOM 3048 N N . LYS A 1 413 ? -20.283 22.816 29.295 1.00 89.06 413 LYS A N 1
ATOM 3049 C CA . LYS A 1 413 ? -19.858 22.854 27.891 1.00 89.06 413 LYS A CA 1
ATOM 3050 C C . LYS A 1 413 ? -19.282 21.513 27.475 1.00 89.06 413 LYS A C 1
ATOM 3052 O O . LYS A 1 413 ? -18.851 20.743 28.317 1.00 89.06 413 LYS A O 1
ATOM 3057 N N . GLU A 1 414 ? -19.276 21.249 26.177 1.00 91.88 414 GLU A N 1
ATOM 3058 C CA . GLU A 1 414 ? -18.528 20.128 25.615 1.00 91.88 414 GLU A CA 1
ATOM 3059 C C . GLU A 1 414 ? -17.022 20.368 25.756 1.00 91.88 414 GLU A C 1
ATOM 3061 O O . GLU A 1 414 ? -16.552 21.490 25.562 1.00 91.88 414 GLU A O 1
ATOM 3066 N N . HIS A 1 415 ? -16.287 19.302 26.055 1.00 93.81 415 HIS A N 1
ATOM 3067 C CA . HIS A 1 415 ? -14.831 19.296 26.082 1.00 93.81 415 HIS A CA 1
ATOM 3068 C C . HIS A 1 415 ? -14.309 18.021 25.419 1.00 93.81 415 HIS A C 1
ATOM 3070 O O . HIS A 1 415 ? -15.025 17.018 25.313 1.00 93.81 415 HIS A O 1
ATOM 3076 N N . THR A 1 416 ? -13.044 18.039 25.005 1.00 93.88 416 THR A N 1
ATOM 3077 C CA . THR A 1 416 ? -12.368 16.854 24.473 1.00 93.88 416 THR A CA 1
ATOM 3078 C C . THR A 1 416 ? -11.191 16.458 25.338 1.00 93.88 416 THR A C 1
ATOM 3080 O O . THR A 1 416 ? -10.384 17.316 25.650 1.00 93.88 416 THR A O 1
ATOM 3083 N N . LEU A 1 417 ? -10.997 15.177 25.638 1.00 95.94 417 LEU A N 1
ATOM 3084 C CA . LEU A 1 417 ? -9.744 14.706 26.231 1.00 95.94 417 LEU A CA 1
ATOM 3085 C C . LEU A 1 417 ? -8.890 14.070 25.144 1.00 95.94 417 LEU A C 1
ATOM 3087 O O . LEU A 1 417 ? -9.018 12.874 24.878 1.00 95.94 417 LEU A O 1
ATOM 3091 N N . TRP A 1 418 ? -8.058 14.884 24.495 1.00 94.19 418 TRP A N 1
ATOM 3092 C CA . TRP A 1 418 ? -7.102 14.424 23.487 1.00 94.19 418 TRP A CA 1
ATOM 3093 C C . TRP A 1 418 ? -5.705 14.362 24.077 1.00 94.19 418 TRP A C 1
ATOM 3095 O O . TRP A 1 418 ? -5.337 15.198 24.906 1.00 94.19 418 TRP A O 1
ATOM 3105 N N . LEU A 1 419 ? -4.944 13.357 23.654 1.00 95.06 419 LEU A N 1
ATOM 3106 C CA . LEU A 1 419 ? -3.636 13.049 24.202 1.00 95.06 419 LEU A CA 1
ATOM 3107 C C . LEU A 1 419 ? -2.573 13.115 23.102 1.00 95.06 419 LEU A C 1
ATOM 3109 O O . LEU A 1 419 ? -2.721 12.510 22.044 1.00 95.06 419 LEU A O 1
ATOM 3113 N N . VAL A 1 420 ? -1.478 13.830 23.352 1.00 95.31 420 VAL A N 1
ATOM 3114 C CA . VAL A 1 420 ? -0.318 13.873 22.447 1.00 95.31 420 VAL A CA 1
ATOM 3115 C C . VAL A 1 420 ? 0.964 13.621 23.228 1.00 95.31 420 VAL A C 1
ATOM 3117 O O . VAL A 1 420 ? 1.234 14.304 24.217 1.00 95.31 420 VAL A O 1
ATOM 3120 N N . ARG A 1 421 ? 1.745 12.622 22.809 1.00 96.19 421 ARG A N 1
ATOM 3121 C CA . ARG A 1 421 ? 3.100 12.373 23.311 1.00 96.19 421 ARG A CA 1
ATOM 3122 C C . ARG A 1 421 ? 4.051 13.353 22.652 1.00 96.19 421 ARG A C 1
ATOM 3124 O O . ARG A 1 421 ? 3.947 13.614 21.456 1.00 96.19 421 ARG A O 1
ATOM 3131 N N . ARG A 1 422 ? 5.004 13.847 23.427 1.00 95.00 422 ARG A N 1
ATOM 3132 C CA . ARG A 1 422 ? 6.040 14.771 22.983 1.00 95.00 422 ARG A CA 1
ATOM 3133 C C . ARG A 1 422 ? 7.402 14.113 23.172 1.00 95.00 422 ARG A C 1
ATOM 3135 O O . ARG A 1 422 ? 7.621 13.416 24.165 1.00 95.00 422 ARG A O 1
ATOM 3142 N N . ASP A 1 423 ? 8.314 14.335 22.238 1.00 92.12 423 ASP A N 1
ATOM 3143 C CA . ASP A 1 423 ? 9.712 13.957 22.432 1.00 92.12 423 ASP A CA 1
ATOM 3144 C C . ASP A 1 423 ? 10.406 14.826 23.491 1.00 92.12 423 ASP A C 1
ATOM 3146 O O . ASP A 1 423 ? 9.952 15.915 23.854 1.00 92.12 423 ASP A O 1
ATOM 3150 N N . GLU A 1 424 ? 11.541 14.336 23.991 1.00 88.75 424 GLU A N 1
ATOM 3151 C CA . GLU A 1 424 ? 12.300 14.992 25.054 1.00 88.75 424 GLU A CA 1
ATOM 3152 C C . GLU A 1 424 ? 12.661 16.443 24.687 1.00 88.75 424 GLU A C 1
ATOM 3154 O O . GLU A 1 424 ? 13.201 16.737 23.619 1.00 88.75 424 GLU A O 1
ATOM 3159 N N . GLY A 1 425 ? 12.370 17.370 25.603 1.00 87.25 425 GLY A N 1
ATOM 3160 C CA . GLY A 1 425 ? 12.656 18.797 25.435 1.00 87.25 425 GLY A CA 1
ATOM 3161 C C . GLY A 1 425 ? 11.577 19.595 24.698 1.00 87.25 425 GLY A C 1
ATOM 3162 O O . GLY A 1 425 ? 11.722 20.814 24.595 1.00 87.25 425 GLY A O 1
ATOM 3163 N N . LYS A 1 426 ? 10.499 18.955 24.229 1.00 92.88 426 LYS A N 1
ATOM 3164 C CA . LYS A 1 426 ? 9.323 19.633 23.668 1.00 92.88 426 LYS A CA 1
ATOM 3165 C C . LYS A 1 426 ? 8.335 20.011 24.767 1.00 92.88 426 LYS A C 1
ATOM 3167 O O . LYS A 1 426 ? 8.052 19.237 25.678 1.00 92.88 426 LYS A O 1
ATOM 3172 N N . SER A 1 427 ? 7.818 21.227 24.681 1.00 88.12 427 SER A N 1
ATOM 3173 C CA . SER A 1 427 ? 6.892 21.825 25.638 1.00 88.12 427 SER A CA 1
ATOM 3174 C C . SER A 1 427 ? 5.448 21.774 25.140 1.00 88.12 427 SER A C 1
ATOM 3176 O O . SER A 1 427 ? 5.167 21.435 23.991 1.00 88.12 427 SER A O 1
ATOM 3178 N N . PHE A 1 428 ? 4.501 22.130 26.008 1.00 83.06 428 PHE A N 1
ATOM 3179 C CA . PHE A 1 428 ? 3.118 22.341 25.584 1.00 83.06 428 PHE A CA 1
ATOM 3180 C C . PHE A 1 428 ? 2.993 23.501 24.583 1.00 83.06 428 PHE A C 1
ATOM 3182 O O . PHE A 1 428 ? 2.229 23.400 23.628 1.00 83.06 428 PHE A O 1
ATOM 3189 N N . ASP A 1 429 ? 3.797 24.558 24.733 1.00 84.94 429 ASP A N 1
ATOM 3190 C CA . ASP A 1 429 ? 3.805 25.686 23.794 1.00 84.94 429 ASP A CA 1
ATOM 3191 C C . ASP A 1 429 ? 4.219 25.251 22.377 1.00 84.94 429 ASP A C 1
ATOM 3193 O O . ASP A 1 429 ? 3.703 25.785 21.395 1.00 84.94 429 ASP A O 1
ATOM 3197 N N . ASP A 1 430 ? 5.095 24.246 22.252 1.00 87.94 430 ASP A N 1
ATOM 3198 C CA . ASP A 1 430 ? 5.444 23.665 20.950 1.00 87.94 430 ASP A CA 1
ATOM 3199 C C . ASP A 1 430 ? 4.229 22.975 20.309 1.00 87.94 430 ASP A C 1
ATOM 3201 O O . ASP A 1 430 ? 3.984 23.149 19.116 1.00 87.94 430 ASP A O 1
ATOM 3205 N N . VAL A 1 431 ? 3.431 22.241 21.096 1.00 84.81 431 VAL A N 1
ATOM 3206 C CA . VAL A 1 431 ? 2.178 21.611 20.632 1.00 84.81 431 VAL A CA 1
ATOM 3207 C C . VAL A 1 431 ? 1.171 22.677 20.201 1.00 84.81 431 VAL A C 1
ATOM 3209 O O . VAL A 1 431 ? 0.583 22.575 19.126 1.00 84.81 431 VAL A O 1
ATOM 3212 N N . LEU A 1 432 ? 1.002 23.736 20.996 1.00 82.12 432 LEU A N 1
ATOM 3213 C CA . LEU A 1 432 ? 0.158 24.878 20.639 1.00 82.12 432 LEU A CA 1
ATOM 3214 C C . LEU A 1 432 ? 0.599 25.528 19.316 1.00 82.12 432 LEU A C 1
ATOM 3216 O O . LEU A 1 432 ? -0.248 25.940 18.521 1.00 82.12 432 LEU A O 1
ATOM 3220 N N . GLY A 1 433 ? 1.911 25.590 19.070 1.00 80.19 433 GLY A N 1
ATOM 3221 C CA . GLY A 1 433 ? 2.497 26.079 17.824 1.00 80.19 433 GLY A CA 1
ATOM 3222 C C . GLY A 1 433 ? 2.080 25.270 16.595 1.00 80.19 433 GLY A C 1
ATOM 3223 O O . GLY A 1 433 ? 1.772 25.872 15.567 1.00 80.19 433 GLY A O 1
ATOM 3224 N N . VAL A 1 434 ? 1.988 23.938 16.714 1.00 81.50 434 VAL A N 1
ATOM 3225 C CA . VAL A 1 434 ? 1.488 23.061 15.636 1.00 81.50 434 VAL A CA 1
ATOM 3226 C C . VAL A 1 434 ? 0.063 23.460 15.252 1.00 81.50 434 VAL A C 1
ATOM 3228 O O . VAL A 1 434 ? -0.218 23.762 14.095 1.00 81.50 434 VAL A O 1
ATOM 3231 N N . PHE A 1 435 ? -0.833 23.566 16.235 1.00 75.38 435 PHE A N 1
ATOM 3232 C CA . PHE A 1 435 ? -2.232 23.920 15.984 1.00 75.38 435 PHE A CA 1
ATOM 3233 C C . PHE A 1 435 ? -2.424 25.339 15.447 1.00 75.38 435 PHE A C 1
ATOM 3235 O O . PHE A 1 435 ? -3.316 25.571 14.634 1.00 75.38 435 PHE A O 1
ATOM 3242 N N . ALA A 1 436 ? -1.590 26.292 15.869 1.00 72.31 436 ALA A N 1
ATOM 3243 C CA . ALA A 1 436 ? -1.615 27.644 15.320 1.00 72.31 436 ALA A CA 1
ATOM 3244 C C . ALA A 1 436 ? -1.247 27.680 13.822 1.00 72.31 436 ALA A C 1
ATOM 3246 O O . ALA A 1 436 ? -1.700 28.579 13.114 1.00 72.31 436 ALA A O 1
ATOM 3247 N N . ALA A 1 437 ? -0.460 26.710 13.341 1.00 69.31 437 ALA A N 1
ATOM 3248 C CA . ALA A 1 437 ? -0.012 26.609 11.952 1.00 69.31 437 ALA A CA 1
ATOM 3249 C C . ALA A 1 437 ? -0.958 25.804 11.037 1.00 69.31 437 ALA A C 1
ATOM 3251 O O . ALA A 1 437 ? -0.960 26.040 9.826 1.00 69.31 437 ALA A O 1
ATOM 3252 N N . LEU A 1 438 ? -1.814 24.931 11.596 1.00 64.69 438 LEU A N 1
ATOM 3253 C CA . LEU A 1 438 ? -2.728 24.054 10.834 1.00 64.69 438 LEU A CA 1
ATOM 3254 C C . LEU A 1 438 ? -3.652 24.792 9.846 1.00 64.69 438 LEU A C 1
ATOM 3256 O O . LEU A 1 438 ? -4.156 24.182 8.909 1.00 64.69 438 LEU A O 1
ATOM 3260 N N . GLY A 1 439 ? -3.885 26.094 10.034 1.00 55.69 439 GLY A N 1
ATOM 3261 C CA . GLY A 1 439 ? -4.707 26.908 9.132 1.00 55.69 439 GLY A CA 1
ATOM 3262 C C . GLY A 1 439 ? -3.990 27.449 7.888 1.00 55.69 439 GLY A C 1
ATOM 3263 O O . GLY A 1 439 ? -4.663 27.968 7.000 1.00 55.69 439 GLY A O 1
ATOM 3264 N N . SER A 1 440 ? -2.657 27.380 7.819 1.00 59.34 440 SER A N 1
ATOM 3265 C CA . SER A 1 440 ? -1.869 27.956 6.715 1.00 59.34 440 SER A CA 1
ATOM 3266 C C . SER A 1 440 ? -0.891 26.977 6.073 1.00 59.34 440 SER A C 1
ATOM 3268 O O . SER A 1 440 ? -0.742 27.003 4.857 1.00 59.34 440 SER A O 1
ATOM 3270 N N . GLU A 1 441 ? -0.240 26.135 6.876 1.00 61.81 441 GLU A N 1
ATOM 3271 C CA . GLU A 1 441 ? 0.738 25.129 6.442 1.00 61.81 441 GLU A CA 1
ATOM 3272 C C . GLU A 1 441 ? 0.601 23.931 7.398 1.00 61.81 441 GLU A C 1
ATOM 3274 O O . GLU A 1 441 ? 1.310 23.872 8.405 1.00 61.81 441 GLU A O 1
ATOM 3279 N N . PRO A 1 442 ? -0.390 23.041 7.190 1.00 67.50 442 PRO A N 1
ATOM 3280 C CA . PRO A 1 442 ? -0.617 21.930 8.102 1.00 67.50 442 PRO A CA 1
ATOM 3281 C C . PRO A 1 442 ? 0.567 20.961 8.066 1.00 67.50 442 PRO A C 1
ATOM 3283 O O . PRO A 1 442 ? 0.842 20.330 7.051 1.00 67.50 442 PRO A O 1
ATOM 3286 N N . GLU A 1 443 ? 1.260 20.846 9.197 1.00 78.62 443 GLU A N 1
ATOM 3287 C CA . GLU A 1 443 ? 2.348 19.897 9.415 1.00 78.62 443 GLU A CA 1
ATOM 3288 C C . GLU A 1 443 ? 2.088 19.145 10.722 1.00 78.62 443 GLU A C 1
ATOM 3290 O O . GLU A 1 443 ? 1.819 19.755 11.761 1.00 78.62 443 GLU A O 1
ATOM 3295 N N . PHE A 1 444 ? 2.195 17.817 10.678 1.00 85.00 444 PHE A N 1
ATOM 3296 C CA . PHE A 1 444 ? 2.194 16.961 11.861 1.00 85.00 444 PHE A CA 1
ATOM 3297 C C . PHE A 1 444 ? 3.626 16.499 12.125 1.00 85.00 444 PHE A C 1
ATOM 3299 O O . PHE A 1 444 ? 4.072 15.513 11.537 1.00 85.00 444 PHE A O 1
ATOM 3306 N N . PRO A 1 445 ? 4.393 17.218 12.957 1.00 88.38 445 PRO A N 1
ATOM 3307 C CA . PRO A 1 445 ? 5.797 16.899 13.133 1.00 88.38 445 PRO A CA 1
ATOM 3308 C C . PRO A 1 445 ? 6.001 15.562 13.851 1.00 88.38 445 PRO A C 1
ATOM 3310 O O . PRO A 1 445 ? 5.324 15.269 14.832 1.00 88.38 445 PRO A O 1
ATOM 3313 N N . GLU A 1 446 ? 7.031 14.817 13.446 1.00 86.19 446 GLU A N 1
ATOM 3314 C CA . GLU A 1 446 ? 7.359 13.494 14.007 1.00 86.19 446 GLU A CA 1
ATOM 3315 C C . GLU A 1 446 ? 7.620 13.501 15.524 1.00 86.19 446 GLU A C 1
ATOM 3317 O O . GLU A 1 446 ? 7.425 12.487 16.192 1.00 86.19 446 GLU A O 1
ATOM 3322 N N . TRP A 1 447 ? 8.033 14.645 16.087 1.00 91.50 447 TRP A N 1
ATOM 3323 C CA . TRP A 1 447 ? 8.274 14.782 17.529 1.00 91.50 447 TRP A CA 1
ATOM 3324 C C . TRP A 1 447 ? 6.985 14.772 18.369 1.00 91.50 447 TRP A C 1
ATOM 3326 O O . TRP A 1 447 ? 7.063 14.690 19.599 1.00 91.50 447 TRP A O 1
ATOM 3336 N N . ALA A 1 448 ? 5.817 14.894 17.729 1.00 92.62 448 ALA A N 1
ATOM 3337 C CA . ALA A 1 448 ? 4.501 14.823 18.345 1.00 92.62 448 ALA A CA 1
ATOM 3338 C C . ALA A 1 448 ? 3.760 13.575 17.845 1.00 92.62 448 ALA A C 1
ATOM 3340 O O . ALA A 1 448 ? 3.547 13.395 16.650 1.00 92.62 448 ALA A O 1
ATOM 3341 N N . VAL A 1 449 ? 3.338 12.712 18.766 1.00 93.75 449 VAL A N 1
ATOM 3342 C CA . VAL A 1 449 ? 2.563 11.505 18.443 1.00 93.75 449 VAL A CA 1
ATOM 3343 C C . VAL A 1 449 ? 1.181 11.648 19.059 1.00 93.75 449 VAL A C 1
ATOM 3345 O O . VAL A 1 449 ? 1.053 11.700 20.281 1.00 93.75 449 VAL A O 1
ATOM 3348 N N . TRP A 1 450 ? 0.136 11.737 18.241 1.00 94.38 450 TRP A N 1
ATOM 3349 C CA . TRP A 1 450 ? -1.237 11.875 18.719 1.00 94.38 450 TRP A CA 1
ATOM 3350 C C . TRP A 1 450 ? -1.800 10.501 19.080 1.00 94.38 450 TRP A C 1
ATOM 3352 O O . TRP A 1 450 ? -1.836 9.612 18.240 1.00 94.38 450 TRP A O 1
ATOM 3362 N N . HIS A 1 451 ? -2.238 10.334 20.325 1.00 93.88 451 HIS A N 1
ATOM 3363 C CA . HIS A 1 451 ? -2.765 9.091 20.904 1.00 93.88 451 HIS A CA 1
ATOM 3364 C C . HIS A 1 451 ? -4.305 9.073 20.942 1.00 93.88 451 HIS A C 1
ATOM 3366 O O . HIS A 1 451 ? -4.929 8.404 21.765 1.00 93.88 451 HIS A O 1
ATOM 3372 N N . GLY A 1 452 ? -4.933 9.840 20.056 1.00 92.75 452 GLY A N 1
ATOM 3373 C CA . GLY A 1 452 ? -6.372 10.007 20.004 1.00 92.75 452 GLY A CA 1
ATOM 3374 C C . GLY A 1 452 ? -6.985 10.649 21.239 1.00 92.75 452 GLY A C 1
ATOM 3375 O O . GLY A 1 452 ? -6.356 11.433 21.956 1.00 92.75 452 GLY A O 1
ATOM 3376 N N . GLY A 1 453 ? -8.272 10.378 21.430 1.00 94.50 453 GLY A N 1
ATOM 3377 C CA . GLY A 1 453 ? -9.074 10.997 22.471 1.00 94.50 453 GLY A CA 1
ATOM 3378 C C . GLY A 1 453 ? -10.560 11.001 22.161 1.00 94.50 453 GLY A C 1
ATOM 3379 O O . GLY A 1 453 ? -10.977 10.725 21.039 1.00 94.50 453 GLY A O 1
ATOM 3380 N N . VAL A 1 454 ? -11.361 11.345 23.164 1.00 95.12 454 VAL A N 1
ATOM 3381 C CA . VAL A 1 454 ? -12.828 11.351 23.074 1.00 95.12 454 VAL A CA 1
ATOM 3382 C C . VAL A 1 454 ? -13.391 12.743 23.328 1.00 95.12 454 VAL A C 1
ATOM 3384 O O . VAL A 1 454 ? -12.804 13.548 24.055 1.00 95.12 454 VAL A O 1
ATOM 3387 N N . THR A 1 455 ? -14.563 13.002 22.758 1.00 93.12 455 THR A N 1
ATOM 3388 C CA . THR A 1 455 ? -15.363 14.207 23.002 1.00 93.12 455 THR A CA 1
ATOM 3389 C C . THR A 1 455 ? -16.548 13.851 23.891 1.00 93.12 455 THR A C 1
ATOM 3391 O O . THR A 1 455 ? -17.236 12.865 23.626 1.00 93.12 455 THR A O 1
ATOM 3394 N N . ALA A 1 456 ? -16.790 14.637 24.939 1.00 92.62 456 ALA A N 1
ATOM 3395 C CA . ALA A 1 456 ? -17.912 14.437 25.851 1.00 92.62 456 ALA A CA 1
ATOM 3396 C C . ALA A 1 456 ? -18.711 15.734 25.998 1.00 92.62 456 ALA A C 1
ATOM 3398 O O . ALA A 1 456 ? -18.151 16.791 26.300 1.00 92.62 456 ALA A O 1
ATOM 3399 N N . GLY A 1 457 ? -20.028 15.649 25.820 1.00 92.44 457 GLY A N 1
ATOM 3400 C CA . GLY A 1 457 ? -20.950 16.741 26.100 1.00 92.44 457 GLY A CA 1
ATOM 3401 C C . GLY A 1 457 ? -21.126 17.002 27.605 1.00 92.44 457 GLY A C 1
ATOM 3402 O O . GLY A 1 457 ? -20.614 16.251 28.439 1.00 92.44 457 GLY A O 1
ATOM 3403 N N . PRO A 1 458 ? -21.871 18.057 27.979 1.00 94.38 458 PRO A N 1
ATOM 3404 C CA . PRO A 1 458 ? -22.104 18.409 29.380 1.00 94.38 458 PRO A CA 1
ATOM 3405 C C . PRO A 1 458 ? -22.720 17.262 30.191 1.00 94.38 458 PRO A C 1
ATOM 3407 O O . PRO A 1 458 ? -23.789 16.754 29.845 1.00 94.38 458 PRO A O 1
ATOM 3410 N N . GLY A 1 459 ? -22.074 16.882 31.295 1.00 94.31 459 GLY A N 1
ATOM 3411 C CA . GLY A 1 459 ? -22.518 15.798 32.177 1.00 94.31 459 GLY A CA 1
ATOM 3412 C C . GLY A 1 459 ? -22.281 14.386 31.633 1.00 94.31 459 GLY A C 1
ATOM 3413 O O . GLY A 1 459 ? -22.683 13.417 32.281 1.00 94.31 459 GLY A O 1
ATOM 3414 N N . GLU A 1 460 ? -21.664 14.245 30.459 1.00 95.50 460 GLU A N 1
ATOM 3415 C CA . GLU A 1 460 ? -21.375 12.944 29.870 1.00 95.50 460 GLU A CA 1
ATOM 3416 C C . GLU A 1 460 ? -20.082 12.332 30.411 1.00 95.50 460 GLU A C 1
ATOM 3418 O O . GLU A 1 460 ? -19.159 13.008 30.864 1.00 95.50 460 GLU A O 1
ATOM 3423 N N . THR A 1 461 ? -20.012 11.007 30.331 1.00 96.38 461 THR A N 1
ATOM 3424 C CA . THR A 1 461 ? -18.781 10.242 30.523 1.00 96.38 461 THR A CA 1
ATOM 3425 C C . THR A 1 461 ? -18.511 9.447 29.253 1.00 96.38 461 THR A C 1
ATOM 3427 O O . THR A 1 461 ? -19.439 8.905 28.644 1.00 96.38 461 THR A O 1
ATOM 3430 N N . ARG A 1 462 ? -17.249 9.414 28.833 1.00 95.81 462 ARG A N 1
ATOM 3431 C CA . ARG A 1 462 ? -16.757 8.632 27.695 1.00 95.81 462 ARG A CA 1
ATOM 3432 C C . ARG A 1 462 ? -15.474 7.926 28.095 1.00 95.81 462 ARG A C 1
ATOM 3434 O O . ARG A 1 462 ? -14.778 8.384 28.996 1.00 95.81 462 ARG A O 1
ATOM 3441 N N . ALA A 1 463 ? -15.152 6.830 27.427 1.00 96.00 463 ALA A N 1
ATOM 3442 C CA . ALA A 1 463 ? -13.911 6.123 27.679 1.00 96.00 463 ALA A CA 1
ATOM 3443 C C . ALA A 1 463 ? -13.296 5.593 26.390 1.00 96.00 463 ALA A C 1
ATOM 3445 O O . ALA A 1 463 ? -13.997 5.259 25.432 1.00 96.00 463 ALA A O 1
ATOM 3446 N N . TYR A 1 464 ? -11.973 5.512 26.401 1.00 96.75 464 TYR A N 1
ATOM 3447 C CA . TYR A 1 464 ? -11.199 4.819 25.388 1.00 96.75 464 TYR A CA 1
ATOM 3448 C C . TYR A 1 464 ? -10.012 4.111 26.034 1.00 96.75 464 TYR A C 1
ATOM 3450 O O . TYR A 1 464 ? -9.549 4.482 27.109 1.00 96.75 464 TYR A O 1
ATOM 3458 N N . THR A 1 465 ? -9.534 3.059 25.391 1.00 95.94 465 THR A N 1
ATOM 3459 C CA . THR A 1 465 ? -8.373 2.281 25.797 1.00 95.94 465 THR A CA 1
ATOM 3460 C C . THR A 1 465 ? -7.291 2.442 24.744 1.00 95.94 465 THR A C 1
ATOM 3462 O O . THR A 1 465 ? -7.577 2.371 23.551 1.00 95.94 465 THR A O 1
ATOM 3465 N N . MET A 1 466 ? -6.048 2.644 25.168 1.00 93.38 466 MET A N 1
ATOM 3466 C CA . MET A 1 466 ? -4.892 2.676 24.273 1.00 93.38 466 MET A CA 1
ATOM 3467 C C . MET A 1 466 ? -3.651 2.164 25.007 1.00 93.38 466 MET A C 1
ATOM 3469 O O . MET A 1 466 ? -3.582 2.226 26.237 1.00 93.38 466 MET A O 1
ATOM 3473 N N . ASP A 1 467 ? -2.681 1.633 24.263 1.00 89.62 467 ASP A N 1
ATOM 3474 C CA . ASP A 1 467 ? -1.347 1.370 24.799 1.00 89.62 467 ASP A CA 1
ATOM 3475 C C . ASP A 1 467 ? -0.536 2.670 24.849 1.00 89.62 467 ASP A C 1
ATOM 3477 O O . ASP A 1 467 ? -0.309 3.325 23.828 1.00 89.62 467 ASP A O 1
ATOM 3481 N N . ILE A 1 468 ? -0.146 3.077 26.056 1.00 92.56 468 ILE A N 1
ATOM 3482 C CA . ILE A 1 468 ? 0.495 4.368 26.303 1.00 92.56 468 ILE A CA 1
ATOM 3483 C C . ILE A 1 468 ? 1.947 4.121 26.698 1.00 92.56 468 ILE A C 1
ATOM 3485 O O . ILE A 1 468 ? 2.245 3.622 27.786 1.00 92.56 468 ILE A O 1
ATOM 3489 N N . ALA A 1 469 ? 2.869 4.480 25.807 1.00 90.25 469 ALA A N 1
ATOM 3490 C CA . ALA A 1 469 ? 4.300 4.334 26.042 1.00 90.25 469 ALA A CA 1
ATOM 3491 C C . ALA A 1 469 ? 4.803 5.319 27.118 1.00 90.25 469 ALA A C 1
ATOM 3493 O O . ALA A 1 469 ? 4.220 6.394 27.283 1.00 90.25 469 ALA A O 1
ATOM 3494 N N . PRO A 1 470 ? 5.911 5.021 27.823 1.00 93.25 470 PRO A N 1
ATOM 3495 C CA . PRO A 1 470 ? 6.543 5.988 28.715 1.00 93.25 470 PRO A CA 1
ATOM 3496 C C . PRO A 1 470 ? 6.919 7.281 27.980 1.00 93.25 470 PRO A C 1
ATOM 3498 O O . PRO A 1 470 ? 7.404 7.233 26.849 1.00 93.25 470 PRO A O 1
ATOM 3501 N N . GLY A 1 471 ? 6.735 8.427 28.630 1.00 93.94 471 GLY A N 1
ATOM 3502 C CA . GLY A 1 471 ? 7.057 9.729 28.050 1.00 93.94 471 GLY A CA 1
ATOM 3503 C C . GLY A 1 471 ? 6.250 10.874 28.647 1.00 93.94 471 GLY A C 1
ATOM 3504 O O . GLY A 1 471 ? 5.452 10.678 29.566 1.00 93.94 471 GLY A O 1
ATOM 3505 N N . ASP A 1 472 ? 6.459 12.066 28.096 1.00 95.62 472 ASP A N 1
ATOM 3506 C CA . ASP A 1 472 ? 5.744 13.276 28.483 1.00 95.62 472 ASP A CA 1
ATOM 3507 C C . ASP A 1 472 ? 4.617 13.565 27.497 1.00 95.62 472 ASP A C 1
ATOM 3509 O O . ASP A 1 472 ? 4.816 13.651 26.284 1.00 95.62 472 ASP A O 1
ATOM 3513 N N . TYR A 1 473 ? 3.421 13.757 28.034 1.00 95.81 473 TYR A N 1
ATOM 3514 C CA . TYR A 1 473 ? 2.207 13.941 27.261 1.00 95.81 473 TYR A CA 1
ATOM 3515 C C . TYR A 1 473 ? 1.536 15.261 27.604 1.00 95.81 473 TYR A C 1
ATOM 3517 O O . TYR A 1 473 ? 1.688 15.792 28.705 1.00 95.81 473 TYR A O 1
ATOM 3525 N N . THR A 1 474 ? 0.767 15.768 26.652 1.00 94.69 474 THR A N 1
ATOM 3526 C CA . THR A 1 474 ? -0.187 16.849 26.864 1.00 94.69 474 THR A CA 1
ATOM 3527 C C . THR A 1 474 ? -1.594 16.299 26.705 1.00 94.69 474 THR A C 1
ATOM 3529 O O . THR A 1 474 ? -1.917 15.691 25.684 1.00 94.69 474 THR A O 1
ATOM 3532 N N . ILE A 1 475 ? -2.432 16.580 27.698 1.00 94.69 475 ILE A N 1
ATOM 3533 C CA . ILE A 1 475 ? -3.885 16.464 27.629 1.00 94.69 475 ILE A CA 1
ATOM 3534 C C . ILE A 1 475 ? -4.439 17.829 27.231 1.00 94.69 475 ILE A C 1
ATOM 3536 O O . ILE A 1 475 ? -4.035 18.835 27.815 1.00 94.69 475 ILE A O 1
ATOM 3540 N N . TYR A 1 476 ? -5.357 17.897 26.270 1.00 92.88 476 TYR A N 1
ATOM 3541 C CA . TYR A 1 476 ? -5.917 19.176 25.827 1.00 92.88 476 TYR A CA 1
ATOM 3542 C C . TYR A 1 476 ? -7.344 19.056 25.287 1.00 92.88 476 TYR A C 1
ATOM 3544 O O . TYR A 1 476 ? -7.741 18.011 24.772 1.00 92.88 476 TYR A O 1
ATOM 3552 N N . SER A 1 477 ? -8.106 20.152 25.415 1.00 92.25 477 SER A N 1
ATOM 3553 C CA . SER A 1 477 ? -9.410 20.329 24.765 1.00 92.25 477 SER A CA 1
ATOM 3554 C C . SER A 1 477 ? -9.284 21.110 23.460 1.00 92.25 477 SER A C 1
ATOM 3556 O O . SER A 1 477 ? -8.849 22.265 23.467 1.00 92.25 477 SER A O 1
ATOM 3558 N N . PHE A 1 478 ? -9.725 20.513 22.355 1.00 87.38 478 PHE A N 1
ATOM 3559 C CA . PHE A 1 478 ? -9.819 21.164 21.049 1.00 87.38 478 PHE A CA 1
ATOM 3560 C C . PHE A 1 478 ? -11.198 21.804 20.796 1.00 87.38 478 PHE A C 1
ATOM 3562 O O . PHE A 1 478 ? -11.396 22.483 19.789 1.00 87.38 478 PHE A O 1
ATOM 3569 N N . SER A 1 479 ? -12.150 21.655 21.727 1.00 85.25 479 SER A N 1
ATOM 3570 C CA . SER A 1 479 ? -13.430 22.373 21.685 1.00 85.25 479 SER A CA 1
ATOM 3571 C C . SER A 1 479 ? -13.206 23.888 21.698 1.00 85.25 479 SER A C 1
ATOM 3573 O O . SER A 1 479 ? -12.317 24.398 22.379 1.00 85.25 479 SER A O 1
ATOM 3575 N N . ALA A 1 480 ? -14.018 24.626 20.940 1.00 80.25 480 ALA A N 1
ATOM 3576 C CA . ALA A 1 480 ? -13.923 26.079 20.858 1.00 80.25 480 ALA A CA 1
ATOM 3577 C C . ALA A 1 480 ? -14.749 26.772 21.953 1.00 80.25 480 ALA A C 1
ATOM 3579 O O . ALA A 1 480 ? -15.880 26.385 22.255 1.00 80.25 480 ALA A O 1
ATOM 3580 N N . ASN A 1 481 ? -14.214 27.862 22.502 1.00 76.38 481 ASN A N 1
ATOM 3581 C CA . ASN A 1 481 ? -14.952 28.736 23.405 1.00 76.38 481 ASN A CA 1
ATOM 3582 C C . ASN A 1 481 ? -15.980 29.609 22.649 1.00 76.38 481 ASN A C 1
ATOM 3584 O O . ASN A 1 481 ? -16.152 29.521 21.433 1.00 76.38 481 ASN A O 1
ATOM 3588 N N . ALA A 1 482 ? -16.682 30.488 23.374 1.00 76.25 482 ALA A N 1
ATOM 3589 C CA . ALA A 1 482 ? -17.734 31.339 22.805 1.00 76.25 482 ALA A CA 1
ATOM 3590 C C . ALA A 1 482 ? -17.249 32.287 21.687 1.00 76.25 482 ALA A C 1
ATOM 3592 O O . ALA A 1 482 ? -18.060 32.690 20.850 1.00 76.25 482 ALA A O 1
ATOM 3593 N N . ASP A 1 483 ? -15.954 32.610 21.675 1.00 75.31 483 ASP A N 1
ATOM 3594 C CA . ASP A 1 483 ? -15.300 33.474 20.691 1.00 75.31 483 ASP A CA 1
ATOM 3595 C C . ASP A 1 483 ? -14.669 32.672 19.534 1.00 75.31 483 ASP A C 1
ATOM 3597 O O . ASP A 1 483 ? -14.040 33.252 18.652 1.00 75.31 483 ASP A O 1
ATOM 3601 N N . GLY A 1 484 ? -14.846 31.345 19.516 1.00 72.19 484 GLY A N 1
ATOM 3602 C CA . GLY A 1 484 ? -14.312 30.457 18.482 1.00 72.19 484 GLY A CA 1
ATOM 3603 C C . GLY A 1 484 ? -12.846 30.061 18.681 1.00 72.19 484 GLY A C 1
ATOM 3604 O O . GLY A 1 484 ? -12.270 29.434 17.799 1.00 72.19 484 GLY A O 1
ATOM 3605 N N . VAL A 1 485 ? -12.233 30.407 19.818 1.00 76.94 485 VAL A N 1
ATOM 3606 C CA . VAL A 1 485 ? -10.838 30.051 20.125 1.00 76.94 485 VAL A CA 1
ATOM 3607 C C . VAL A 1 485 ? -10.800 28.671 20.794 1.00 76.94 485 VAL A C 1
ATOM 3609 O O . VAL A 1 485 ? -11.538 28.481 21.766 1.00 76.94 485 VAL A O 1
ATOM 3612 N N . PRO A 1 486 ? -9.958 27.720 20.339 1.00 82.81 486 PRO A N 1
ATOM 3613 C CA . PRO A 1 486 ? -9.807 26.422 20.999 1.00 82.81 486 PRO A CA 1
ATOM 3614 C C . PRO A 1 486 ? -9.427 26.569 22.476 1.00 82.81 486 PRO A C 1
ATOM 3616 O O . PRO A 1 486 ? -8.530 27.341 22.828 1.00 82.81 486 PRO A O 1
ATOM 3619 N N . GLU A 1 487 ? -10.109 25.837 23.354 1.00 85.19 487 GLU A N 1
ATOM 3620 C CA . GLU A 1 487 ? -10.022 26.039 24.802 1.00 85.19 487 GLU A CA 1
ATOM 3621 C C . GLU A 1 487 ? -8.657 25.666 25.392 1.00 85.19 487 GLU A C 1
ATOM 3623 O O . GLU A 1 487 ? -8.293 26.189 26.451 1.00 85.19 487 GLU A O 1
ATOM 3628 N N . MET A 1 488 ? -7.857 24.855 24.690 1.00 85.25 488 MET A N 1
ATOM 3629 C CA . MET A 1 488 ? -6.453 24.601 25.029 1.00 85.25 488 MET A CA 1
ATOM 3630 C C . MET A 1 488 ? -5.602 25.881 25.103 1.00 85.25 488 MET A C 1
ATOM 3632 O O . MET A 1 488 ? -4.694 25.961 25.924 1.00 85.25 488 MET A O 1
ATOM 3636 N N . PHE A 1 489 ? -5.929 26.925 24.328 1.00 82.31 489 PHE A N 1
ATOM 3637 C CA . PHE A 1 489 ? -5.253 28.228 24.417 1.00 82.31 489 PHE A CA 1
ATOM 3638 C C . PHE A 1 489 ? -5.741 29.077 25.598 1.00 82.31 489 PHE A C 1
ATOM 3640 O O . PHE A 1 489 ? -5.159 30.117 25.907 1.00 82.31 489 PHE A O 1
ATOM 3647 N N . THR A 1 490 ? -6.829 28.665 26.252 1.00 81.62 490 THR A N 1
ATOM 3648 C CA . THR A 1 490 ? -7.470 29.399 27.349 1.00 81.62 490 THR A CA 1
ATOM 3649 C C . THR A 1 490 ? -7.500 28.625 28.667 1.00 81.62 490 THR A C 1
ATOM 3651 O O . THR A 1 490 ? -8.206 29.034 29.584 1.00 81.62 490 THR A O 1
ATOM 3654 N N . GLY A 1 491 ? -6.713 27.548 28.782 1.00 81.56 491 GLY A N 1
ATOM 3655 C CA . GLY A 1 491 ? -6.475 26.834 30.042 1.00 81.56 491 GLY A CA 1
ATOM 3656 C C . GLY A 1 491 ? -6.978 25.391 30.103 1.00 81.56 491 GLY A C 1
ATOM 3657 O O . GLY A 1 491 ? -6.674 24.709 31.077 1.00 81.56 491 GLY A O 1
ATOM 3658 N N . MET A 1 492 ? -7.676 24.889 29.077 1.00 91.75 492 MET A N 1
ATOM 3659 C CA . MET A 1 492 ? -8.088 23.478 29.009 1.00 91.75 492 MET A CA 1
ATOM 3660 C C . MET A 1 492 ? -6.960 22.594 28.475 1.00 91.75 492 MET A C 1
ATOM 3662 O O . MET A 1 492 ? -7.049 22.007 27.394 1.00 91.75 492 MET A O 1
ATOM 3666 N N . SER A 1 493 ? -5.881 22.523 29.247 1.00 91.75 493 SER A N 1
ATOM 3667 C CA . SER A 1 493 ? -4.702 21.712 28.963 1.00 91.75 493 SER A CA 1
ATOM 3668 C C . SER A 1 493 ? -3.984 21.314 30.247 1.00 91.75 493 SER A C 1
ATOM 3670 O O . SER A 1 493 ? -3.924 22.111 31.183 1.00 91.75 493 SER A O 1
ATOM 3672 N N . ALA A 1 494 ? -3.390 20.126 30.279 1.00 92.56 494 ALA A N 1
ATOM 3673 C CA . ALA A 1 494 ? -2.580 19.645 31.393 1.00 92.56 494 ALA A CA 1
ATOM 3674 C C . ALA A 1 494 ? -1.399 18.802 30.891 1.00 92.56 494 ALA A C 1
ATOM 3676 O O . ALA A 1 494 ? -1.494 18.143 29.855 1.00 92.56 494 ALA A O 1
ATOM 3677 N N . ASP A 1 495 ? -0.294 18.812 31.634 1.00 93.38 495 ASP A N 1
ATOM 3678 C CA . ASP A 1 495 ? 0.806 17.873 31.415 1.00 93.38 495 ASP A CA 1
ATOM 3679 C C . ASP A 1 495 ? 0.502 16.535 32.103 1.00 93.38 495 ASP A C 1
ATOM 3681 O O . ASP A 1 495 ? -0.084 16.496 33.185 1.00 93.38 495 ASP A O 1
ATOM 3685 N N . LEU A 1 496 ? 0.934 15.440 31.481 1.00 95.75 496 LEU A N 1
ATOM 3686 C CA . LEU A 1 496 ? 0.845 14.088 32.022 1.00 95.75 496 LEU A CA 1
ATOM 3687 C C . LEU A 1 496 ? 2.179 13.367 31.822 1.00 95.75 496 LEU A C 1
ATOM 3689 O O . LEU A 1 496 ? 2.663 13.253 30.697 1.00 95.75 496 LEU A O 1
ATOM 3693 N N . THR A 1 497 ? 2.746 12.815 32.894 1.00 96.50 497 THR A N 1
ATOM 3694 C CA . THR A 1 497 ? 3.946 11.970 32.808 1.00 96.50 497 THR A CA 1
ATOM 3695 C C . THR A 1 497 ? 3.574 10.490 32.837 1.00 96.50 497 THR A C 1
ATOM 3697 O O . THR A 1 497 ? 3.030 9.982 33.819 1.00 96.50 497 THR A O 1
ATOM 3700 N N . VAL A 1 498 ? 3.938 9.751 31.792 1.00 96.44 498 VAL A N 1
ATOM 3701 C CA . VAL A 1 498 ? 3.760 8.298 31.733 1.00 96.44 498 VAL A CA 1
ATOM 3702 C C . VAL A 1 498 ? 5.068 7.625 32.126 1.00 96.44 498 VAL A C 1
ATOM 3704 O O . VAL A 1 498 ? 6.101 7.771 31.473 1.00 96.44 498 VAL A O 1
ATOM 3707 N N . THR A 1 499 ? 5.035 6.894 33.234 1.00 95.69 499 THR A N 1
ATOM 3708 C CA . THR A 1 499 ? 6.212 6.268 33.845 1.00 95.69 499 THR A CA 1
ATOM 3709 C C . THR A 1 499 ? 6.392 4.837 33.354 1.00 95.69 499 THR A C 1
ATOM 3711 O O . THR A 1 499 ? 5.420 4.119 33.136 1.00 95.69 499 THR A O 1
ATOM 3714 N N . ALA A 1 500 ? 7.639 4.388 33.198 1.00 90.44 500 ALA A N 1
ATOM 3715 C CA . ALA A 1 500 ? 7.915 3.002 32.830 1.00 90.44 500 ALA A CA 1
ATOM 3716 C C . ALA A 1 500 ? 7.295 2.018 33.839 1.00 90.44 500 ALA A C 1
ATOM 3718 O O . ALA A 1 500 ? 7.454 2.176 35.051 1.00 90.44 500 ALA A O 1
ATOM 3719 N N . ALA A 1 501 ? 6.625 0.989 33.325 1.00 86.69 501 ALA A N 1
ATOM 3720 C CA . ALA A 1 501 ? 5.991 -0.064 34.108 1.00 86.69 501 ALA A CA 1
ATOM 3721 C C . ALA A 1 501 ? 6.376 -1.445 33.560 1.00 86.69 501 ALA A C 1
ATOM 3723 O O . ALA A 1 501 ? 6.767 -1.583 32.400 1.00 86.69 501 ALA A O 1
ATOM 3724 N N . GLU A 1 502 ? 6.295 -2.474 34.404 1.00 78.75 502 GLU A N 1
ATOM 3725 C CA . GLU A 1 502 ? 6.478 -3.855 33.952 1.00 78.75 502 GLU A CA 1
ATOM 3726 C C . GLU A 1 502 ? 5.278 -4.299 33.111 1.00 78.75 502 GLU A C 1
ATOM 3728 O O . GLU A 1 502 ? 4.143 -3.907 33.387 1.00 78.75 502 GLU A O 1
ATOM 3733 N N . ALA A 1 503 ? 5.525 -5.151 32.112 1.00 66.31 503 ALA A N 1
ATOM 3734 C CA . ALA A 1 503 ? 4.469 -5.719 31.287 1.00 66.31 503 ALA A CA 1
ATOM 3735 C C . ALA A 1 503 ? 3.460 -6.462 32.174 1.00 66.31 503 ALA A C 1
ATOM 3737 O O . ALA A 1 503 ? 3.748 -7.511 32.756 1.00 66.31 503 ALA A O 1
ATOM 3738 N N . THR A 1 504 ? 2.265 -5.896 32.284 1.00 62.78 504 THR A N 1
ATOM 3739 C CA . THR A 1 504 ? 1.139 -6.541 32.941 1.00 62.78 504 THR A CA 1
ATOM 3740 C C . THR A 1 504 ? 0.473 -7.423 31.891 1.00 62.78 504 THR A C 1
ATOM 3742 O O . THR A 1 504 ? 0.292 -6.994 30.759 1.00 62.78 504 THR A O 1
ATOM 3745 N N . GLY A 1 505 ? 0.145 -8.678 32.209 1.00 69.44 505 GLY A N 1
ATOM 3746 C CA . GLY A 1 505 ? -0.550 -9.596 31.287 1.00 69.44 505 GLY A CA 1
ATOM 3747 C C . GLY A 1 505 ? -2.006 -9.194 30.994 1.00 69.44 505 GLY A C 1
ATOM 3748 O O . GLY A 1 505 ? -2.880 -10.056 30.973 1.00 69.44 505 GLY A O 1
ATOM 3749 N N . VAL A 1 506 ? -2.267 -7.891 30.885 1.00 79.62 506 VAL A N 1
ATOM 3750 C CA . VAL A 1 506 ? -3.516 -7.252 30.480 1.00 79.62 506 VAL A CA 1
ATOM 3751 C C . VAL A 1 506 ? -3.683 -7.469 28.980 1.00 79.62 506 VAL A C 1
ATOM 3753 O O . VAL A 1 506 ? -2.726 -7.369 28.214 1.00 79.62 506 VAL A O 1
ATOM 3756 N N . THR A 1 507 ? -4.905 -7.772 28.563 1.00 76.94 507 THR A N 1
ATOM 3757 C CA . THR A 1 507 ? -5.258 -7.957 27.153 1.00 76.94 507 THR A CA 1
ATOM 3758 C C . THR A 1 507 ? -6.162 -6.818 26.684 1.00 76.94 507 THR A C 1
ATOM 3760 O O . THR A 1 507 ? -6.972 -6.349 27.491 1.00 76.94 507 THR A O 1
ATOM 3763 N N . PRO A 1 508 ? -6.078 -6.399 25.407 1.00 80.62 508 PRO A N 1
ATOM 3764 C CA . PRO A 1 508 ? -7.027 -5.454 24.824 1.00 80.62 508 PRO A CA 1
ATOM 3765 C C . PRO A 1 508 ? -8.486 -5.894 24.998 1.00 80.62 508 PRO A C 1
ATOM 3767 O O . PRO A 1 508 ? -8.751 -7.103 25.099 1.00 80.62 508 PRO A O 1
ATOM 3770 N N . PRO A 1 509 ? -9.433 -4.938 25.051 1.00 87.00 509 PRO A N 1
ATOM 3771 C CA . PRO A 1 509 ? -10.848 -5.275 25.033 1.00 87.00 509 PRO A CA 1
ATOM 3772 C C . PRO A 1 509 ? -11.214 -5.956 23.708 1.00 87.00 509 PRO A C 1
ATOM 3774 O O . PRO A 1 509 ? -10.640 -5.658 22.661 1.00 87.00 509 PRO A O 1
ATOM 3777 N N . ALA A 1 510 ? -12.174 -6.881 23.755 1.00 83.81 510 ALA A N 1
ATOM 3778 C CA . ALA A 1 510 ? -12.772 -7.424 22.542 1.00 83.81 510 ALA A CA 1
ATOM 3779 C C . ALA A 1 510 ? -13.551 -6.313 21.820 1.00 83.81 510 ALA A C 1
ATOM 3781 O O . ALA A 1 510 ? -14.259 -5.542 22.465 1.00 83.81 510 ALA A O 1
ATOM 3782 N N . ALA A 1 511 ? -13.392 -6.230 20.502 1.00 85.50 511 ALA A N 1
ATOM 3783 C CA . ALA A 1 511 ? -14.050 -5.230 19.674 1.00 85.50 511 ALA A CA 1
ATOM 3784 C C . ALA A 1 511 ? -15.273 -5.828 18.971 1.00 85.50 511 ALA A C 1
ATOM 3786 O O . ALA A 1 511 ? -15.192 -6.916 18.399 1.00 85.50 511 ALA A O 1
ATOM 3787 N N . ASP A 1 512 ? -16.376 -5.087 18.984 1.00 87.19 512 ASP A N 1
ATOM 3788 C CA . ASP A 1 512 ? -17.615 -5.405 18.269 1.00 87.19 512 ASP A CA 1
ATOM 3789 C C . ASP A 1 512 ? -17.580 -4.883 16.823 1.00 87.19 512 ASP A C 1
ATOM 3791 O O . ASP A 1 512 ? -18.196 -5.458 15.924 1.00 87.19 512 ASP A O 1
ATOM 3795 N N . LEU A 1 513 ? -16.830 -3.799 16.602 1.00 85.75 513 LEU A N 1
ATOM 3796 C CA . LEU A 1 513 ? -16.579 -3.182 15.304 1.00 85.75 513 LEU A CA 1
ATOM 3797 C C . LEU A 1 513 ? -15.090 -2.842 15.186 1.00 85.75 513 LEU A C 1
ATOM 3799 O O . LEU A 1 513 ? -14.473 -2.390 16.151 1.00 85.75 513 LEU A O 1
ATOM 3803 N N . ARG A 1 514 ? -14.510 -3.035 14.004 1.00 86.94 514 ARG A N 1
ATOM 3804 C CA . ARG A 1 514 ? -13.129 -2.653 13.697 1.00 86.94 514 ARG A CA 1
ATOM 3805 C C . ARG A 1 514 ? -13.116 -1.661 12.547 1.00 86.94 514 ARG A C 1
ATOM 3807 O O . ARG A 1 514 ? -13.766 -1.888 11.529 1.00 86.94 514 ARG A O 1
ATOM 3814 N N . THR A 1 515 ? -12.333 -0.604 12.702 1.00 85.62 515 THR A N 1
ATOM 3815 C CA . THR A 1 515 ? -12.121 0.420 11.685 1.00 85.62 515 THR A CA 1
ATOM 3816 C C . THR A 1 515 ? -10.626 0.635 11.486 1.00 85.62 515 THR A C 1
ATOM 3818 O O . THR A 1 515 ? -9.919 1.068 12.391 1.00 85.62 515 THR A O 1
ATOM 3821 N N . GLU A 1 516 ? -10.130 0.360 10.288 1.00 82.94 516 GLU A N 1
ATOM 3822 C CA . GLU A 1 516 ? -8.772 0.709 9.876 1.00 82.94 516 GLU A CA 1
ATOM 3823 C C . GLU A 1 516 ? -8.802 2.030 9.105 1.00 82.94 516 GLU A C 1
ATOM 3825 O O . GLU A 1 516 ? -9.591 2.194 8.176 1.00 82.94 516 GLU A O 1
ATOM 3830 N N . MET A 1 517 ? -7.954 2.970 9.504 1.00 88.44 517 MET A N 1
ATOM 3831 C CA . MET A 1 517 ? -7.713 4.244 8.837 1.00 88.44 517 MET A CA 1
ATOM 3832 C C . MET A 1 517 ? -6.466 4.082 7.979 1.00 88.44 517 MET A C 1
ATOM 3834 O O . MET A 1 517 ? -5.382 3.836 8.511 1.00 88.44 517 MET A O 1
ATOM 3838 N N . VAL A 1 518 ? -6.634 4.176 6.664 1.00 75.38 518 VAL A N 1
ATOM 3839 C CA . VAL A 1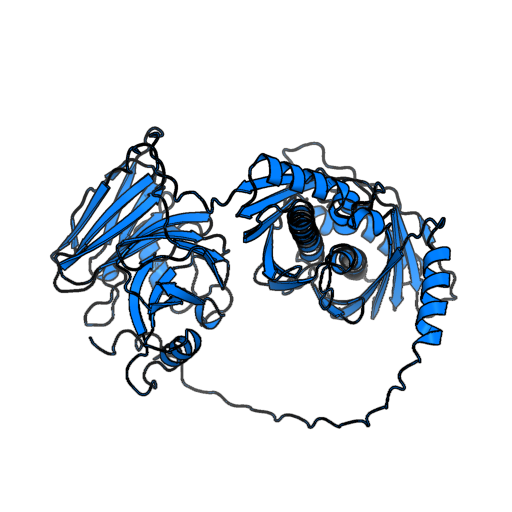 518 ? -5.568 3.925 5.696 1.00 75.38 518 VAL A CA 1
ATOM 3840 C C . VAL A 1 518 ? -5.625 4.969 4.592 1.00 75.38 518 VAL A C 1
ATOM 3842 O O . VAL A 1 518 ? -6.538 4.970 3.763 1.00 75.38 518 VAL A O 1
ATOM 3845 N N . ASP A 1 519 ? -4.641 5.867 4.611 1.00 79.19 519 ASP A N 1
ATOM 3846 C CA . ASP A 1 519 ? -4.563 7.047 3.751 1.00 79.19 519 ASP A CA 1
ATOM 3847 C C . ASP A 1 519 ? -5.933 7.756 3.703 1.00 79.19 519 ASP A C 1
ATOM 3849 O O . ASP A 1 519 ? -6.528 8.020 4.743 1.00 79.19 519 ASP A O 1
ATOM 3853 N N . TYR A 1 520 ? -6.514 8.006 2.529 1.00 81.62 520 TYR A N 1
ATOM 3854 C CA . TYR A 1 520 ? -7.829 8.651 2.422 1.00 81.62 520 TYR A CA 1
ATOM 3855 C C . TYR A 1 520 ? -9.014 7.677 2.475 1.00 81.62 520 TYR A C 1
ATOM 3857 O O . TYR A 1 520 ? -10.006 7.868 1.773 1.00 81.62 520 TYR A O 1
ATOM 3865 N N . SER A 1 521 ? -8.944 6.601 3.263 1.00 79.50 521 SER A N 1
ATOM 3866 C CA . SER A 1 521 ? -10.013 5.599 3.331 1.00 79.50 521 SER A CA 1
ATOM 3867 C C . SER A 1 521 ? -10.194 4.990 4.720 1.00 79.50 521 SER A C 1
ATOM 3869 O O . SER A 1 521 ? -9.268 4.934 5.529 1.00 79.50 521 SER A O 1
ATOM 3871 N N . TYR A 1 522 ? -11.401 4.476 4.968 1.00 81.50 522 TYR A N 1
ATOM 3872 C CA . TYR A 1 522 ? -11.666 3.568 6.077 1.00 81.50 522 TYR A CA 1
ATOM 3873 C C . TYR A 1 522 ? -11.964 2.164 5.560 1.00 81.50 522 TYR A C 1
ATOM 3875 O O . TYR A 1 522 ? -12.730 1.986 4.609 1.00 81.50 522 TYR A O 1
ATOM 3883 N N . VAL A 1 523 ? -11.436 1.158 6.250 1.00 70.75 523 VAL A N 1
ATOM 3884 C CA . VAL A 1 523 ? -11.906 -0.226 6.145 1.00 70.75 523 VAL A CA 1
ATOM 3885 C C . VAL A 1 523 ? -12.697 -0.538 7.401 1.00 70.75 523 VAL A C 1
ATOM 3887 O O . VAL A 1 523 ? -12.173 -0.426 8.504 1.00 70.75 523 VAL A O 1
ATOM 3890 N N . VAL A 1 524 ? -13.959 -0.921 7.234 1.00 79.38 524 VAL A N 1
ATOM 3891 C CA . VAL A 1 524 ? -14.859 -1.241 8.343 1.00 79.38 524 VAL A CA 1
ATOM 3892 C C . VAL A 1 524 ? -15.162 -2.732 8.312 1.00 79.38 524 VAL A C 1
ATOM 3894 O O . VAL A 1 524 ? -15.597 -3.251 7.285 1.00 79.38 524 VAL A O 1
ATOM 3897 N N . ALA A 1 525 ? -14.935 -3.412 9.431 1.00 73.56 525 ALA A N 1
ATOM 3898 C CA . ALA A 1 525 ? -15.208 -4.831 9.604 1.00 73.56 525 ALA A CA 1
ATOM 3899 C C . ALA A 1 525 ? -16.041 -5.071 10.869 1.00 73.56 525 ALA A C 1
ATOM 3901 O O . ALA A 1 525 ? -15.821 -4.449 11.910 1.00 73.56 525 ALA A O 1
ATOM 3902 N N . GLY A 1 526 ? -16.984 -6.007 10.777 1.00 71.25 526 GLY A N 1
ATOM 3903 C CA . GLY A 1 526 ? -17.957 -6.305 11.828 1.00 71.25 526 GLY A CA 1
ATOM 3904 C C . GLY A 1 526 ? -19.364 -5.796 11.504 1.00 71.25 526 GLY A C 1
ATOM 3905 O O . GLY A 1 526 ? -19.572 -5.008 10.585 1.00 71.25 526 GLY A O 1
ATOM 3906 N N . ALA A 1 527 ? -20.338 -6.294 12.261 1.00 77.81 527 ALA A N 1
ATOM 3907 C CA . ALA A 1 527 ? -21.750 -5.940 12.148 1.00 77.81 527 ALA A CA 1
ATOM 3908 C C . ALA A 1 527 ? -22.313 -5.756 13.568 1.00 77.81 527 ALA A C 1
ATOM 3910 O O . ALA A 1 527 ? -22.834 -6.711 14.152 1.00 77.81 527 ALA A O 1
ATOM 3911 N N . PRO A 1 528 ? -22.116 -4.574 14.177 1.00 85.06 528 PRO A N 1
ATOM 3912 C CA . PRO A 1 528 ? -22.557 -4.321 15.538 1.00 85.06 528 PRO A CA 1
ATOM 3913 C C . PRO A 1 528 ? -24.085 -4.331 15.621 1.00 85.06 528 PRO A C 1
ATOM 3915 O O . PRO A 1 528 ? -24.787 -3.861 14.726 1.00 85.06 528 PRO A O 1
ATOM 3918 N N . THR A 1 529 ? -24.601 -4.837 16.735 1.00 88.12 529 THR A N 1
ATOM 3919 C CA . THR A 1 529 ? -26.017 -4.710 17.100 1.00 88.12 529 THR A CA 1
ATOM 3920 C C . THR A 1 529 ? -26.226 -3.476 17.965 1.00 88.12 529 THR A C 1
ATOM 3922 O O . THR A 1 529 ? -25.303 -3.051 18.661 1.00 88.12 529 THR A O 1
ATOM 3925 N N . ALA A 1 530 ? -27.444 -2.939 17.995 1.00 94.69 530 ALA A N 1
ATOM 3926 C CA . ALA A 1 530 ? -27.779 -1.818 18.868 1.00 94.69 530 ALA A CA 1
ATOM 3927 C C . ALA A 1 530 ? -27.461 -2.101 20.355 1.00 94.69 530 ALA A C 1
ATOM 3929 O O . ALA A 1 530 ? -27.795 -3.163 20.891 1.00 94.69 530 ALA A O 1
ATOM 3930 N N . GLY A 1 531 ? -26.870 -1.116 21.032 1.00 94.69 531 GLY A N 1
ATOM 3931 C CA . GLY A 1 531 ? -26.425 -1.168 22.422 1.00 94.69 531 GLY A CA 1
ATOM 3932 C C . GLY A 1 531 ? -24.979 -0.684 22.605 1.00 94.69 531 GLY A C 1
ATOM 3933 O O . GLY A 1 531 ? -24.459 0.035 21.746 1.00 94.69 531 GLY A O 1
ATOM 3934 N N . PRO A 1 532 ? -24.325 -1.084 23.712 1.00 93.75 532 PRO A N 1
ATOM 3935 C CA . PRO A 1 532 ? -22.919 -0.796 23.948 1.00 93.75 532 PRO A CA 1
ATOM 3936 C C . PRO A 1 532 ? -22.049 -1.532 22.928 1.00 93.75 532 PRO A C 1
ATOM 3938 O O . PRO A 1 532 ? -22.177 -2.744 22.763 1.00 93.75 532 PRO A O 1
ATOM 3941 N N . VAL A 1 533 ? -21.155 -0.791 22.285 1.00 94.00 533 VAL A N 1
ATOM 3942 C CA . VAL A 1 533 ? -20.241 -1.259 21.243 1.00 94.00 533 VAL A CA 1
ATOM 3943 C C . VAL A 1 533 ? -18.838 -0.769 21.583 1.00 94.00 533 VAL A C 1
ATOM 3945 O O . VAL A 1 533 ? -18.626 0.413 21.872 1.00 94.00 533 VAL A O 1
ATOM 3948 N N . ILE A 1 534 ? -17.868 -1.677 21.532 1.00 94.12 534 ILE A N 1
ATOM 3949 C CA . ILE A 1 534 ? -16.445 -1.348 21.564 1.00 94.12 534 ILE A CA 1
ATOM 3950 C C . ILE A 1 534 ? -15.937 -1.309 20.128 1.00 94.12 534 ILE A C 1
ATOM 3952 O O . ILE A 1 534 ? -15.946 -2.322 19.425 1.00 94.12 534 ILE A O 1
ATOM 3956 N N . VAL A 1 535 ? -15.469 -0.140 19.699 1.00 94.62 535 VAL A N 1
ATOM 3957 C CA . VAL A 1 535 ? -14.899 0.045 18.365 1.00 94.62 535 VAL A CA 1
ATOM 3958 C C . VAL A 1 535 ? -13.382 0.081 18.468 1.00 94.62 535 VAL A C 1
ATOM 3960 O O . VAL A 1 535 ? -12.831 0.965 19.122 1.00 94.62 535 VAL A O 1
ATOM 3963 N N . GLU A 1 536 ? -12.706 -0.857 17.810 1.00 93.75 536 GLU A N 1
ATOM 3964 C CA . GLU A 1 536 ? -11.261 -0.797 17.587 1.00 93.75 536 GLU A CA 1
ATOM 3965 C C . GLU A 1 536 ? -10.958 0.101 16.391 1.00 93.75 536 GLU A C 1
ATOM 3967 O O . GLU A 1 536 ? -11.544 -0.058 15.322 1.00 93.75 536 GLU A O 1
ATOM 3972 N N . VAL A 1 537 ? -10.013 1.016 16.558 1.00 94.50 537 VAL A N 1
ATOM 3973 C CA . VAL A 1 537 ? -9.509 1.895 15.512 1.00 94.50 537 VAL A CA 1
ATOM 3974 C C . VAL A 1 537 ? -8.015 1.663 15.366 1.00 94.50 537 VAL A C 1
ATOM 3976 O O . VAL A 1 537 ? -7.275 1.763 16.342 1.00 94.50 537 VAL A O 1
ATOM 3979 N N . THR A 1 538 ? -7.568 1.379 14.148 1.00 85.31 538 THR A N 1
ATOM 3980 C CA . THR A 1 538 ? -6.146 1.247 13.814 1.00 85.31 538 THR A CA 1
ATOM 3981 C C . THR A 1 538 ? -5.780 2.290 12.773 1.00 85.31 538 THR A C 1
ATOM 3983 O O . THR A 1 538 ? -6.488 2.408 11.779 1.00 85.31 538 THR A O 1
ATOM 3986 N N . ASN A 1 539 ? -4.677 3.019 12.959 1.00 89.38 539 ASN A N 1
ATOM 3987 C CA . ASN A 1 539 ? -4.121 3.857 11.897 1.00 89.38 539 ASN A CA 1
ATOM 3988 C C . ASN A 1 539 ? -2.944 3.157 11.203 1.00 89.38 539 ASN A C 1
ATOM 3990 O O . ASN A 1 539 ? -1.867 3.035 11.787 1.00 89.38 539 ASN A O 1
ATOM 3994 N N . THR A 1 540 ? -3.134 2.738 9.953 1.00 77.19 540 THR A N 1
ATOM 3995 C CA . THR A 1 540 ? -2.082 2.200 9.073 1.00 77.19 540 THR A CA 1
ATOM 3996 C C . THR A 1 540 ? -1.704 3.153 7.930 1.00 77.19 540 THR A C 1
ATOM 3998 O O . THR A 1 540 ? -0.761 2.854 7.190 1.00 77.19 540 THR A O 1
ATOM 4001 N N . GLY A 1 541 ? -2.401 4.289 7.803 1.00 71.31 541 GLY A N 1
ATOM 4002 C CA . GLY A 1 541 ? -2.149 5.359 6.836 1.00 71.31 541 GLY A CA 1
ATOM 4003 C C . GLY A 1 541 ? -0.945 6.222 7.190 1.00 71.31 541 GLY A C 1
ATOM 4004 O O . GLY A 1 541 ? -0.490 6.242 8.333 1.00 71.31 541 GLY A O 1
ATOM 4005 N N . MET A 1 542 ? -0.387 6.924 6.203 1.00 78.12 542 MET A N 1
ATOM 4006 C CA . MET A 1 542 ? 0.857 7.688 6.389 1.00 78.12 542 MET A CA 1
ATOM 4007 C C . MET A 1 542 ? 0.693 8.972 7.219 1.00 78.12 542 MET A C 1
ATOM 4009 O O . MET A 1 542 ? 1.676 9.452 7.783 1.00 78.12 542 MET A O 1
ATOM 4013 N N . GLU A 1 543 ? -0.523 9.510 7.320 1.00 84.25 543 GLU A N 1
ATOM 4014 C CA . GLU A 1 543 ? -0.826 10.719 8.088 1.00 84.25 543 GLU A CA 1
ATOM 4015 C C . GLU A 1 543 ? -1.595 10.393 9.378 1.00 84.25 543 GLU A C 1
ATOM 4017 O O . GLU A 1 543 ? -2.168 9.307 9.524 1.00 84.25 543 GLU A O 1
ATOM 4022 N N . PRO A 1 544 ? -1.633 11.313 10.358 1.00 90.69 544 PRO A N 1
ATOM 4023 C CA . PRO A 1 544 ? -2.595 11.205 11.437 1.00 90.69 544 PRO A CA 1
ATOM 4024 C C . PRO A 1 544 ? -4.026 11.206 10.897 1.00 90.69 544 PRO A C 1
ATOM 4026 O O . PRO A 1 544 ? -4.395 12.056 10.093 1.00 90.69 544 PRO A O 1
ATOM 4029 N N . HIS A 1 545 ? -4.844 10.281 11.382 1.00 93.75 545 HIS A N 1
ATOM 4030 C CA . HIS A 1 545 ? -6.250 10.175 11.011 1.00 93.75 545 HIS A CA 1
ATOM 4031 C C . HIS A 1 545 ? -7.115 10.105 12.264 1.00 93.75 545 HIS A C 1
ATOM 4033 O O . HIS A 1 545 ? -6.669 9.659 13.319 1.00 93.75 545 HIS A O 1
ATOM 4039 N N . GLU A 1 546 ? -8.360 10.538 12.152 1.00 94.31 546 GLU A N 1
ATOM 4040 C CA . GLU A 1 546 ? -9.381 10.394 13.190 1.00 94.31 546 GLU A CA 1
ATOM 4041 C C . GLU A 1 546 ? -10.540 9.556 12.655 1.00 94.31 546 GLU A C 1
ATOM 4043 O O . GLU A 1 546 ? -10.678 9.402 11.447 1.00 94.31 546 GLU A O 1
ATOM 4048 N N . ALA A 1 547 ? -11.377 9.011 13.532 1.00 94.12 547 ALA A N 1
ATOM 4049 C CA . ALA A 1 547 ? -12.539 8.205 13.161 1.00 94.12 547 ALA A CA 1
ATOM 4050 C C . ALA A 1 547 ? -13.785 8.719 13.886 1.00 94.12 547 ALA A C 1
ATOM 4052 O O . ALA A 1 547 ? -14.180 8.168 14.918 1.00 94.12 547 ALA A O 1
ATOM 4053 N N . PHE A 1 548 ? -14.401 9.787 13.367 1.00 93.50 548 PHE A N 1
ATOM 4054 C CA . PHE A 1 548 ? -15.650 10.314 13.922 1.00 93.50 548 PHE A CA 1
ATOM 4055 C C . PHE A 1 548 ? -16.874 9.630 13.330 1.00 93.50 548 PHE A C 1
ATOM 4057 O O . PHE A 1 548 ? -17.040 9.565 12.115 1.00 93.50 548 PHE A O 1
ATOM 4064 N N . VAL A 1 549 ? -17.750 9.160 14.215 1.00 94.25 549 VAL A N 1
ATOM 4065 C CA . VAL A 1 549 ? -18.987 8.448 13.905 1.00 94.25 549 VAL A CA 1
ATOM 4066 C C . VAL A 1 549 ? -20.180 9.388 13.989 1.00 94.25 549 VAL A C 1
ATOM 4068 O O . VAL A 1 549 ? -20.434 10.039 15.010 1.00 94.25 549 VAL A O 1
ATOM 4071 N N . TYR A 1 550 ? -20.974 9.378 12.925 1.00 95.19 550 TYR A N 1
ATOM 4072 C CA . TYR A 1 550 ? -22.215 10.125 12.806 1.00 95.19 550 TYR A CA 1
ATOM 4073 C C . TYR A 1 550 ? -23.362 9.176 12.493 1.00 95.19 550 TYR A C 1
ATOM 4075 O O . TYR A 1 550 ? -23.267 8.380 11.566 1.00 95.19 550 TYR A O 1
ATOM 4083 N N . LYS A 1 551 ? -24.470 9.283 13.228 1.00 96.69 551 LYS A N 1
ATOM 4084 C CA . LYS A 1 551 ? -25.716 8.600 12.878 1.00 96.69 551 LYS A CA 1
ATOM 4085 C C . LYS A 1 551 ? -26.365 9.335 11.716 1.00 96.69 551 LYS A C 1
ATOM 4087 O O . LYS A 1 551 ? -26.578 10.544 11.818 1.00 96.69 551 LYS A O 1
ATOM 4092 N N . LEU A 1 552 ? -26.685 8.626 10.643 1.00 96.81 552 LEU A N 1
ATOM 4093 C CA . LEU A 1 552 ? -27.333 9.191 9.467 1.00 96.81 552 LEU A CA 1
ATOM 4094 C C . LEU A 1 552 ? -28.849 9.262 9.674 1.00 96.81 552 LEU A C 1
ATOM 4096 O O . LEU A 1 552 ? -29.445 8.460 10.399 1.00 96.81 552 LEU A O 1
ATOM 4100 N N . ALA A 1 553 ? -29.487 10.254 9.055 1.00 96.50 553 ALA A N 1
ATOM 4101 C CA . ALA A 1 553 ? -30.940 10.298 8.968 1.00 96.50 553 ALA A CA 1
ATOM 4102 C C . ALA A 1 553 ? -31.460 9.103 8.150 1.00 96.50 553 ALA A C 1
ATOM 4104 O O . ALA A 1 553 ? -30.757 8.568 7.297 1.00 96.50 553 ALA A O 1
ATOM 4105 N N . GLU A 1 554 ? -32.704 8.690 8.395 1.00 94.00 554 GLU A N 1
ATOM 4106 C CA . GLU A 1 554 ? -33.305 7.551 7.693 1.00 94.00 554 GLU A CA 1
ATOM 4107 C C . GLU A 1 554 ? -33.250 7.745 6.167 1.00 94.00 554 GLU A C 1
ATOM 4109 O O . GLU A 1 554 ? -33.798 8.713 5.633 1.00 94.00 554 GLU A O 1
ATOM 4114 N N . GLY A 1 555 ? -32.581 6.815 5.478 1.00 89.06 555 GLY A N 1
ATOM 4115 C CA . GLY A 1 555 ? -32.403 6.832 4.026 1.00 89.06 555 GLY A CA 1
ATOM 4116 C C . GLY A 1 555 ? -31.329 7.790 3.503 1.00 89.06 555 GLY A C 1
ATOM 4117 O O . GLY A 1 555 ? -31.145 7.836 2.290 1.00 89.06 555 GLY A O 1
ATOM 4118 N N . ALA A 1 556 ? -30.635 8.529 4.375 1.00 93.38 556 ALA A N 1
ATOM 4119 C CA . ALA A 1 556 ? -29.516 9.376 3.981 1.00 93.38 556 ALA A CA 1
ATOM 4120 C C . ALA A 1 556 ? -28.249 8.547 3.737 1.00 93.38 556 ALA A C 1
ATOM 4122 O O . ALA A 1 556 ? -27.972 7.569 4.433 1.00 93.38 556 ALA A O 1
ATOM 4123 N N . THR A 1 557 ? -27.456 8.975 2.764 1.00 89.00 557 THR A N 1
ATOM 4124 C CA . THR A 1 557 ? -26.166 8.368 2.422 1.00 89.00 557 THR A CA 1
ATOM 4125 C C . THR A 1 557 ? -24.999 9.186 2.969 1.00 89.00 557 THR A C 1
ATOM 4127 O O . THR A 1 557 ? -25.101 10.400 3.158 1.00 89.00 557 THR A O 1
ATOM 4130 N N . VAL A 1 558 ? -23.845 8.540 3.165 1.00 86.25 558 VAL A N 1
ATOM 4131 C CA . VAL A 1 558 ? -22.597 9.231 3.545 1.00 86.25 558 VAL A CA 1
ATOM 4132 C C . VAL A 1 558 ? -22.207 10.336 2.544 1.00 86.25 558 VAL A C 1
ATOM 4134 O O . VAL A 1 558 ? -21.679 11.371 2.943 1.00 86.25 558 VAL A O 1
ATOM 4137 N N . GLN A 1 559 ? -22.549 10.165 1.261 1.00 84.62 559 GLN A N 1
ATOM 4138 C CA . GLN A 1 559 ? -22.305 11.156 0.211 1.00 84.62 559 GLN A CA 1
ATOM 4139 C C . GLN A 1 559 ? -23.175 12.409 0.385 1.00 84.62 559 GLN A C 1
ATOM 4141 O O . GLN A 1 559 ? -22.662 13.520 0.320 1.00 84.62 559 GLN A O 1
ATOM 4146 N N . GLU A 1 560 ? -24.474 12.254 0.658 1.00 89.00 560 GLU A N 1
ATOM 4147 C CA . GLU A 1 560 ? -25.374 13.394 0.912 1.00 89.00 560 GLU A CA 1
ATOM 4148 C C . GLU A 1 560 ? -24.968 14.162 2.177 1.00 89.00 560 GLU A C 1
ATOM 4150 O O . GLU A 1 560 ? -25.085 15.385 2.252 1.00 89.00 560 GLU A O 1
ATOM 4155 N N . VAL A 1 561 ? -24.459 13.444 3.178 1.00 90.50 561 VAL A N 1
ATOM 4156 C CA . VAL A 1 561 ? -23.903 14.040 4.396 1.00 90.50 561 VAL A CA 1
ATOM 4157 C C . VAL A 1 561 ? -22.646 14.845 4.084 1.00 90.50 561 VAL A C 1
ATOM 4159 O O . VAL A 1 561 ? -22.528 15.974 4.557 1.00 90.50 561 VAL A O 1
ATOM 4162 N N . MET A 1 562 ? -21.740 14.304 3.265 1.00 86.25 562 MET A N 1
ATOM 4163 C CA . MET A 1 562 ? -20.549 15.020 2.811 1.00 86.25 562 MET A CA 1
ATOM 4164 C C . MET A 1 562 ? -20.931 16.286 2.036 1.00 86.25 562 MET A C 1
ATOM 4166 O O . MET A 1 562 ? -20.426 17.361 2.342 1.00 86.25 562 MET A O 1
ATOM 4170 N N . GLU A 1 563 ? -21.870 16.193 1.095 1.00 87.75 563 GLU A N 1
ATOM 4171 C CA . GLU A 1 563 ? -22.373 17.348 0.344 1.00 87.75 563 GLU A CA 1
ATOM 4172 C C . GLU A 1 563 ? -22.953 18.422 1.274 1.00 87.75 563 GLU A C 1
ATOM 4174 O O . GLU A 1 563 ? -22.673 19.609 1.099 1.00 87.75 563 GLU A O 1
ATOM 4179 N N . TYR A 1 564 ? -23.698 18.015 2.308 1.00 90.19 564 TYR A N 1
ATOM 4180 C CA . TYR A 1 564 ? -24.198 18.935 3.329 1.00 90.19 564 TYR A CA 1
ATOM 4181 C C . TYR A 1 564 ? -23.060 19.597 4.123 1.00 90.19 564 TYR A C 1
ATOM 4183 O O . TYR A 1 564 ? -23.099 20.803 4.361 1.00 90.19 564 TYR A O 1
ATOM 4191 N N . MET A 1 565 ? -22.047 18.831 4.543 1.00 85.75 565 MET A N 1
ATOM 4192 C CA . MET A 1 565 ? -20.894 19.354 5.288 1.00 85.75 565 MET A CA 1
ATOM 4193 C C . MET A 1 565 ? -20.070 20.337 4.445 1.00 85.75 565 MET A C 1
ATOM 4195 O O . MET A 1 565 ? -19.708 21.403 4.942 1.00 85.75 565 MET A O 1
ATOM 4199 N N . LEU A 1 566 ? -19.837 20.013 3.170 1.00 84.75 566 LEU A N 1
ATOM 4200 C CA . LEU A 1 566 ? -19.124 20.856 2.207 1.00 84.75 566 LEU A CA 1
ATOM 4201 C C . LEU A 1 566 ? -19.873 22.153 1.888 1.00 84.75 566 LEU A C 1
ATOM 4203 O O . LEU A 1 566 ? -19.247 23.190 1.680 1.00 84.75 566 LEU A O 1
ATOM 4207 N N . ALA A 1 567 ? -21.208 22.116 1.869 1.00 85.94 567 ALA A N 1
ATOM 4208 C CA . ALA A 1 567 ? -22.026 23.306 1.653 1.00 85.94 567 ALA A CA 1
ATOM 4209 C C . ALA A 1 567 ? -21.922 24.324 2.803 1.00 85.94 567 ALA A C 1
ATOM 4211 O O . ALA A 1 567 ? -22.210 25.502 2.604 1.00 85.94 567 ALA A O 1
ATOM 4212 N N . GLY A 1 568 ? -21.475 23.922 3.996 1.00 83.25 568 GLY A N 1
ATOM 4213 C CA . GLY A 1 568 ? -21.139 24.869 5.055 1.00 83.25 568 GLY A CA 1
ATOM 4214 C C . GLY A 1 568 ? -22.329 25.734 5.503 1.00 83.25 568 GLY A C 1
ATOM 4215 O O . GLY A 1 568 ? -23.396 25.231 5.854 1.00 83.25 568 GLY A O 1
ATOM 4216 N N . GLU A 1 569 ? -22.146 27.060 5.488 1.00 80.31 569 GLU A N 1
ATOM 4217 C CA . GLU A 1 569 ? -23.219 28.043 5.738 1.00 80.31 569 GLU A CA 1
ATOM 4218 C C . GLU A 1 569 ? -24.310 28.057 4.659 1.00 80.31 569 GLU A C 1
ATOM 4220 O O . GLU A 1 569 ? -25.433 28.480 4.941 1.00 80.31 569 GLU A O 1
ATOM 4225 N N . ASP A 1 570 ? -23.988 27.604 3.447 1.00 87.25 570 ASP A N 1
ATOM 4226 C CA . ASP A 1 570 ? -24.897 27.595 2.300 1.00 87.25 570 ASP A CA 1
ATOM 4227 C C . ASP A 1 570 ? -25.792 26.340 2.273 1.00 87.25 570 ASP A C 1
ATOM 4229 O O . ASP A 1 570 ? -26.650 26.206 1.398 1.00 87.25 570 ASP A O 1
ATOM 4233 N N . ALA A 1 571 ? -25.625 25.418 3.228 1.00 87.25 571 ALA A N 1
ATOM 4234 C CA . ALA A 1 571 ? -26.412 24.195 3.315 1.00 87.25 571 ALA A CA 1
ATOM 4235 C C . ALA A 1 571 ? -27.898 24.490 3.604 1.00 87.25 571 ALA A C 1
ATOM 4237 O O . ALA A 1 571 ? -28.261 25.081 4.626 1.00 87.25 571 ALA A O 1
ATOM 4238 N N . GLU A 1 572 ? -28.791 24.034 2.720 1.00 86.00 572 GLU A N 1
ATOM 4239 C CA . GLU A 1 572 ? -30.236 24.153 2.918 1.00 86.00 572 GLU A CA 1
ATOM 4240 C C . GLU A 1 572 ? -30.793 22.981 3.745 1.00 86.00 572 GLU A C 1
ATOM 4242 O O . GLU A 1 572 ? -30.489 21.814 3.508 1.00 86.00 572 GLU A O 1
ATOM 4247 N N . GLY A 1 573 ? -31.687 23.282 4.692 1.00 87.25 573 GLY A N 1
ATOM 4248 C CA . GLY A 1 573 ? -32.394 22.268 5.480 1.00 87.25 573 GLY A CA 1
ATOM 4249 C C . GLY A 1 573 ? -31.675 21.832 6.761 1.00 87.25 573 GLY A C 1
ATOM 4250 O O . GLY A 1 573 ? -30.677 22.408 7.193 1.00 87.25 573 GLY A O 1
ATOM 4251 N N . SER A 1 574 ? -32.259 20.844 7.442 1.00 88.81 574 SER A N 1
ATOM 4252 C CA . SER A 1 574 ? -31.673 20.273 8.661 1.00 88.81 574 SER A CA 1
ATOM 4253 C C . SER A 1 574 ? -30.546 19.292 8.312 1.00 88.81 574 SER A C 1
ATOM 4255 O O . SER A 1 574 ? -30.688 18.589 7.313 1.00 88.81 574 SER A O 1
ATOM 4257 N N . PRO A 1 575 ? -29.474 19.202 9.126 1.00 91.06 575 PRO A N 1
ATOM 4258 C CA . PRO A 1 575 ? -28.390 18.255 8.881 1.00 91.06 575 PRO A CA 1
ATOM 4259 C C . PRO A 1 575 ? -28.920 16.817 8.780 1.00 91.06 575 PRO A C 1
ATOM 4261 O O . PRO A 1 575 ? -29.646 16.393 9.686 1.00 91.06 575 PRO A O 1
ATOM 4264 N N . PRO A 1 576 ? -28.555 16.046 7.740 1.00 93.38 576 PRO A N 1
ATOM 4265 C CA . PRO A 1 576 ? -28.992 14.659 7.576 1.00 93.38 576 PRO A CA 1
ATOM 4266 C C . PRO A 1 576 ? -28.195 13.683 8.461 1.00 93.38 576 PRO A C 1
ATOM 4268 O O . PRO A 1 576 ? -28.035 12.516 8.117 1.00 93.38 576 PRO A O 1
ATOM 4271 N N . PHE A 1 577 ? -27.664 14.153 9.594 1.00 95.00 577 PHE A N 1
ATOM 4272 C CA . PHE A 1 577 ? -26.821 13.374 10.492 1.00 95.00 577 PHE A CA 1
ATOM 4273 C C . PHE A 1 577 ? -26.788 13.951 11.913 1.00 95.00 577 PHE A C 1
ATOM 4275 O O . PHE A 1 577 ? -27.142 15.106 12.153 1.00 95.00 577 PHE A O 1
ATOM 4282 N N . THR A 1 578 ? -26.329 13.152 12.872 1.00 93.19 578 THR A N 1
ATOM 4283 C CA . THR A 1 578 ? -26.054 13.558 14.258 1.00 93.19 578 THR A CA 1
ATOM 4284 C C . THR A 1 578 ? -24.714 12.978 14.702 1.00 93.19 578 THR A C 1
ATOM 4286 O O . THR A 1 578 ? -24.467 11.797 14.487 1.00 93.19 578 THR A O 1
ATOM 4289 N N . ALA A 1 579 ? -23.842 13.792 15.305 1.00 90.19 579 ALA A N 1
ATOM 4290 C CA . ALA A 1 579 ? -22.573 13.317 15.865 1.00 90.19 579 ALA A CA 1
ATOM 4291 C C . ALA A 1 579 ? -22.826 12.385 17.057 1.00 90.19 579 ALA A C 1
ATOM 4293 O O . ALA A 1 579 ? -23.702 12.667 17.875 1.00 90.19 579 ALA A O 1
ATOM 4294 N N . VAL A 1 580 ? -22.070 11.290 17.149 1.00 91.62 580 VAL A N 1
ATOM 4295 C CA . VAL A 1 580 ? -22.281 10.256 18.174 1.00 91.62 580 VAL A CA 1
ATOM 4296 C C . VAL A 1 580 ? -21.047 10.097 19.047 1.00 91.62 580 VAL A C 1
ATOM 4298 O O . VAL A 1 580 ? -21.102 10.305 20.260 1.00 91.62 580 VAL A O 1
ATOM 4301 N N . ALA A 1 581 ? -19.934 9.726 18.425 1.00 89.81 581 ALA A N 1
ATOM 4302 C CA . ALA A 1 581 ? -18.678 9.437 19.096 1.00 89.81 581 ALA A CA 1
ATOM 4303 C C . ALA A 1 581 ? -17.534 9.475 18.082 1.00 89.81 581 ALA A C 1
ATOM 4305 O O . ALA A 1 581 ? -17.725 9.797 16.912 1.00 89.81 581 ALA A O 1
ATOM 4306 N N . GLY A 1 582 ? -16.343 9.119 18.532 1.00 90.50 582 GLY A N 1
ATOM 4307 C CA . GLY A 1 582 ? -15.212 8.854 17.670 1.00 90.50 582 GLY A CA 1
ATOM 4308 C C . GLY A 1 582 ? -13.918 8.897 18.446 1.00 90.50 582 GLY A C 1
ATOM 4309 O O . GLY A 1 582 ? -13.898 9.274 19.622 1.00 90.50 582 GLY A O 1
ATOM 4310 N N . LEU A 1 583 ? -12.851 8.524 17.756 1.00 92.81 583 LEU A N 1
ATOM 4311 C CA . LEU A 1 583 ? -11.503 8.626 18.278 1.00 92.81 583 LEU A CA 1
ATOM 4312 C C . LEU A 1 583 ? -10.762 9.695 17.480 1.00 92.81 583 LEU A C 1
ATOM 4314 O O . LEU A 1 583 ? -10.627 9.599 16.261 1.00 92.81 583 LEU A O 1
ATOM 4318 N N . ALA A 1 584 ? -10.361 10.738 18.196 1.00 88.12 584 ALA A N 1
ATOM 4319 C CA . ALA A 1 584 ? -9.630 11.886 17.684 1.00 88.12 584 ALA A CA 1
ATOM 4320 C C . ALA A 1 584 ? -8.222 11.495 17.200 1.00 88.12 584 ALA A C 1
ATOM 4322 O O . ALA A 1 584 ? -7.860 10.325 17.352 1.00 88.12 584 ALA A O 1
ATOM 4323 N N . PRO A 1 585 ? -7.426 12.418 16.621 1.00 91.50 585 PRO A N 1
ATOM 4324 C CA . PRO A 1 585 ? -6.347 12.030 15.725 1.00 91.50 585 PRO A CA 1
ATOM 4325 C C . PRO A 1 585 ? -5.385 11.026 16.342 1.00 91.50 585 PRO A C 1
ATOM 4327 O O . PRO A 1 585 ? -4.904 11.198 17.460 1.00 91.50 585 PRO A O 1
ATOM 4330 N N . MET A 1 586 ? -5.105 9.974 15.594 1.00 94.56 586 MET A N 1
ATOM 4331 C CA . MET A 1 586 ? -4.125 8.959 15.919 1.00 94.56 586 MET A CA 1
ATOM 4332 C C . MET A 1 586 ? -3.002 9.051 14.907 1.00 94.56 586 MET A C 1
ATOM 4334 O O . MET A 1 586 ? -3.263 9.014 13.709 1.00 94.56 586 MET A O 1
ATOM 4338 N N . SER A 1 587 ? -1.758 9.134 15.365 1.00 91.06 587 SER A N 1
ATOM 4339 C CA . SER A 1 587 ? -0.594 8.986 14.488 1.00 91.06 587 SER A CA 1
ATOM 4340 C C . SER A 1 587 ? -0.505 7.571 13.898 1.00 91.06 587 SER A C 1
ATOM 4342 O O . SER A 1 587 ? -1.087 6.625 14.438 1.00 91.06 587 SER A O 1
ATOM 4344 N N . ASN A 1 588 ? 0.245 7.431 12.800 1.00 86.44 588 ASN A N 1
ATOM 4345 C CA . ASN A 1 588 ? 0.535 6.146 12.157 1.00 86.44 588 ASN A CA 1
ATOM 4346 C C . ASN A 1 588 ? 1.010 5.088 13.173 1.00 86.44 588 ASN A C 1
ATOM 4348 O O . ASN A 1 588 ? 1.817 5.372 14.061 1.00 86.44 588 ASN A O 1
ATOM 4352 N N . GLY A 1 589 ? 0.514 3.860 13.020 1.00 78.06 589 GLY A N 1
ATOM 4353 C CA . GLY A 1 589 ? 0.941 2.686 13.779 1.00 78.06 589 GLY A CA 1
ATOM 4354 C C . GLY A 1 589 ? 0.236 2.493 15.122 1.00 78.06 589 GLY A C 1
ATOM 4355 O O . GLY A 1 589 ? 0.506 1.505 15.804 1.00 78.06 589 GLY A O 1
ATOM 4356 N N . LEU A 1 590 ? -0.661 3.401 15.517 1.00 86.62 590 LEU A N 1
ATOM 4357 C CA . LEU A 1 590 ? -1.408 3.280 16.766 1.00 86.62 590 LEU A CA 1
ATOM 4358 C C . LEU A 1 590 ? -2.700 2.475 16.606 1.00 86.62 590 LEU A C 1
ATOM 4360 O O . LEU A 1 590 ? -3.353 2.498 15.561 1.00 86.62 590 LEU A O 1
ATOM 4364 N N . ILE A 1 591 ? -3.090 1.823 17.703 1.00 89.19 591 ILE A N 1
ATOM 4365 C CA . ILE A 1 591 ? -4.353 1.098 17.867 1.00 89.19 591 ILE A CA 1
ATOM 4366 C C . ILE A 1 591 ? -5.036 1.622 19.132 1.00 89.19 591 ILE A C 1
ATOM 4368 O O . ILE A 1 591 ? -4.387 1.765 20.171 1.00 89.19 591 ILE A O 1
ATOM 4372 N N . GLY A 1 592 ? -6.333 1.907 19.059 1.00 92.81 592 GLY A N 1
ATOM 4373 C CA . GLY A 1 592 ? -7.145 2.330 20.197 1.00 92.81 592 GLY A CA 1
ATOM 4374 C C . GLY A 1 592 ? -8.537 1.711 20.161 1.00 92.81 592 GLY A C 1
ATOM 4375 O O . GLY A 1 592 ? -9.005 1.280 19.115 1.00 92.81 592 GLY A O 1
ATOM 4376 N N . TRP A 1 593 ? -9.211 1.679 21.306 1.00 96.00 593 TRP A N 1
ATOM 4377 C CA . TRP A 1 593 ? -10.577 1.170 21.432 1.00 96.00 593 TRP A CA 1
ATOM 4378 C C . TRP A 1 593 ? -11.440 2.212 22.118 1.00 96.00 593 TRP A C 1
ATOM 4380 O O . TRP A 1 593 ? -11.081 2.633 23.211 1.00 96.00 593 TRP A O 1
ATOM 4390 N N . TYR A 1 594 ? -12.567 2.620 21.546 1.00 95.38 594 TYR A N 1
ATOM 4391 C CA . TYR A 1 594 ? -13.493 3.531 22.227 1.00 95.38 594 TYR A CA 1
ATOM 4392 C C . TYR A 1 594 ? -14.852 2.881 22.463 1.00 95.38 594 TYR A C 1
ATOM 4394 O O . TYR A 1 594 ? -15.289 2.008 21.714 1.00 95.38 594 TYR A O 1
ATOM 4402 N N . GLU A 1 595 ? -15.499 3.307 23.543 1.00 94.25 595 GLU A N 1
ATOM 4403 C CA . GLU A 1 595 ? -16.809 2.815 23.961 1.00 94.25 595 GLU A CA 1
ATOM 4404 C C . GLU A 1 595 ? -17.900 3.761 23.455 1.00 94.25 595 GLU A C 1
ATOM 4406 O O . GLU A 1 595 ? -17.825 4.980 23.649 1.00 94.25 595 GLU A O 1
ATOM 4411 N N . VAL A 1 596 ? -18.930 3.204 22.820 1.00 94.31 596 VAL A N 1
ATOM 4412 C CA . VAL A 1 596 ? -20.053 3.972 22.279 1.00 94.31 596 VAL A CA 1
ATOM 4413 C C . VAL A 1 596 ? -21.366 3.208 22.426 1.00 94.31 596 VAL A C 1
ATOM 4415 O O . VAL A 1 596 ? -21.408 1.992 22.304 1.00 94.31 596 VAL A O 1
ATOM 4418 N N . GLU A 1 597 ? -22.453 3.932 22.681 1.00 94.25 597 GLU A N 1
ATOM 4419 C CA . GLU A 1 597 ? -23.814 3.399 22.577 1.00 94.25 597 GLU A CA 1
ATOM 4420 C C . GLU A 1 597 ? -24.348 3.672 21.169 1.00 94.25 597 GLU A C 1
ATOM 4422 O O . GLU A 1 597 ? -24.467 4.833 20.762 1.00 94.25 597 GLU A O 1
ATOM 4427 N N . LEU A 1 598 ? -24.663 2.612 20.425 1.00 95.19 598 LEU A N 1
ATOM 4428 C CA . LEU A 1 598 ? -25.240 2.706 19.087 1.00 95.19 598 LEU A CA 1
ATOM 4429 C C . LEU A 1 598 ? -26.711 2.292 19.104 1.00 95.19 598 LEU A C 1
ATOM 4431 O O . LEU A 1 598 ? -27.113 1.326 19.743 1.00 95.19 598 LEU A O 1
ATOM 4435 N N . GLU A 1 599 ? -27.531 3.025 18.367 1.00 96.06 599 GLU A N 1
ATOM 4436 C CA . GLU A 1 599 ? -28.911 2.649 18.086 1.00 96.06 599 GLU A CA 1
ATOM 4437 C C . GLU A 1 599 ? -28.965 1.960 16.720 1.00 96.06 599 GLU A C 1
ATOM 4439 O O . GLU A 1 599 ? -28.089 2.163 15.887 1.00 96.06 599 GLU A O 1
ATOM 4444 N N . SER A 1 600 ? -30.031 1.212 16.443 1.00 95.94 600 SER A N 1
ATOM 4445 C CA . SER A 1 600 ? -30.269 0.688 15.093 1.00 95.94 600 SER A CA 1
ATOM 4446 C C . SER A 1 600 ? -30.344 1.836 14.070 1.00 95.94 600 SER A C 1
ATOM 4448 O O . SER A 1 600 ? -30.932 2.898 14.350 1.00 95.94 600 SER A O 1
ATOM 4450 N N . GLY A 1 601 ? -29.729 1.637 12.902 1.00 95.50 601 GLY A N 1
ATOM 4451 C CA . GLY A 1 601 ? -29.676 2.615 11.812 1.00 95.50 601 GLY A CA 1
ATOM 4452 C C . GLY A 1 601 ? -28.353 2.635 11.046 1.00 95.50 601 GLY A C 1
ATOM 4453 O O . GLY A 1 601 ? -27.464 1.819 11.279 1.00 95.50 601 GLY A O 1
ATOM 4454 N N . ASP A 1 602 ? -28.232 3.593 10.127 1.00 95.69 602 ASP A N 1
ATOM 4455 C CA . ASP A 1 602 ? -27.037 3.799 9.307 1.00 95.69 602 ASP A CA 1
ATOM 4456 C C . ASP A 1 602 ? -26.107 4.850 9.916 1.00 95.69 602 ASP A C 1
ATOM 4458 O O . ASP A 1 602 ? -26.549 5.834 10.515 1.00 95.69 602 ASP A O 1
ATOM 4462 N N . TYR A 1 603 ? -24.806 4.643 9.740 1.00 96.12 603 TYR A N 1
ATOM 4463 C CA . TYR A 1 603 ? -23.747 5.451 10.325 1.00 96.12 603 TYR A CA 1
ATOM 4464 C C . TYR A 1 603 ? -22.671 5.786 9.298 1.00 96.12 603 TYR A C 1
ATOM 4466 O O . TYR A 1 603 ? -22.338 4.968 8.444 1.00 96.12 603 TYR A O 1
ATOM 4474 N N . GLY A 1 604 ? -22.112 6.989 9.404 1.00 93.50 604 GLY A N 1
ATOM 4475 C CA . GLY A 1 604 ? -20.977 7.456 8.617 1.00 93.50 604 GLY A CA 1
ATOM 4476 C C . GLY A 1 604 ? -19.730 7.661 9.476 1.00 93.50 604 GLY A C 1
ATOM 4477 O O . GLY A 1 604 ? -19.830 8.139 10.608 1.00 93.50 604 GLY A O 1
ATOM 4478 N N . LEU A 1 605 ? -18.569 7.329 8.918 1.00 94.81 605 LEU A N 1
ATOM 4479 C CA . LEU A 1 605 ? -17.240 7.661 9.429 1.00 94.81 605 LEU A CA 1
ATOM 4480 C C . LEU A 1 605 ? -16.636 8.783 8.592 1.00 94.81 605 LEU A C 1
ATOM 4482 O O . LEU A 1 605 ? -16.727 8.721 7.367 1.00 94.81 605 LEU A O 1
ATOM 4486 N N . PHE A 1 606 ? -16.008 9.768 9.234 1.00 93.19 606 PHE A N 1
ATOM 4487 C CA . PHE A 1 606 ? -15.368 10.899 8.555 1.00 93.19 606 PHE A CA 1
ATOM 4488 C C . PHE A 1 606 ? -14.064 11.314 9.239 1.00 93.19 606 PHE A C 1
ATOM 4490 O O . PHE A 1 606 ? -14.007 11.388 10.471 1.00 93.19 606 PHE A O 1
ATOM 4497 N N . CYS A 1 607 ? -13.058 11.648 8.421 1.00 93.25 607 CYS A N 1
ATOM 4498 C CA . CYS A 1 607 ? -11.798 12.239 8.865 1.00 93.25 607 CYS A CA 1
ATOM 4499 C C . CYS A 1 607 ? -11.721 13.703 8.417 1.00 93.25 607 CYS A C 1
ATOM 4501 O O . CYS A 1 607 ? -11.724 14.008 7.219 1.00 93.25 607 CYS A O 1
ATOM 4503 N N . PHE A 1 608 ? -11.633 14.633 9.366 1.00 89.44 608 PHE A N 1
ATOM 4504 C CA . PHE A 1 608 ? -11.538 16.064 9.075 1.00 89.44 608 PHE A CA 1
ATOM 4505 C C . PHE A 1 608 ? -10.121 16.610 9.194 1.00 89.44 608 PHE A C 1
ATOM 4507 O O . PHE A 1 608 ? -9.946 17.828 9.086 1.00 89.44 608 PHE A O 1
ATOM 4514 N N . ILE A 1 609 ? -9.128 15.736 9.378 1.00 88.50 609 ILE A N 1
ATOM 4515 C CA . ILE A 1 609 ? -7.730 16.142 9.440 1.00 88.50 609 ILE A CA 1
ATOM 4516 C C . ILE A 1 609 ? -7.346 16.886 8.151 1.00 88.50 609 ILE A C 1
ATOM 4518 O O . ILE A 1 609 ? -7.657 16.408 7.053 1.00 88.50 609 ILE A O 1
ATOM 4522 N N . PRO A 1 610 ? -6.736 18.084 8.270 1.00 87.00 610 PRO A N 1
ATOM 4523 C CA . PRO A 1 610 ? -6.131 18.771 7.139 1.00 87.00 610 PRO A CA 1
ATOM 4524 C C . PRO A 1 610 ? -5.019 17.923 6.532 1.00 87.00 610 PRO A C 1
ATOM 4526 O O . PRO A 1 610 ? -4.169 17.415 7.261 1.00 87.00 610 PRO A O 1
ATOM 4529 N N . ASP A 1 611 ? -5.014 17.821 5.211 1.00 84.62 611 ASP A N 1
ATOM 4530 C CA . ASP A 1 611 ? -4.006 17.059 4.491 1.00 84.62 611 ASP A CA 1
ATOM 4531 C C . ASP A 1 611 ? -2.679 17.821 4.419 1.00 84.62 611 ASP A C 1
ATOM 4533 O O . ASP A 1 611 ? -2.665 19.027 4.140 1.00 84.62 611 ASP A O 1
ATOM 4537 N N . THR A 1 612 ? -1.559 17.130 4.651 1.00 81.06 612 THR A N 1
ATOM 4538 C CA . THR A 1 612 ? -0.236 17.782 4.614 1.00 81.06 612 THR A CA 1
ATOM 4539 C C . THR A 1 612 ? 0.307 17.937 3.193 1.00 81.06 612 THR A C 1
ATOM 4541 O O . THR A 1 612 ? 1.150 18.800 2.938 1.00 81.06 612 THR A O 1
ATOM 4544 N N . VAL A 1 613 ? -0.203 17.146 2.242 1.00 78.50 613 VAL A N 1
ATOM 4545 C CA . VAL A 1 613 ? 0.243 17.132 0.841 1.00 78.50 613 VAL A CA 1
ATOM 4546 C C . VAL A 1 613 ? -0.608 18.065 -0.033 1.00 78.50 613 VAL A C 1
ATOM 4548 O O . VAL A 1 613 ? -0.094 18.913 -0.764 1.00 78.50 613 VAL A O 1
ATOM 4551 N N . ASN A 1 614 ? -1.926 17.950 0.069 1.00 76.12 614 ASN A N 1
ATOM 4552 C CA . ASN A 1 614 ? -2.958 18.688 -0.648 1.00 76.12 614 ASN A CA 1
ATOM 4553 C C . ASN A 1 614 ? -3.426 19.874 0.204 1.00 76.12 614 ASN A C 1
ATOM 4555 O O . ASN A 1 614 ? -4.577 19.942 0.642 1.00 76.12 614 ASN A O 1
ATOM 4559 N N . VAL A 1 615 ? -2.510 20.816 0.450 1.00 79.12 615 VAL A N 1
ATOM 4560 C CA . VAL A 1 615 ? -2.738 21.973 1.330 1.00 79.12 615 VAL A CA 1
ATOM 4561 C C . VAL A 1 615 ? -4.060 22.677 1.008 1.00 79.12 615 VAL A C 1
ATOM 4563 O O . VAL A 1 615 ? -4.288 23.142 -0.110 1.00 79.12 615 VAL A O 1
ATOM 4566 N N . GLY A 1 616 ? -4.913 22.795 2.027 1.00 78.62 616 GLY A N 1
ATOM 4567 C CA . GLY A 1 616 ? -6.243 23.398 1.928 1.00 78.62 616 GLY A CA 1
ATOM 4568 C C . GLY A 1 616 ? -7.379 22.391 1.748 1.00 78.62 616 GLY A C 1
ATOM 4569 O O . GLY A 1 616 ? -8.533 22.802 1.841 1.00 78.62 616 GLY A O 1
ATOM 4570 N N . MET A 1 617 ? -7.067 21.109 1.544 1.00 82.38 617 MET A N 1
ATOM 4571 C CA . MET A 1 617 ? -8.029 20.008 1.576 1.00 82.38 617 MET A CA 1
ATOM 4572 C C . MET A 1 617 ? -7.933 19.242 2.900 1.00 82.38 617 MET A C 1
ATOM 4574 O O . MET A 1 617 ? -6.923 19.279 3.605 1.00 82.38 617 MET A O 1
ATOM 4578 N N . ARG A 1 618 ? -9.006 18.541 3.244 1.00 85.56 618 ARG A N 1
ATOM 4579 C CA . ARG A 1 618 ? -9.102 17.605 4.364 1.00 85.56 618 ARG A CA 1
ATOM 4580 C C . ARG A 1 618 ? -9.312 16.200 3.838 1.00 85.56 618 ARG A C 1
ATOM 4582 O O . ARG A 1 618 ? -9.853 16.008 2.753 1.00 85.56 618 ARG A O 1
ATOM 4589 N N . HIS A 1 619 ? -8.985 15.204 4.648 1.00 86.50 619 HIS A N 1
ATOM 4590 C CA . HIS A 1 619 ? -9.042 13.807 4.214 1.00 86.50 619 HIS A CA 1
ATOM 4591 C C . HIS A 1 619 ? -10.420 13.362 3.708 1.00 86.50 619 HIS A C 1
ATOM 4593 O O . HIS A 1 619 ? -10.489 12.690 2.684 1.00 86.50 619 HIS A O 1
ATOM 4599 N N . HIS A 1 620 ? -11.533 13.756 4.340 1.00 84.38 620 HIS A N 1
ATOM 4600 C CA . HIS A 1 620 ? -12.869 13.421 3.816 1.00 84.38 620 HIS A CA 1
ATOM 4601 C C . HIS A 1 620 ? -13.169 14.063 2.448 1.00 84.38 620 HIS A C 1
ATOM 4603 O O . HIS A 1 620 ? -13.894 13.473 1.652 1.00 84.38 620 HIS A O 1
ATOM 4609 N N . GLU A 1 621 ? -12.592 15.231 2.143 1.00 84.25 621 GLU A N 1
ATOM 4610 C CA . GLU A 1 621 ? -12.711 15.889 0.829 1.00 84.25 621 GLU A CA 1
ATOM 4611 C C . GLU A 1 621 ? -11.908 15.139 -0.244 1.00 84.25 621 GLU A C 1
ATOM 4613 O O . GLU A 1 621 ? -12.210 15.230 -1.432 1.00 84.25 621 GLU A O 1
ATOM 4618 N N . LEU A 1 622 ? -10.920 14.356 0.195 1.00 79.50 622 LEU A N 1
ATOM 4619 C CA . LEU A 1 622 ? -10.136 13.418 -0.606 1.00 79.50 622 LEU A CA 1
ATOM 4620 C C . LEU A 1 622 ? -10.746 12.002 -0.621 1.00 79.50 622 LEU A C 1
ATOM 4622 O O . LEU A 1 622 ? -10.172 11.091 -1.212 1.00 79.50 622 LEU A O 1
ATOM 4626 N N . GLY A 1 623 ? -11.926 11.816 -0.016 1.00 79.56 623 GLY A N 1
ATOM 4627 C CA . GLY A 1 623 ? -12.682 10.561 -0.036 1.00 79.56 623 GLY A CA 1
ATOM 4628 C C . GLY A 1 623 ? -12.625 9.732 1.249 1.00 79.56 623 GLY A C 1
ATOM 4629 O O . GLY A 1 623 ? -13.219 8.653 1.277 1.00 79.56 623 GLY A O 1
ATOM 4630 N N . MET A 1 624 ? -11.984 10.221 2.319 1.00 89.00 624 MET A N 1
ATOM 4631 C CA . MET A 1 624 ? -11.880 9.505 3.597 1.00 89.00 624 MET A CA 1
ATOM 4632 C C . MET A 1 624 ? -13.184 9.508 4.389 1.00 89.00 624 MET A C 1
ATOM 4634 O O . MET A 1 624 ? -13.375 10.248 5.359 1.00 89.00 624 MET A O 1
ATOM 4638 N N . MET A 1 625 ? -14.085 8.638 3.952 1.00 89.06 625 MET A N 1
ATOM 4639 C CA . MET A 1 625 ? -15.361 8.366 4.584 1.00 89.06 625 MET A CA 1
ATOM 4640 C C . MET A 1 625 ? -15.778 6.911 4.361 1.00 89.06 625 MET A C 1
ATOM 4642 O O . MET A 1 625 ? -15.375 6.272 3.390 1.00 89.06 625 MET A O 1
ATOM 4646 N N . ALA A 1 626 ? -16.607 6.383 5.252 1.00 84.31 626 ALA A N 1
ATOM 4647 C CA . ALA A 1 626 ? -17.234 5.076 5.077 1.00 84.31 626 ALA A CA 1
ATOM 4648 C C . ALA A 1 626 ? -18.631 5.063 5.685 1.00 84.31 626 ALA A C 1
ATOM 4650 O O . ALA A 1 626 ? -18.953 5.890 6.535 1.00 84.31 626 ALA A O 1
ATOM 4651 N N . GLN A 1 627 ? -19.450 4.108 5.255 1.00 87.44 627 GLN A N 1
ATOM 4652 C CA . GLN A 1 627 ? -20.779 3.872 5.803 1.00 87.44 627 GLN A CA 1
ATOM 4653 C C . GLN A 1 627 ? -20.854 2.458 6.380 1.00 87.44 627 GLN A C 1
ATOM 4655 O O . GLN A 1 627 ? -20.330 1.519 5.783 1.00 87.44 627 GLN A O 1
ATOM 4660 N N . PHE A 1 628 ? -21.525 2.307 7.518 1.00 87.06 628 PHE A N 1
ATOM 4661 C CA . PHE A 1 628 ? -21.860 1.013 8.107 1.00 87.06 628 PHE A CA 1
ATOM 4662 C C . PHE A 1 628 ? -23.258 1.060 8.726 1.00 87.06 628 PHE A C 1
ATOM 4664 O O . PHE A 1 628 ? -23.790 2.139 8.990 1.00 87.06 628 PHE A O 1
ATOM 4671 N N . SER A 1 629 ? -23.853 -0.106 8.954 1.00 87.69 629 SER A N 1
ATOM 4672 C CA . SER A 1 629 ? -25.192 -0.226 9.534 1.00 87.69 629 SER A CA 1
ATOM 4673 C C . SER A 1 629 ? -25.125 -0.960 10.870 1.00 87.69 629 SER A C 1
ATOM 4675 O O . SER A 1 629 ? -24.281 -1.834 11.070 1.00 87.69 629 SER A O 1
ATOM 4677 N N . VAL A 1 630 ? -26.027 -0.592 11.773 1.00 91.69 630 VAL A N 1
ATOM 4678 C CA . VAL A 1 630 ? -26.232 -1.219 13.080 1.00 91.69 630 VAL A CA 1
ATOM 4679 C C . VAL A 1 630 ? -27.614 -1.859 13.071 1.00 91.69 630 VAL A C 1
ATOM 4681 O O . VAL A 1 630 ? -28.600 -1.175 12.773 1.00 91.69 630 VAL A O 1
ATOM 4684 N N . GLU A 1 631 ? -27.689 -3.154 13.389 1.00 83.88 631 GLU A N 1
ATOM 4685 C CA . GLU A 1 631 ? -28.963 -3.894 13.442 1.00 83.88 631 GLU A CA 1
ATOM 4686 C C . GLU A 1 631 ? -29.764 -3.624 14.721 1.00 83.88 631 GLU A C 1
ATOM 4688 O O . GLU A 1 631 ? -29.194 -3.690 15.839 1.00 83.88 631 GLU A O 1
#

Sequence (631 aa):
MNHRMIVIVALVLALISAAVLPAAPVLAGPLVQDATPTAAEEEKTADADAQAMEEVLELVTATAHADLVRPGRVLISARGNHWIYDSVPPLDGPNEEVNPLDGMLGALLSCGLYIYEAVALENHIPLNHASGTVTGELDARGVAGADVNPRVRAFSLTMNVEGPSAEEAAMMAAATAKRCPIFTTLSRSASISVTNVVYGQAQEAITTAAPDPLVEDMTDETQLELTRPLVQARMIEKGRSLVSARGNHWIYDSVPPINGPNEEVNPLDALISALPACGIMVYEAVARENDIALNGVNATVEADLDPRGVAGADVNPRIRAFRVTMNVDGPTMEEAEMMAEQFSQRCPIYTTFVRSAPIEVTNVLMDASAQGEQPAANAAPTVTFTAANSAYEGPDSIPAGLTRIEFVNADEKEHTLWLVRRDEGKSFDDVLGVFAALGSEPEFPEWAVWHGGVTAGPGETRAYTMDIAPGDYTIYSFSANADGVPEMFTGMSADLTVTAAEATGVTPPAADLRTEMVDYSYVVAGAPTAGPVIVEVTNTGMEPHEAFVYKLAEGATVQEVMEYMLAGEDAEGSPPFTAVAGLAPMSNGLIGWYEVELESGDYGLFCFIPDTVNVGMRHHELGMMAQFSVE

pLDDT: mean 82.44, std 19.37, range [24.81, 98.62]

Foldseek 3Di:
DDQPPLFDQPPDDPDDDDDDDDDDDDDDDDDDDDDDDDPVVVVVVVVVVVVVPPDDQDWDKFKKKWWCPDAQKIWIDGPRAIDIAGHDVLLVIPRPAHHLVLLLFLLLQLLLQLLLLLLCVVVVFDWPWKKKKKKFKAFQVLLNVPLAFGARAEMEIEIETEGDDPVSVVVSVVLSCFQRQSNVLLQDAAWEWEWEAEPPDPPPTDIDGQDPQPRDHDPPPVPGPIDMFMKMWIDPDNQKIWIDGPRYIDIAGHDVLSPIPRPHHHSVSSLQRSLVSLLVSLLSSLCVVPVFDWPIKMKMKMWIFRNVSNNPPNDGGYTRYIYMYMYTYGGDPVSVVVSSNSSCRNRNSNSSSRDHHYYHYHYDYDYPVLVPDDDPFPAAAEWEWEQDPLEIDGDQEDAFFKYKYKYFYQDQAKWKWWKKFAAPPDDVVNVVVQVVCQSPQRDDDPRIFTQWIKIAGHRDMWIKIWGGDFGKMKTATQDADPVRHGSRVVHHMGIHGHDYDDDDSGDDDRFQKEWEAAQLEIDIDHAAAAFKGKYKYAYQYQAWWKWWKKFFAVPDDPVVQVVQSVCRPVRPDDRRIGTWMIIGTGHHGIMMIIIGGDDFHKMKI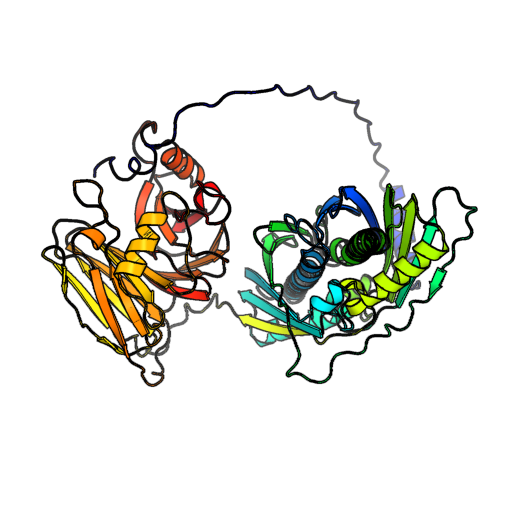DTQRQDNPPHPDGSVNVPYMDMHGHD

Secondary structure (DSSP, 8-state):
--TTTTTTTSSS---------PPPPPPPPPPPPPPPPPHHHHHHHHHHHHHSSSS----EEEEEEEEEEETTEEEEEETTEEEEEEPPGGGT----S--HHHHHHHHHHHHHHHHHHHHHHHHT----EEEEEEEEEEEHHHHTT-SS-----EEEEEEEEES--HHHHHHHHHHHHHH-HHHHHHSS--EEEEEEEETTS----EEEE------PPP--GGG--EE--EEEEEEEETTEEEEEETTEEEEEE--GGGT----S--HHHHHHHHHHHHHHHHHHHHHHHTT----EEEEEEEEEE-HHHHTT-SS-----EEEEEEEEESS-HHHHHHHHHHHHHH-HHHHHHTS---EEEEEEEE-TTTTS------PPPEEEEEEETTEEES-SEEESEEEEEEEEE-SSS-EEEEEEEE-TT--HHHHHHHHHHTTTS----TTEEEEEEEEE-TT-EEEEEEEE-SEEEEEE---B-TTS-BGGGGT-EEEEEEEP-------PPPPSEEEEEETTEEEEE--PPSEEEEEEEEE-SSS-EEEEEEEEPTT--HHHHHHHHHHGGG--SS-SEEEEEEEEEE-TT-EEEEEEEE-SEEEEEE--PBPSSSTT-BGGGGT-EEEEEE-

Radius of gyration: 28.43 Å; chains: 1; bounding box: 63×70×78 Å